Protein AF-0000000080771575 (afdb_homodimer)

Nearest PDB structures (foldseek):
  4ymw-assembly1_C  TM=9.468E-01  e=8.228E-13  Caldanaerobacter subterraneus subsp. tengcongensis MB4
  3tuz-assembly2_F  TM=8.544E-01  e=7.450E-05  Escherichia coli K-12
  3tui-assembly2_E  TM=7.708E-01  e=6.219E-05  Escherichia coli K-12
  3dhw-assembly1_B  TM=8.163E-01  e=2.008E-03  Escherichia coli K-12
  7mc0-assembly1_B  TM=7.595E-01  e=1.068E-03  Neisseria meningitidis MC58

Structure (mmCIF, N/CA/C/O backbone):
data_AF-0000000080771575-model_v1
#
loop_
_entity.id
_entity.type
_entity.pdbx_description
1 polymer 'Putative glutamine transport system permease protein GlnP'
#
loop_
_atom_site.group_PDB
_atom_site.id
_atom_site.type_symbol
_atom_site.label_atom_id
_atom_site.label_alt_id
_atom_site.label_comp_id
_atom_site.label_asym_id
_atom_site.label_entity_id
_atom_site.label_seq_id
_atom_site.pdbx_PDB_ins_code
_atom_site.Cartn_x
_atom_site.Cartn_y
_atom_site.Cartn_z
_atom_site.occupancy
_atom_site.B_iso_or_equiv
_atom_site.auth_seq_id
_atom_site.auth_comp_id
_atom_site.auth_asym_id
_atom_site.auth_atom_id
_atom_site.pdbx_PDB_model_num
ATOM 1 N N . MET A 1 1 ? -24.938 -21.984 9.977 1 63.78 1 MET A N 1
ATOM 2 C CA . MET A 1 1 ? -24.25 -21.281 11.055 1 63.78 1 MET A CA 1
ATOM 3 C C . MET A 1 1 ? -23.484 -22.281 11.93 1 63.78 1 MET A C 1
ATOM 5 O O . MET A 1 1 ? -22.312 -22.047 12.266 1 63.78 1 MET A O 1
ATOM 9 N N . GLY A 1 2 ? -24.125 -23.344 12.078 1 73.69 2 GLY A N 1
ATOM 10 C CA . GLY A 1 2 ? -23.469 -24.391 12.852 1 73.69 2 GLY A CA 1
ATOM 11 C C . GLY A 1 2 ? -22.297 -25.031 12.133 1 73.69 2 GLY A C 1
ATOM 12 O O . GLY A 1 2 ? -21.234 -25.234 12.734 1 73.69 2 GLY A O 1
ATOM 13 N N . GLU A 1 3 ? -22.438 -25.156 10.844 1 86.81 3 GLU A N 1
ATOM 14 C CA . GLU A 1 3 ? -21.391 -25.766 10.039 1 86.81 3 GLU A CA 1
ATOM 15 C C . GLU A 1 3 ? -20.156 -24.875 9.938 1 86.81 3 GLU A C 1
ATOM 17 O O . GLU A 1 3 ? -19.016 -25.344 10.023 1 86.81 3 GLU A O 1
ATOM 22 N N . TRP A 1 4 ? -20.406 -23.547 9.852 1 90.88 4 TRP A N 1
ATOM 23 C CA . TRP A 1 4 ? -19.297 -22.594 9.789 1 90.88 4 TRP A CA 1
ATOM 24 C C . TRP A 1 4 ? -18.531 -22.562 11.102 1 90.88 4 TRP A C 1
ATOM 26 O O . TRP A 1 4 ? -17.297 -22.469 11.109 1 90.88 4 TRP A O 1
ATOM 36 N N . MET A 1 5 ? -19.219 -22.766 12.164 1 90.19 5 MET A N 1
ATOM 37 C CA . MET A 1 5 ? -18.578 -22.719 13.477 1 90.19 5 MET A CA 1
ATOM 38 C C . MET A 1 5 ? -17.672 -23.938 13.672 1 90.19 5 MET A C 1
ATOM 40 O O . MET A 1 5 ? -16.578 -23.797 14.219 1 90.19 5 MET A O 1
ATOM 44 N N . ALA A 1 6 ? -18.125 -25.062 13.281 1 92.19 6 ALA A N 1
ATOM 45 C CA . ALA A 1 6 ? -17.328 -26.281 13.375 1 92.19 6 ALA A CA 1
ATOM 46 C C . ALA A 1 6 ? -16.078 -26.188 12.5 1 92.19 6 ALA A C 1
ATOM 48 O O . ALA A 1 6 ? -14.992 -26.609 12.898 1 92.19 6 ALA A O 1
ATOM 49 N N . LEU A 1 7 ? -16.266 -25.641 11.328 1 94.25 7 LEU A N 1
ATOM 50 C CA . LEU A 1 7 ? -15.156 -25.453 10.398 1 94.25 7 LEU A CA 1
ATOM 51 C C . LEU A 1 7 ? -14.117 -24.5 10.977 1 94.25 7 LEU A C 1
ATOM 53 O O . LEU A 1 7 ? -12.914 -24.766 10.906 1 94.25 7 LEU A O 1
ATOM 57 N N . PHE A 1 8 ? -14.609 -23.438 11.594 1 94.25 8 PHE A N 1
ATOM 58 C CA . PHE A 1 8 ? -13.711 -22.453 12.18 1 94.25 8 PHE A CA 1
ATOM 59 C C . PHE A 1 8 ? -12.922 -23.062 13.336 1 94.25 8 PHE A C 1
ATOM 61 O O . PHE A 1 8 ? -11.719 -22.812 13.461 1 94.25 8 PHE A O 1
ATOM 68 N N . GLU A 1 9 ? -13.609 -23.859 14.078 1 93.31 9 GLU A N 1
ATOM 69 C CA . GLU A 1 9 ? -12.953 -24.484 15.219 1 93.31 9 GLU A CA 1
ATOM 70 C C . GLU A 1 9 ? -11.859 -25.453 14.766 1 93.31 9 GLU A C 1
ATOM 72 O O . GLU A 1 9 ? -10.781 -25.5 15.352 1 93.31 9 GLU A O 1
ATOM 77 N N . ALA A 1 10 ? -12.133 -26.172 13.766 1 94.38 10 ALA A N 1
ATOM 78 C CA . ALA A 1 10 ? -11.188 -27.156 13.25 1 94.38 10 ALA A CA 1
ATOM 79 C C . ALA A 1 10 ? -10 -26.484 12.57 1 94.38 10 ALA A C 1
ATOM 81 O O . ALA A 1 10 ? -8.875 -26.984 12.625 1 94.38 10 ALA A O 1
ATOM 82 N N . ALA A 1 11 ? -10.234 -25.312 11.977 1 97.44 11 ALA A N 1
ATOM 83 C CA . ALA A 1 11 ? -9.219 -24.656 11.164 1 97.44 11 ALA A CA 1
ATOM 84 C C . ALA A 1 11 ? -8.391 -23.688 12.008 1 97.44 11 ALA A C 1
ATOM 86 O O . ALA A 1 11 ? -7.289 -23.297 11.609 1 97.44 11 ALA A O 1
ATOM 87 N N . LEU A 1 12 ? -8.93 -23.312 13.141 1 97.06 12 LEU A N 1
ATOM 88 C CA . LEU A 1 12 ? -8.406 -22.203 13.922 1 97.06 12 LEU A CA 1
ATOM 89 C C . LEU A 1 12 ? -6.945 -22.438 14.297 1 97.06 12 LEU A C 1
ATOM 91 O O . LEU A 1 12 ? -6.113 -21.531 14.18 1 97.06 12 LEU A O 1
ATOM 95 N N . PRO A 1 13 ? -6.562 -23.688 14.703 1 97.75 13 PRO A N 1
ATOM 96 C CA . PRO A 1 13 ? -5.16 -23.875 15.07 1 97.75 13 PRO A CA 1
ATOM 97 C C . PRO A 1 13 ? -4.207 -23.656 13.898 1 97.75 13 PRO A C 1
ATOM 99 O O . PRO A 1 13 ? -3.145 -23.047 14.07 1 97.75 13 PRO A O 1
ATOM 102 N N . VAL A 1 14 ? -4.57 -24.109 12.734 1 98.31 14 VAL A N 1
ATOM 103 C CA . VAL A 1 14 ? -3.74 -23.953 11.547 1 98.31 14 VAL A CA 1
ATOM 104 C C . VAL A 1 14 ? -3.664 -22.484 11.148 1 98.31 14 VAL A C 1
ATOM 106 O O . VAL A 1 14 ? -2.59 -21.984 10.812 1 98.31 14 VAL A O 1
ATOM 109 N N . LEU A 1 15 ? -4.77 -21.781 11.25 1 98.69 15 LEU A N 1
ATOM 110 C CA . LEU A 1 15 ? -4.812 -20.375 10.891 1 98.69 15 LEU A CA 1
ATOM 111 C C . LEU A 1 15 ? -4.008 -19.531 11.883 1 98.69 15 LEU A C 1
ATOM 113 O O . LEU A 1 15 ? -3.316 -18.594 11.484 1 98.69 15 LEU A O 1
ATOM 117 N N . LEU A 1 16 ? -4.078 -19.875 13.148 1 98.5 16 LEU A N 1
ATOM 118 C CA . LEU A 1 16 ? -3.342 -19.125 14.156 1 98.5 16 LEU A CA 1
ATOM 119 C C . LEU A 1 16 ? -1.84 -19.359 14.016 1 98.5 16 LEU A C 1
ATOM 121 O O . LEU A 1 16 ? -1.045 -18.438 14.266 1 98.5 16 LEU A O 1
ATOM 125 N N . GLN A 1 17 ? -1.477 -20.562 13.641 1 98.56 17 GLN A N 1
ATOM 126 C CA . GLN A 1 17 ? -0.071 -20.812 13.344 1 98.56 17 GLN A CA 1
ATOM 127 C C . GLN A 1 17 ? 0.39 -19.984 12.141 1 98.56 17 GLN A C 1
ATOM 129 O O . GLN A 1 17 ? 1.497 -19.438 12.141 1 98.56 17 GLN A O 1
ATOM 134 N N . GLY A 1 18 ? -0.461 -19.938 11.094 1 98.75 18 GLY A N 1
ATOM 135 C CA . GLY A 1 18 ? -0.189 -19.062 9.969 1 98.75 18 GLY A CA 1
ATOM 136 C C . GLY A 1 18 ? -0.065 -17.609 10.352 1 98.75 18 GLY A C 1
ATOM 137 O O . GLY A 1 18 ? 0.815 -16.906 9.859 1 98.75 18 GLY A O 1
ATOM 138 N N . ALA A 1 19 ? -0.926 -17.188 11.281 1 98.81 19 ALA A N 1
ATOM 139 C CA . ALA A 1 19 ? -0.891 -15.805 11.766 1 98.81 19 ALA A CA 1
ATOM 140 C C . ALA A 1 19 ? 0.418 -15.516 12.5 1 98.81 19 ALA A C 1
ATOM 142 O O . ALA A 1 19 ? 0.972 -14.422 12.375 1 98.81 19 ALA A O 1
ATOM 143 N N . ALA A 1 20 ? 0.907 -16.484 13.227 1 98.69 20 ALA A N 1
ATOM 144 C CA . ALA A 1 20 ? 2.186 -16.344 13.914 1 98.69 20 ALA A CA 1
ATOM 145 C C . ALA A 1 20 ? 3.328 -16.172 12.914 1 98.69 20 ALA A C 1
ATOM 147 O O . ALA A 1 20 ? 4.23 -15.352 13.133 1 98.69 20 ALA A O 1
ATOM 148 N N . HIS A 1 21 ? 3.291 -16.922 11.891 1 98.62 21 HIS A N 1
ATOM 149 C CA . HIS A 1 21 ? 4.297 -16.781 10.844 1 98.62 21 HIS A CA 1
ATOM 150 C C . HIS A 1 21 ? 4.184 -15.422 10.148 1 98.62 21 HIS A C 1
ATOM 152 O O . HIS A 1 21 ? 5.199 -14.805 9.805 1 98.62 21 HIS A O 1
ATOM 158 N N . THR A 1 22 ? 2.938 -14.977 9.906 1 98.81 22 THR A N 1
ATOM 159 C CA . THR A 1 22 ? 2.689 -13.648 9.352 1 98.81 22 THR A CA 1
ATOM 160 C C . THR A 1 22 ? 3.379 -12.578 10.195 1 98.81 22 THR A C 1
ATOM 162 O O . THR A 1 22 ? 4.109 -11.734 9.664 1 98.81 22 THR A O 1
ATOM 165 N N . LEU A 1 23 ? 3.213 -12.648 11.484 1 98.69 23 LEU A N 1
ATOM 166 C CA . LEU A 1 23 ? 3.809 -11.672 12.398 1 98.69 23 LEU A CA 1
ATOM 167 C C . LEU A 1 23 ? 5.328 -11.781 12.391 1 98.69 23 LEU A C 1
ATOM 169 O O . LEU A 1 23 ? 6.031 -10.773 12.414 1 98.69 23 LEU A O 1
ATOM 173 N N . LEU A 1 24 ? 5.805 -12.969 12.383 1 98.56 24 LEU A N 1
ATOM 174 C CA . LEU A 1 24 ? 7.246 -13.203 12.367 1 98.56 24 LEU A CA 1
ATOM 175 C C . LEU A 1 24 ? 7.879 -12.602 11.117 1 98.56 24 LEU A C 1
ATOM 177 O O . LEU A 1 24 ? 8.891 -11.906 11.203 1 98.56 24 LEU A O 1
ATOM 181 N N . PHE A 1 25 ? 7.293 -12.859 9.945 1 98.62 25 PHE A N 1
ATOM 182 C CA . PHE A 1 25 ? 7.816 -12.344 8.688 1 98.62 25 PHE A CA 1
ATOM 183 C C . PHE A 1 25 ? 7.766 -10.82 8.664 1 98.62 25 PHE A C 1
ATOM 185 O O . PHE A 1 25 ? 8.711 -10.164 8.211 1 98.62 25 PHE A O 1
ATOM 192 N N . ALA A 1 26 ? 6.652 -10.258 9.164 1 98.69 26 ALA A N 1
ATOM 193 C CA . ALA A 1 26 ? 6.508 -8.805 9.219 1 98.69 26 ALA A CA 1
ATOM 194 C C . ALA A 1 26 ? 7.574 -8.18 10.109 1 98.69 26 ALA A C 1
ATOM 196 O O . ALA A 1 26 ? 8.203 -7.188 9.734 1 98.69 26 ALA A O 1
ATOM 197 N N . LEU A 1 27 ? 7.824 -8.797 11.242 1 98.31 27 LEU A N 1
ATOM 198 C CA . LEU A 1 27 ? 8.781 -8.258 12.203 1 98.31 27 LEU A CA 1
ATOM 199 C C . LEU A 1 27 ? 10.203 -8.383 11.672 1 98.31 27 LEU A C 1
ATOM 201 O O . LEU A 1 27 ? 11.008 -7.457 11.82 1 98.31 27 LEU A O 1
ATOM 205 N N . VAL A 1 28 ? 10.516 -9.5 11.117 1 98.69 28 VAL A N 1
ATOM 206 C CA . VAL A 1 28 ? 11.852 -9.711 10.57 1 98.69 28 VAL A CA 1
ATOM 207 C C . VAL A 1 28 ? 12.109 -8.719 9.438 1 98.69 28 VAL A C 1
ATOM 209 O O . VAL A 1 28 ? 13.156 -8.062 9.414 1 98.69 28 VAL A O 1
ATOM 212 N N . ALA A 1 29 ? 11.148 -8.602 8.523 1 98.81 29 ALA A N 1
ATOM 213 C CA . ALA A 1 29 ? 11.297 -7.656 7.414 1 98.81 29 ALA A CA 1
ATOM 214 C C . ALA A 1 29 ? 11.367 -6.223 7.926 1 98.81 29 ALA A C 1
ATOM 216 O O . ALA A 1 29 ? 12.07 -5.387 7.352 1 98.81 29 ALA A O 1
ATOM 217 N N . MET A 1 30 ? 10.648 -5.949 9.031 1 98.56 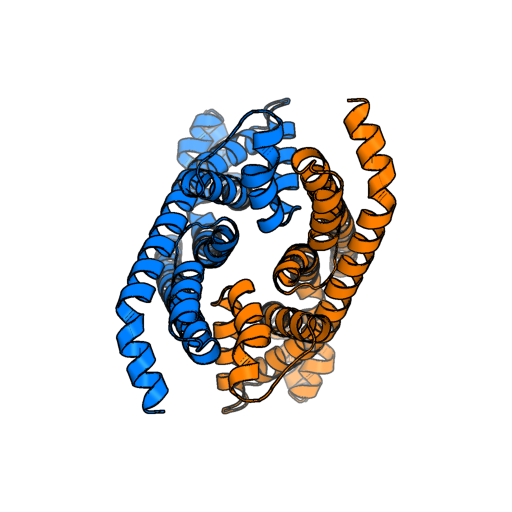30 MET A N 1
ATOM 218 C CA . MET A 1 30 ? 10.664 -4.609 9.609 1 98.56 30 MET A CA 1
ATOM 219 C C . MET A 1 30 ? 12.039 -4.273 10.18 1 98.56 30 MET A C 1
ATOM 221 O O . MET A 1 30 ? 12.57 -3.186 9.938 1 98.56 30 MET A O 1
ATOM 225 N N . VAL A 1 31 ? 12.602 -5.176 10.898 1 98.69 31 VAL A N 1
ATOM 226 C CA . VAL A 1 31 ? 13.891 -4.949 11.539 1 98.69 31 VAL A CA 1
ATOM 227 C C . VAL A 1 31 ? 14.977 -4.793 10.484 1 98.69 31 VAL A C 1
ATOM 229 O O . VAL A 1 31 ? 15.758 -3.838 10.523 1 98.69 31 VAL A O 1
ATOM 232 N N . LEU A 1 32 ? 15 -5.695 9.539 1 98.88 32 LEU A N 1
ATOM 233 C CA . LEU A 1 32 ? 15.977 -5.613 8.469 1 98.88 32 LEU A CA 1
ATOM 234 C C . LEU A 1 32 ? 15.742 -4.383 7.602 1 98.88 32 LEU A C 1
ATOM 236 O O . LEU A 1 32 ? 16.688 -3.715 7.184 1 98.88 32 LEU A O 1
ATOM 240 N N . GLY A 1 33 ? 14.469 -4.117 7.344 1 98.81 33 GLY A N 1
ATOM 241 C CA . GLY A 1 33 ? 14.102 -2.951 6.559 1 98.81 33 GLY A CA 1
ATOM 242 C C . GLY A 1 33 ? 14.461 -1.64 7.23 1 98.81 33 GLY A C 1
ATOM 243 O O . GLY A 1 33 ? 14.852 -0.681 6.562 1 98.81 33 GLY A O 1
ATOM 244 N N . LEU A 1 34 ? 14.305 -1.596 8.523 1 98.56 34 LEU A N 1
ATOM 245 C CA . LEU A 1 34 ? 14.68 -0.4 9.273 1 98.56 34 LEU A CA 1
ATOM 246 C C . LEU A 1 34 ? 16.172 -0.147 9.188 1 98.56 34 LEU A C 1
ATOM 248 O O . LEU A 1 34 ? 16.609 0.997 9.031 1 98.56 34 LEU A O 1
ATOM 252 N N . ALA A 1 35 ? 16.938 -1.203 9.336 1 98.56 35 ALA A N 1
ATOM 253 C CA . ALA A 1 35 ? 18.391 -1.082 9.227 1 98.56 35 ALA A CA 1
ATOM 254 C C . ALA A 1 35 ? 18.797 -0.577 7.844 1 98.56 35 ALA A C 1
ATOM 256 O O . ALA A 1 35 ? 19.547 0.395 7.727 1 98.56 35 ALA A O 1
ATOM 257 N N . LEU A 1 36 ? 18.281 -1.2 6.824 1 98.81 36 LEU A N 1
ATOM 258 C CA . LEU A 1 36 ? 18.594 -0.808 5.453 1 98.81 36 LEU A CA 1
ATOM 259 C C . LEU A 1 36 ? 18.016 0.567 5.133 1 98.81 36 LEU A C 1
ATOM 261 O O . LEU A 1 36 ? 18.672 1.385 4.484 1 98.81 36 LEU A O 1
ATOM 265 N N . GLY A 1 37 ? 16.75 0.781 5.547 1 98.75 37 GLY A N 1
ATOM 266 C CA . GLY A 1 37 ? 16.109 2.074 5.332 1 98.75 37 GLY A CA 1
ATOM 267 C C . GLY A 1 37 ? 16.875 3.221 5.977 1 98.75 37 GLY A C 1
ATOM 268 O O . GLY A 1 37 ? 16.984 4.305 5.395 1 98.75 37 GLY A O 1
ATOM 269 N N . PHE A 1 38 ? 17.391 2.961 7.148 1 97.81 38 PHE A N 1
ATOM 270 C CA . PHE A 1 38 ? 18.203 3.967 7.836 1 97.81 38 PHE A CA 1
ATOM 271 C C . PHE A 1 38 ? 19.469 4.27 7.051 1 97.81 38 PHE A C 1
ATOM 273 O O . PHE A 1 38 ? 19.828 5.438 6.863 1 97.81 38 PHE A O 1
ATOM 280 N N . ALA A 1 39 ? 20.141 3.268 6.617 1 98.19 39 ALA A N 1
ATOM 281 C CA . ALA A 1 39 ? 21.359 3.445 5.828 1 98.19 39 ALA A CA 1
ATOM 282 C C . ALA A 1 39 ? 21.078 4.246 4.559 1 98.19 39 ALA A C 1
ATOM 284 O O . ALA A 1 39 ? 21.812 5.176 4.227 1 98.19 39 ALA A O 1
ATOM 285 N N . VAL A 1 40 ? 20.031 3.922 3.873 1 98.69 40 VAL A N 1
ATOM 286 C CA . VAL A 1 40 ? 19.641 4.594 2.635 1 98.69 40 VAL A CA 1
ATOM 287 C C . VAL A 1 40 ? 19.312 6.055 2.924 1 98.69 40 VAL A C 1
ATOM 289 O O . VAL A 1 40 ? 19.734 6.953 2.188 1 98.69 40 VAL A O 1
ATOM 292 N N . ALA A 1 41 ? 18.562 6.297 4.008 1 98.38 41 ALA A N 1
ATOM 293 C CA . ALA A 1 41 ? 18.203 7.664 4.391 1 98.38 41 ALA A CA 1
ATOM 294 C C . ALA A 1 41 ? 19.453 8.492 4.691 1 98.38 41 ALA A C 1
ATOM 296 O O . ALA A 1 41 ? 19.562 9.633 4.25 1 98.38 41 ALA A O 1
ATOM 297 N N . MET A 1 42 ? 20.406 7.918 5.363 1 96.75 42 MET A N 1
ATOM 298 C CA . MET A 1 42 ? 21.625 8.625 5.754 1 96.75 42 MET A CA 1
ATOM 299 C C . MET A 1 42 ? 22.453 8.992 4.531 1 96.75 42 MET A C 1
ATOM 301 O O . MET A 1 42 ? 22.969 10.109 4.438 1 96.75 42 MET A O 1
ATOM 305 N N . VAL A 1 43 ? 22.562 8.062 3.656 1 97.62 43 VAL A N 1
ATOM 306 C CA . VAL A 1 43 ? 23.312 8.289 2.432 1 97.62 43 VAL A CA 1
ATOM 307 C C . VAL A 1 43 ? 22.719 9.461 1.658 1 97.62 43 VAL A C 1
ATOM 309 O O . VAL A 1 43 ? 23.453 10.312 1.148 1 97.62 43 VAL A O 1
ATOM 312 N N . ARG A 1 44 ? 21.453 9.523 1.628 1 97.75 44 ARG A N 1
ATOM 313 C CA . ARG A 1 44 ? 20.781 10.555 0.845 1 97.75 44 ARG A CA 1
ATOM 314 C C . ARG A 1 44 ? 20.797 11.898 1.565 1 97.75 44 ARG A C 1
ATOM 316 O O . ARG A 1 44 ? 20.984 12.938 0.935 1 97.75 44 ARG A O 1
ATOM 323 N N . VAL A 1 45 ? 20.688 11.906 2.881 1 96.56 45 VAL A N 1
ATOM 324 C CA . VAL A 1 45 ? 20.719 13.141 3.656 1 96.56 45 VAL A CA 1
ATOM 325 C C . VAL A 1 45 ? 22.125 13.727 3.65 1 96.56 45 VAL A C 1
ATOM 327 O O . VAL A 1 45 ? 22.297 14.945 3.586 1 96.56 45 VAL A O 1
ATOM 330 N N . ALA A 1 46 ? 23.109 12.906 3.682 1 95.62 46 ALA A N 1
ATOM 331 C CA . ALA A 1 46 ? 24.516 13.32 3.676 1 95.62 46 ALA A CA 1
ATOM 332 C C . ALA A 1 46 ? 24.953 13.742 2.275 1 95.62 46 ALA A C 1
ATOM 334 O O . ALA A 1 46 ? 26.062 14.258 2.096 1 95.62 46 ALA A O 1
ATOM 335 N N . LYS A 1 47 ? 24.219 13.453 1.228 1 95.31 47 LYS A N 1
ATOM 336 C CA . LYS A 1 47 ? 24.484 13.82 -0.159 1 95.31 47 LYS A CA 1
ATOM 337 C C . LYS A 1 47 ? 25.812 13.242 -0.636 1 95.31 47 LYS A C 1
ATOM 339 O O . LYS A 1 47 ? 26.625 13.938 -1.252 1 95.31 47 LYS A O 1
ATOM 344 N N . LEU A 1 48 ? 26.047 12.055 -0.224 1 95.56 48 LEU A N 1
ATOM 345 C CA . LEU A 1 48 ? 27.25 11.398 -0.689 1 95.56 48 LEU A CA 1
ATOM 346 C C . LEU A 1 48 ? 27.234 11.227 -2.203 1 95.56 48 LEU A C 1
ATOM 348 O O . LEU A 1 48 ? 26.297 10.648 -2.754 1 95.56 48 LEU A O 1
ATOM 352 N N . PRO A 1 49 ? 28.281 11.695 -2.836 1 94.38 49 PRO A N 1
ATOM 353 C CA . PRO A 1 49 ? 28.281 11.641 -4.301 1 94.38 49 PRO A CA 1
ATOM 354 C C . PRO A 1 49 ? 28.125 10.219 -4.836 1 94.38 49 PRO A C 1
ATOM 356 O O . PRO A 1 49 ? 28.688 9.281 -4.262 1 94.38 49 PRO A O 1
ATOM 359 N N . VAL A 1 50 ? 27.422 10.008 -5.844 1 96.75 50 VAL A N 1
ATOM 360 C CA . VAL A 1 50 ? 27.172 8.758 -6.555 1 96.75 50 VAL A CA 1
ATOM 361 C C . VAL A 1 50 ? 26.297 7.848 -5.707 1 96.75 50 VAL A C 1
ATOM 363 O O . VAL A 1 50 ? 25.312 7.293 -6.203 1 96.75 50 VAL A O 1
ATOM 366 N N . LEU A 1 51 ? 26.547 7.746 -4.445 1 97.69 51 LEU A N 1
ATOM 367 C CA . LEU A 1 51 ? 25.781 6.855 -3.578 1 97.69 51 LEU A CA 1
ATOM 368 C C . LEU A 1 51 ? 24.375 7.387 -3.355 1 97.69 51 LEU A C 1
ATOM 370 O O . LEU A 1 51 ? 23.422 6.609 -3.227 1 97.69 51 LEU A O 1
ATOM 374 N N . SER A 1 52 ? 24.328 8.688 -3.266 1 97.88 52 SER A N 1
ATOM 375 C CA . SER A 1 52 ? 23.016 9.297 -3.068 1 97.88 52 SER A CA 1
ATOM 376 C C . SER A 1 52 ? 22.125 9.102 -4.285 1 97.88 52 SER A C 1
ATOM 378 O O . SER A 1 52 ? 20.906 8.906 -4.148 1 97.88 52 SER A O 1
ATOM 380 N N . GLN A 1 53 ? 22.734 9.133 -5.422 1 97.88 53 GLN A N 1
ATOM 381 C CA . GLN A 1 53 ? 21.969 8.922 -6.652 1 97.88 53 GLN A CA 1
ATOM 382 C C . GLN A 1 53 ? 21.531 7.469 -6.781 1 97.88 53 GLN A C 1
ATOM 384 O O . GLN A 1 53 ? 20.406 7.199 -7.195 1 97.88 53 GLN A O 1
ATOM 389 N N . LEU A 1 54 ? 22.359 6.566 -6.402 1 98.31 54 LEU A N 1
ATOM 390 C CA . LEU A 1 54 ? 22.016 5.148 -6.434 1 98.31 54 LEU A CA 1
ATOM 391 C C . LEU A 1 54 ? 20.906 4.828 -5.434 1 98.31 54 LEU A C 1
ATOM 393 O O . LEU A 1 54 ? 20 4.062 -5.738 1 98.31 54 LEU A O 1
ATOM 397 N N . ALA A 1 55 ? 21.031 5.434 -4.285 1 98.69 55 ALA A N 1
ATOM 398 C CA . ALA A 1 55 ? 20 5.246 -3.258 1 98.69 55 ALA A CA 1
ATOM 399 C C . ALA A 1 55 ? 18.656 5.809 -3.713 1 98.69 55 ALA A C 1
ATOM 401 O O . ALA A 1 55 ? 17.609 5.199 -3.48 1 98.69 55 ALA A O 1
ATOM 402 N N . ALA A 1 56 ? 18.75 6.941 -4.371 1 98.25 56 ALA A N 1
ATOM 403 C CA . ALA A 1 56 ? 17.531 7.555 -4.883 1 98.25 56 ALA A CA 1
ATOM 404 C C . ALA A 1 56 ? 16.875 6.676 -5.941 1 98.25 56 ALA A C 1
ATOM 406 O O . ALA A 1 56 ? 15.648 6.559 -5.988 1 98.25 56 ALA A O 1
ATOM 407 N N . PHE A 1 57 ? 17.672 6.102 -6.75 1 98.25 57 PHE A N 1
ATOM 408 C CA . PHE A 1 57 ? 17.172 5.195 -7.781 1 98.25 57 PHE A CA 1
ATOM 409 C C . PHE A 1 57 ? 16.531 3.965 -7.152 1 98.25 57 PHE A C 1
ATOM 411 O O . PHE A 1 57 ? 15.445 3.553 -7.559 1 98.25 57 PHE A O 1
ATOM 418 N N . TYR A 1 58 ? 17.266 3.406 -6.164 1 98.69 58 TYR A N 1
ATOM 419 C CA . TYR A 1 58 ? 16.734 2.258 -5.43 1 98.69 58 TYR A CA 1
ATOM 420 C C . TYR A 1 58 ? 15.367 2.562 -4.84 1 98.69 58 TYR A C 1
ATOM 422 O O . TYR A 1 58 ? 14.422 1.788 -5.012 1 98.69 58 TYR A O 1
ATOM 430 N N . VAL A 1 59 ? 15.203 3.691 -4.203 1 98.81 59 VAL A N 1
ATOM 431 C CA . VAL A 1 59 ? 13.961 4.07 -3.535 1 98.81 59 VAL A CA 1
ATOM 432 C C . VAL A 1 59 ? 12.859 4.27 -4.57 1 98.81 59 VAL A C 1
ATOM 434 O O . VAL A 1 59 ? 11.742 3.762 -4.406 1 98.81 59 VAL A O 1
ATOM 437 N N . SER A 1 60 ? 13.219 4.949 -5.645 1 98.44 60 SER A N 1
ATOM 438 C CA . SER A 1 60 ? 12.25 5.203 -6.707 1 98.44 60 SER A CA 1
ATOM 439 C C . SER A 1 60 ? 11.766 3.904 -7.336 1 98.44 60 SER A C 1
ATOM 441 O O . SER A 1 60 ? 10.57 3.721 -7.551 1 98.44 60 SER A O 1
ATOM 443 N N . ALA A 1 61 ? 12.641 3.01 -7.562 1 98.56 61 ALA A N 1
ATOM 444 C CA . ALA A 1 61 ? 12.312 1.743 -8.219 1 98.56 61 ALA A CA 1
ATOM 445 C C . ALA A 1 61 ? 11.445 0.869 -7.316 1 98.56 61 ALA A C 1
ATOM 447 O O . ALA A 1 61 ? 10.445 0.305 -7.766 1 98.56 61 ALA A O 1
ATOM 448 N N . MET A 1 62 ? 11.828 0.789 -6.051 1 98.81 62 MET A N 1
ATOM 449 C CA . MET A 1 62 ? 11.117 -0.077 -5.117 1 98.81 62 MET A CA 1
ATOM 450 C C . MET A 1 62 ? 9.719 0.465 -4.836 1 98.81 62 MET A C 1
ATOM 452 O O . MET A 1 62 ? 8.75 -0.301 -4.758 1 98.81 62 MET A O 1
ATOM 456 N N . ARG A 1 63 ? 9.578 1.766 -4.746 1 98.25 63 ARG A N 1
ATOM 457 C CA . ARG A 1 63 ? 8.289 2.365 -4.41 1 98.25 63 ARG A CA 1
ATOM 458 C C . ARG A 1 63 ? 7.414 2.514 -5.648 1 98.25 63 ARG A C 1
ATOM 460 O O . ARG A 1 63 ? 6.203 2.699 -5.535 1 98.25 63 ARG A O 1
ATOM 467 N N . GLY A 1 64 ? 8.078 2.391 -6.848 1 98.31 64 GLY A N 1
ATOM 468 C CA . GLY A 1 64 ? 7.348 2.596 -8.086 1 98.31 64 GLY A CA 1
ATOM 469 C C . GLY A 1 64 ? 6.945 1.299 -8.766 1 98.31 64 GLY A C 1
ATOM 470 O O . GLY A 1 64 ? 6.266 1.315 -9.789 1 98.31 64 GLY A O 1
ATOM 471 N N . THR A 1 65 ? 7.316 0.167 -8.172 1 98.81 65 THR A N 1
ATOM 472 C CA . THR A 1 65 ? 7.016 -1.151 -8.719 1 98.81 65 THR A CA 1
ATOM 473 C C . THR A 1 65 ? 6.184 -1.969 -7.738 1 98.81 65 THR A C 1
ATOM 475 O O . THR A 1 65 ? 6.395 -1.901 -6.527 1 98.81 65 THR A O 1
ATOM 478 N N . PRO A 1 66 ? 5.207 -2.734 -8.266 1 98.88 66 PRO A N 1
ATOM 479 C CA . PRO A 1 66 ? 4.422 -3.578 -7.363 1 98.88 66 PRO A CA 1
ATOM 480 C C . PRO A 1 66 ? 5.281 -4.57 -6.582 1 98.88 66 PRO A C 1
ATOM 482 O O . PRO A 1 66 ? 6.195 -5.18 -7.148 1 98.88 66 PRO A O 1
ATOM 485 N N . LEU A 1 67 ? 4.961 -4.695 -5.32 1 98.88 67 LEU A N 1
ATOM 486 C CA . LEU A 1 67 ? 5.672 -5.664 -4.488 1 98.88 67 LEU A CA 1
ATOM 487 C C . LEU A 1 67 ? 5.555 -7.07 -5.074 1 98.88 67 LEU A C 1
ATOM 489 O O . LEU A 1 67 ? 6.512 -7.848 -5.023 1 98.88 67 LEU A O 1
ATOM 493 N N . LEU A 1 68 ? 4.406 -7.406 -5.645 1 98.88 68 LEU A N 1
ATOM 494 C CA . LEU A 1 68 ? 4.211 -8.719 -6.254 1 98.88 68 LEU A CA 1
ATOM 495 C C . LEU A 1 68 ? 5.242 -8.961 -7.348 1 98.88 68 LEU A C 1
ATOM 497 O O . LEU A 1 68 ? 5.82 -10.047 -7.43 1 98.88 68 LEU A O 1
ATOM 501 N N . VAL A 1 69 ? 5.504 -7.953 -8.172 1 98.88 69 VAL A N 1
ATOM 502 C CA . VAL A 1 69 ? 6.477 -8.07 -9.258 1 98.88 69 VAL A CA 1
ATOM 503 C C . VAL A 1 69 ? 7.875 -8.258 -8.68 1 98.88 69 VAL A C 1
ATOM 505 O O . VAL A 1 69 ? 8.656 -9.07 -9.18 1 98.88 69 VAL A O 1
ATOM 508 N N . GLN A 1 70 ? 8.164 -7.559 -7.621 1 98.94 70 GLN A N 1
ATOM 509 C CA . GLN A 1 70 ? 9.461 -7.672 -6.961 1 98.94 70 GLN A CA 1
ATOM 510 C C . GLN A 1 70 ? 9.68 -9.086 -6.426 1 98.94 70 GLN A C 1
ATOM 512 O O . GLN A 1 70 ? 10.766 -9.648 -6.582 1 98.94 70 GLN A O 1
ATOM 517 N N . ILE A 1 71 ? 8.656 -9.648 -5.859 1 98.88 71 ILE A N 1
ATOM 518 C CA . ILE A 1 71 ? 8.727 -11.008 -5.336 1 98.88 71 ILE A CA 1
ATOM 519 C C . ILE A 1 71 ? 9.008 -11.984 -6.473 1 98.88 71 ILE A C 1
ATOM 521 O O . ILE A 1 71 ? 9.852 -12.875 -6.348 1 98.88 71 ILE A O 1
ATOM 525 N N . PHE A 1 72 ? 8.375 -11.781 -7.609 1 98.81 72 PHE A N 1
ATOM 526 C CA . PHE A 1 72 ? 8.516 -12.703 -8.734 1 98.81 72 PHE A CA 1
ATOM 527 C C . PHE A 1 72 ? 9.883 -12.539 -9.398 1 98.81 72 PHE A C 1
ATOM 529 O O . PHE A 1 72 ? 10.461 -13.516 -9.875 1 98.81 72 PHE A O 1
ATOM 536 N N . VAL A 1 73 ? 10.406 -11.32 -9.438 1 98.75 73 VAL A N 1
ATOM 537 C CA . VAL A 1 73 ? 11.758 -11.102 -9.953 1 98.75 73 VAL A CA 1
ATOM 538 C C . VAL A 1 73 ? 12.766 -11.883 -9.117 1 98.75 73 VAL A C 1
ATOM 540 O O . VAL A 1 73 ? 13.625 -12.578 -9.664 1 98.75 73 VAL A O 1
ATOM 543 N N . ILE A 1 74 ? 12.609 -11.828 -7.832 1 98.75 74 ILE A N 1
ATOM 544 C CA . ILE A 1 74 ? 13.578 -12.414 -6.918 1 98.75 74 ILE A CA 1
ATOM 545 C C . ILE A 1 74 ? 13.445 -13.938 -6.93 1 98.75 74 ILE A C 1
ATOM 547 O O . ILE A 1 74 ? 14.438 -14.648 -7.055 1 98.75 74 ILE A O 1
ATOM 551 N N . TYR A 1 75 ? 12.219 -14.477 -6.898 1 98.69 75 TYR A N 1
ATOM 552 C CA . TYR A 1 75 ? 12.023 -15.914 -6.719 1 98.69 75 TYR A CA 1
ATOM 553 C C . TYR A 1 75 ? 12.086 -16.641 -8.055 1 98.69 75 TYR A C 1
ATOM 555 O O . TYR A 1 75 ? 12.703 -17.703 -8.164 1 98.69 75 TYR A O 1
ATOM 563 N N . TYR A 1 76 ? 11.477 -16.109 -9.07 1 98.25 76 TYR A N 1
ATOM 564 C CA . TYR A 1 76 ? 11.391 -16.797 -10.352 1 98.25 76 TYR A CA 1
ATOM 565 C C . TYR A 1 76 ? 12.398 -16.234 -11.352 1 98.25 76 TYR A C 1
ATOM 567 O O . TYR A 1 76 ? 12.781 -16.906 -12.305 1 98.25 76 TYR A O 1
ATOM 575 N N . GLY A 1 77 ? 12.867 -14.969 -11.211 1 98.06 77 GLY A N 1
ATOM 576 C CA . GLY A 1 77 ? 13.734 -14.305 -12.164 1 98.06 77 GLY A CA 1
ATOM 577 C C . GLY A 1 77 ? 15.211 -14.602 -11.938 1 98.06 77 GLY A C 1
ATOM 578 O O . GLY A 1 77 ? 15.906 -15.062 -12.844 1 98.06 77 GLY A O 1
ATOM 579 N N . LEU A 1 78 ? 15.641 -14.555 -10.727 1 97.75 78 LEU A N 1
ATOM 580 C CA . LEU A 1 78 ? 17.062 -14.594 -10.391 1 97.75 78 LEU A CA 1
ATOM 581 C C . LEU A 1 78 ? 17.672 -15.945 -10.734 1 97.75 78 LEU A C 1
ATOM 583 O O . LEU A 1 78 ? 18.859 -16.031 -11.07 1 97.75 78 LEU A O 1
ATOM 587 N N . PRO A 1 79 ? 16.922 -17.016 -10.641 1 96.56 79 PRO A N 1
ATOM 588 C CA . PRO A 1 79 ? 17.5 -18.297 -11.023 1 96.56 79 PRO A CA 1
ATOM 589 C C . PRO A 1 79 ? 18.047 -18.297 -12.453 1 96.56 79 PRO A C 1
ATOM 591 O O . PRO A 1 79 ? 19 -19.016 -12.758 1 96.56 79 PRO A O 1
ATOM 594 N N . GLY A 1 80 ? 17.5 -17.406 -13.312 1 93.5 80 GLY A N 1
ATOM 595 C CA . GLY A 1 80 ? 17.969 -17.312 -14.695 1 93.5 80 GLY A CA 1
ATOM 596 C C . GLY A 1 80 ? 19.406 -16.859 -14.812 1 93.5 80 GLY A C 1
ATOM 597 O O . GLY A 1 80 ? 20.047 -17.094 -15.836 1 93.5 80 GLY A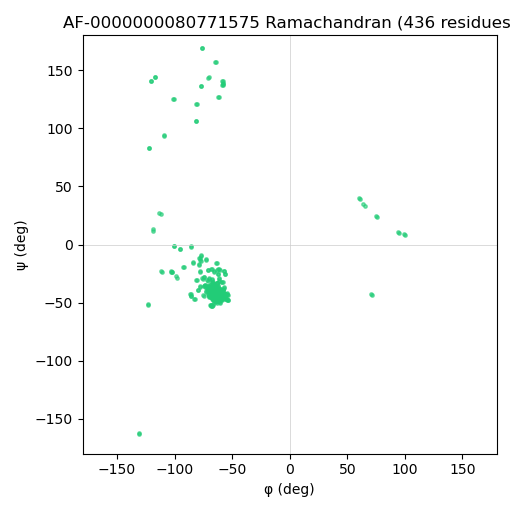 O 1
ATOM 598 N N . VAL A 1 81 ? 19.922 -16.312 -13.711 1 94.81 81 VAL A N 1
ATOM 599 C CA . VAL A 1 81 ? 21.312 -15.891 -13.727 1 94.81 81 VAL A CA 1
ATOM 600 C C . VAL A 1 81 ? 22.109 -16.656 -12.68 1 94.81 81 VAL A C 1
ATOM 602 O O . VAL A 1 81 ? 23.188 -16.219 -12.25 1 94.81 81 VAL A O 1
ATOM 605 N N . GLY A 1 82 ? 21.516 -17.734 -12.133 1 95.44 82 GLY A N 1
ATOM 606 C CA . GLY A 1 82 ? 22.25 -18.656 -11.281 1 95.44 82 GLY A CA 1
ATOM 607 C C . GLY A 1 82 ? 22.031 -18.406 -9.805 1 95.44 82 GLY A C 1
ATOM 608 O O . GLY A 1 82 ? 22.641 -19.062 -8.961 1 95.44 82 GLY A O 1
ATOM 609 N N . LEU A 1 83 ? 21.094 -17.547 -9.406 1 96.5 83 LEU A N 1
ATOM 610 C CA . LEU A 1 83 ? 20.812 -17.234 -8.008 1 96.5 83 LEU A CA 1
ATOM 611 C C . LEU A 1 83 ? 19.469 -17.812 -7.582 1 96.5 83 LEU A C 1
ATOM 613 O O . LEU A 1 83 ? 18.438 -17.172 -7.746 1 96.5 83 LEU A O 1
ATOM 617 N N . GLU A 1 84 ? 19.578 -19 -7.035 1 96.69 84 GLU A N 1
ATOM 618 C CA . GLU A 1 84 ? 18.359 -19.672 -6.582 1 96.69 84 GLU A CA 1
ATOM 619 C C . GLU A 1 84 ? 18.188 -19.531 -5.074 1 96.69 84 GLU A C 1
ATOM 621 O O . GLU A 1 84 ? 19.094 -19.875 -4.309 1 96.69 84 GLU A O 1
ATOM 626 N N . LEU A 1 85 ? 17.031 -19.016 -4.684 1 97.75 85 LEU A N 1
ATOM 627 C CA . LEU A 1 85 ? 16.719 -18.859 -3.268 1 97.75 85 LEU A CA 1
ATOM 628 C C . LEU A 1 85 ? 15.516 -19.719 -2.877 1 97.75 85 LEU A C 1
ATOM 630 O O . LEU A 1 85 ? 14.586 -19.891 -3.668 1 97.75 85 LEU A O 1
ATOM 634 N N . ASP A 1 86 ? 15.609 -20.25 -1.636 1 98.44 86 ASP A N 1
ATOM 635 C CA . ASP A 1 86 ? 14.422 -20.875 -1.082 1 98.44 86 ASP A CA 1
ATOM 636 C C . ASP A 1 86 ? 13.297 -19.859 -0.88 1 98.44 86 ASP A C 1
ATOM 638 O O . ASP A 1 86 ? 13.555 -18.656 -0.789 1 98.44 86 ASP A O 1
ATOM 642 N N . PRO A 1 87 ? 12.047 -20.344 -0.84 1 98.5 87 PRO A N 1
ATOM 643 C CA . PRO A 1 87 ? 10.891 -19.453 -0.767 1 98.5 87 PRO A CA 1
ATOM 644 C C . PRO A 1 87 ? 10.984 -18.469 0.398 1 98.5 87 PRO A C 1
ATOM 646 O O . PRO A 1 87 ? 10.781 -17.266 0.214 1 98.5 87 PRO A O 1
ATOM 649 N N . VAL A 1 88 ? 11.391 -18.906 1.574 1 98.56 88 VAL A N 1
ATOM 650 C CA . VAL A 1 88 ? 11.359 -18.078 2.771 1 98.56 88 VAL A CA 1
ATOM 651 C C . VAL A 1 88 ? 12.391 -16.953 2.652 1 98.56 88 VAL A C 1
ATOM 653 O O . VAL A 1 88 ? 12.055 -15.773 2.744 1 98.56 88 VAL A O 1
ATOM 656 N N . PRO A 1 89 ? 13.68 -17.234 2.342 1 98.44 89 PRO A N 1
ATOM 657 C CA . PRO A 1 89 ? 14.633 -16.141 2.176 1 98.44 89 PRO A CA 1
ATOM 658 C C . PRO A 1 89 ? 14.273 -15.203 1.02 1 98.44 89 PRO A C 1
ATOM 660 O O . PRO A 1 89 ? 14.508 -14 1.097 1 98.44 89 PRO A O 1
ATOM 663 N N . ALA A 1 90 ? 13.711 -15.758 -0.086 1 98.75 90 ALA A N 1
ATOM 664 C CA . ALA A 1 90 ? 13.281 -14.922 -1.206 1 98.75 90 ALA A CA 1
ATOM 665 C C . ALA A 1 90 ? 12.195 -13.938 -0.776 1 98.75 90 ALA A C 1
ATOM 667 O O . ALA A 1 90 ? 12.25 -12.758 -1.123 1 98.75 90 ALA A O 1
ATOM 668 N N . GLY A 1 91 ? 11.219 -14.484 -0.006 1 98.75 91 GLY A N 1
ATOM 669 C CA . GLY A 1 91 ? 10.148 -13.641 0.493 1 98.75 91 GLY A CA 1
ATOM 670 C C . GLY A 1 91 ? 10.625 -12.562 1.446 1 98.75 91 GLY A C 1
ATOM 671 O O . GLY A 1 91 ? 10.25 -11.398 1.312 1 98.75 91 GLY A O 1
ATOM 672 N N . VAL A 1 92 ? 11.508 -12.93 2.373 1 98.81 92 VAL A N 1
ATOM 673 C CA . VAL A 1 92 ? 12.039 -11.992 3.357 1 98.81 92 VAL A CA 1
ATOM 674 C C . VAL A 1 92 ? 12.852 -10.906 2.652 1 98.81 92 VAL A C 1
ATOM 676 O O . VAL A 1 92 ? 12.742 -9.727 2.986 1 98.81 92 VAL A O 1
ATOM 679 N N . LEU A 1 93 ? 13.609 -11.312 1.698 1 98.81 93 LEU A N 1
ATOM 680 C CA . LEU A 1 93 ? 14.43 -10.367 0.949 1 98.81 93 LEU A CA 1
ATOM 681 C C . LEU A 1 93 ? 13.555 -9.352 0.215 1 98.81 93 LEU A C 1
ATOM 683 O O . LEU A 1 93 ? 13.812 -8.148 0.271 1 98.81 93 LEU A O 1
ATOM 687 N N . ALA A 1 94 ? 12.539 -9.852 -0.501 1 98.88 94 ALA A N 1
ATOM 688 C CA . ALA A 1 94 ? 11.656 -8.969 -1.257 1 98.88 94 ALA A CA 1
ATOM 689 C C . ALA A 1 94 ? 10.938 -7.988 -0.332 1 98.88 94 ALA A C 1
ATOM 691 O O . ALA A 1 94 ? 10.898 -6.785 -0.6 1 98.88 94 ALA A O 1
ATOM 692 N N . LEU A 1 95 ? 10.383 -8.5 0.807 1 98.94 95 LEU A N 1
ATOM 693 C CA . LEU A 1 95 ? 9.695 -7.668 1.781 1 98.94 95 LEU A CA 1
ATOM 694 C C . LEU A 1 95 ? 10.633 -6.629 2.375 1 98.94 95 LEU A C 1
ATOM 696 O O . LEU A 1 95 ? 10.266 -5.461 2.525 1 98.94 95 LEU A O 1
ATOM 700 N N . THR A 1 96 ? 11.844 -7.051 2.645 1 98.94 96 THR A N 1
ATOM 701 C CA . THR A 1 96 ? 12.844 -6.184 3.26 1 98.94 96 THR A CA 1
ATOM 702 C C . THR A 1 96 ? 13.234 -5.051 2.316 1 98.94 96 THR A C 1
ATOM 704 O O . THR A 1 96 ? 13.211 -3.881 2.703 1 98.94 96 THR A O 1
ATOM 707 N N . LEU A 1 97 ? 13.586 -5.387 1.109 1 98.94 97 LEU A N 1
ATOM 708 C CA . LEU A 1 97 ? 14 -4.383 0.136 1 98.94 97 LEU A CA 1
ATOM 709 C C . LEU A 1 97 ? 12.883 -3.387 -0.136 1 98.94 97 LEU A C 1
ATOM 711 O O . LEU A 1 97 ? 13.125 -2.186 -0.271 1 98.94 97 LEU A O 1
ATOM 715 N N . ASN A 1 98 ? 11.672 -3.898 -0.172 1 98.88 98 ASN A N 1
ATOM 716 C CA . ASN A 1 98 ? 10.523 -3.035 -0.426 1 98.88 98 ASN A CA 1
ATOM 717 C C . ASN A 1 98 ? 10.273 -2.078 0.736 1 98.88 98 ASN A C 1
ATOM 719 O O . ASN A 1 98 ? 10.258 -0.86 0.549 1 98.88 98 ASN A O 1
ATOM 723 N N . VAL A 1 99 ? 10.172 -2.604 1.956 1 98.88 99 VAL A N 1
ATOM 724 C CA . VAL A 1 99 ? 9.789 -1.768 3.09 1 98.88 99 VAL A CA 1
ATOM 725 C C . VAL A 1 99 ? 10.93 -0.802 3.424 1 98.88 99 VAL A C 1
ATOM 727 O O . VAL A 1 99 ? 10.68 0.313 3.891 1 98.88 99 VAL A O 1
ATOM 730 N N . ALA A 1 100 ? 12.164 -1.203 3.146 1 98.94 100 ALA A N 1
ATOM 731 C CA . ALA A 1 100 ? 13.312 -0.331 3.406 1 98.94 100 ALA A CA 1
ATOM 732 C C . ALA A 1 100 ? 13.188 0.978 2.631 1 98.94 100 ALA A C 1
ATOM 734 O O . ALA A 1 100 ? 13.555 2.041 3.135 1 98.94 100 ALA A O 1
ATOM 735 N N . ALA A 1 101 ? 12.766 0.865 1.415 1 98.88 101 ALA A N 1
ATOM 736 C CA . ALA A 1 101 ? 12.578 2.064 0.603 1 98.88 101 ALA A CA 1
ATOM 737 C C . ALA A 1 101 ? 11.555 3.002 1.237 1 98.88 101 ALA A C 1
ATOM 739 O O . ALA A 1 101 ? 11.789 4.207 1.337 1 98.88 101 ALA A O 1
ATOM 740 N N . TYR A 1 102 ? 10.477 2.477 1.714 1 98.5 102 TYR A N 1
ATOM 741 C CA . TYR A 1 102 ? 9.438 3.275 2.352 1 98.5 102 TYR A CA 1
ATOM 742 C C . TYR A 1 102 ? 9.93 3.846 3.678 1 98.5 102 TYR A C 1
ATOM 744 O O . TYR A 1 102 ? 9.688 5.016 3.984 1 98.5 102 TYR A O 1
ATOM 752 N N . LEU A 1 103 ? 10.586 3.002 4.422 1 98.75 103 LEU A N 1
ATOM 753 C CA . LEU A 1 103 ? 11.102 3.432 5.719 1 98.75 103 LEU A CA 1
ATOM 754 C C . LEU A 1 103 ? 12.141 4.535 5.551 1 98.75 103 LEU A C 1
ATOM 756 O O . LEU A 1 103 ? 12.211 5.457 6.363 1 98.75 103 LEU A O 1
ATOM 760 N N . SER A 1 104 ? 12.953 4.438 4.531 1 98.81 104 SER A N 1
ATOM 761 C CA . SER A 1 104 ? 13.961 5.465 4.285 1 98.81 104 SER A CA 1
ATOM 762 C C . SER A 1 104 ? 13.32 6.824 4.039 1 98.81 104 SER A C 1
ATOM 764 O O . SER A 1 104 ? 13.812 7.848 4.52 1 98.81 104 SER A O 1
ATOM 766 N N . GLU A 1 105 ? 12.25 6.855 3.309 1 98.06 105 GLU A N 1
ATOM 767 C CA . GLU A 1 105 ? 11.531 8.102 3.041 1 98.06 105 GLU A CA 1
ATOM 768 C C . GLU A 1 105 ? 10.898 8.656 4.312 1 98.06 105 GLU A C 1
ATOM 770 O O . GLU A 1 105 ? 10.875 9.875 4.516 1 98.06 105 GLU A O 1
ATOM 775 N N . SER A 1 106 ? 10.359 7.754 5.113 1 98.12 106 SER A N 1
ATOM 776 C CA . SER A 1 106 ? 9.789 8.172 6.391 1 98.12 106 SER A CA 1
ATOM 777 C C . SER A 1 106 ? 10.852 8.797 7.293 1 98.12 106 SER A C 1
ATOM 779 O O . SER A 1 106 ? 10.602 9.812 7.949 1 98.12 106 SER A O 1
ATOM 781 N N . LEU A 1 107 ? 11.984 8.219 7.273 1 98.19 107 LEU A N 1
ATOM 782 C CA . LEU A 1 107 ? 13.078 8.719 8.094 1 98.19 107 LEU A CA 1
ATOM 783 C C . LEU A 1 107 ? 13.586 10.055 7.562 1 98.19 107 LEU A C 1
ATOM 785 O O . LEU A 1 107 ? 13.852 10.977 8.344 1 98.19 107 LEU A O 1
ATOM 789 N N . ARG A 1 108 ? 13.758 10.148 6.297 1 97.88 108 ARG A N 1
ATOM 790 C CA . ARG A 1 108 ? 14.156 11.422 5.703 1 97.88 108 ARG A CA 1
ATOM 791 C C . ARG A 1 108 ? 13.141 12.516 6.012 1 97.88 108 ARG A C 1
ATOM 793 O O . ARG A 1 108 ? 13.508 13.656 6.305 1 97.88 108 ARG A O 1
ATOM 800 N N . GLY A 1 109 ? 11.852 12.078 5.902 1 97 109 GLY A N 1
ATOM 801 C CA . GLY A 1 109 ? 10.812 13.016 6.285 1 97 109 GLY A CA 1
ATOM 802 C C . GLY A 1 109 ? 10.914 13.461 7.73 1 97 109 GLY A C 1
ATOM 803 O O . GLY A 1 109 ? 10.719 14.641 8.039 1 97 109 GLY A O 1
ATOM 804 N N . GLY A 1 110 ? 11.211 12.531 8.594 1 97.38 110 GLY A N 1
ATOM 805 C CA . GLY A 1 110 ? 11.43 12.867 9.984 1 97.38 110 GLY A CA 1
ATOM 806 C C . GLY A 1 110 ? 12.594 13.82 10.195 1 97.38 110 GLY A C 1
ATOM 807 O O . GLY A 1 110 ? 12.492 14.766 10.984 1 97.38 110 GLY A O 1
ATOM 808 N N . ILE A 1 111 ? 13.633 13.633 9.492 1 97.38 111 ILE A N 1
ATOM 809 C CA . ILE A 1 111 ? 14.812 14.484 9.578 1 97.38 111 ILE A CA 1
ATOM 810 C C . ILE A 1 111 ? 14.477 15.891 9.078 1 97.38 111 ILE A C 1
ATOM 812 O O . ILE A 1 111 ? 14.844 16.891 9.695 1 97.38 111 ILE A O 1
ATOM 816 N N . ALA A 1 112 ? 13.75 15.922 8 1 96.44 112 ALA A N 1
ATOM 817 C CA . ALA A 1 112 ? 13.344 17.203 7.422 1 96.44 112 ALA A CA 1
ATOM 818 C C . ALA A 1 112 ? 12.398 17.953 8.359 1 96.44 112 ALA A C 1
ATOM 820 O O . ALA A 1 112 ? 12.297 19.172 8.289 1 96.44 112 ALA A O 1
ATOM 821 N N . GLY A 1 113 ? 11.75 17.172 9.203 1 95.88 113 GLY A N 1
ATOM 822 C CA . GLY A 1 113 ? 10.797 17.766 10.125 1 95.88 113 GLY A CA 1
ATOM 823 C C . GLY A 1 113 ? 11.445 18.438 11.312 1 95.88 113 GLY A C 1
ATOM 824 O O . GLY A 1 113 ? 10.797 19.188 12.047 1 95.88 113 GLY A O 1
ATOM 825 N N . VAL A 1 114 ? 12.695 18.234 11.523 1 96.75 114 VAL A N 1
ATOM 826 C CA . VAL A 1 114 ? 13.422 18.875 12.617 1 96.75 114 VAL A CA 1
ATOM 827 C C . VAL A 1 114 ? 13.734 20.328 12.25 1 96.75 114 VAL A C 1
ATOM 829 O O . VAL A 1 114 ? 14.156 20.609 11.133 1 96.75 114 VAL A O 1
ATOM 832 N N . ALA A 1 115 ? 13.539 21.203 13.188 1 97 115 ALA A N 1
ATOM 833 C CA . ALA A 1 115 ? 13.734 22.625 12.961 1 97 115 ALA A CA 1
ATOM 834 C C . ALA A 1 115 ? 15.156 22.922 12.5 1 97 115 ALA A C 1
ATOM 836 O O . ALA A 1 115 ? 16.125 22.406 13.07 1 97 115 ALA A O 1
ATOM 837 N N . LYS A 1 116 ? 15.219 23.766 11.609 1 96.12 116 LYS A N 1
ATOM 838 C CA . LYS A 1 116 ? 16.516 24.156 11.062 1 96.12 116 LYS A CA 1
ATOM 839 C C . LYS A 1 116 ? 17.406 24.766 12.141 1 96.12 116 LYS A C 1
ATOM 841 O O . LYS A 1 116 ? 18.641 24.609 12.102 1 96.12 116 LYS A O 1
ATOM 846 N N . GLY A 1 117 ? 16.766 25.375 13.023 1 96.62 117 GLY A N 1
ATOM 847 C CA . GLY A 1 117 ? 17.5 25.984 14.125 1 96.62 117 GLY A CA 1
ATOM 848 C C . GLY A 1 117 ? 18.328 24.984 14.914 1 96.62 117 GLY A C 1
ATOM 849 O O . GLY A 1 117 ? 19.391 25.328 15.445 1 96.62 117 GLY A O 1
ATOM 850 N N . GLN A 1 118 ? 17.859 23.766 15 1 97.12 118 GLN A N 1
ATOM 851 C CA . GLN A 1 118 ? 18.594 22.719 15.703 1 97.12 118 GLN A CA 1
ATOM 852 C C . GLN A 1 118 ? 19.922 22.406 15 1 97.12 118 GLN A C 1
ATOM 854 O O . GLN A 1 118 ? 20.938 22.172 15.656 1 97.12 118 GLN A O 1
ATOM 859 N N . TRP A 1 119 ? 19.891 22.422 13.664 1 96.5 119 TRP A N 1
ATOM 860 C CA . TRP A 1 119 ? 21.109 22.234 12.883 1 96.5 119 TRP A CA 1
ATOM 861 C C . TRP A 1 119 ? 22.094 23.391 13.094 1 96.5 119 TRP A C 1
ATOM 863 O O . TRP A 1 119 ? 23.266 23.172 13.398 1 96.5 119 TRP A O 1
ATOM 873 N N . ASP A 1 120 ? 21.547 24.578 13.016 1 97.25 120 ASP A N 1
ATOM 874 C CA . ASP A 1 120 ? 22.359 25.781 13.133 1 97.25 120 ASP A CA 1
ATOM 875 C C . ASP A 1 120 ? 23 25.875 14.516 1 97.25 120 ASP A C 1
ATOM 877 O O . ASP A 1 120 ? 24.172 26.234 14.633 1 97.25 120 ASP A O 1
ATOM 881 N N . ALA A 1 121 ? 22.219 25.609 15.484 1 97.81 121 ALA A N 1
ATOM 882 C CA . ALA A 1 121 ? 22.719 25.656 16.859 1 97.81 121 ALA A CA 1
ATOM 883 C C . ALA A 1 121 ? 23.844 24.656 17.062 1 97.81 121 ALA A C 1
ATOM 885 O O . ALA A 1 121 ? 24.859 24.969 17.688 1 97.81 121 ALA A O 1
ATOM 886 N N . ALA A 1 122 ? 23.703 23.453 16.547 1 97.38 122 ALA A N 1
ATOM 887 C CA . ALA A 1 122 ? 24.719 22.422 16.688 1 97.38 122 ALA A CA 1
ATOM 888 C C . ALA A 1 122 ? 26.031 22.844 16 1 97.38 122 ALA A C 1
ATOM 890 O O . ALA A 1 122 ? 27.109 22.688 16.578 1 97.38 122 ALA A O 1
ATOM 891 N N . PHE A 1 123 ? 25.906 23.422 14.852 1 96.62 123 PHE A N 1
ATOM 892 C CA . PHE A 1 123 ? 27.078 23.859 14.109 1 96.62 123 PHE A CA 1
ATOM 893 C C . PHE A 1 123 ? 27.766 25.031 14.812 1 96.62 123 PHE A C 1
ATOM 895 O O . PHE A 1 123 ? 28.984 25.141 14.82 1 96.62 123 PHE A O 1
ATOM 902 N N . SER A 1 124 ? 26.984 25.906 15.344 1 97.88 124 SER A N 1
ATOM 903 C CA . SER A 1 124 ? 27.516 27.031 16.078 1 97.88 124 SER A CA 1
ATOM 904 C C . SER A 1 124 ? 28.328 26.578 17.297 1 97.88 124 SER A C 1
ATOM 906 O O . SER A 1 124 ? 29.234 27.281 17.734 1 97.88 124 SER A O 1
ATOM 908 N N . LEU A 1 125 ? 27.984 25.438 17.859 1 97.56 125 LEU A N 1
ATOM 909 C CA . LEU A 1 125 ? 28.672 24.891 19.016 1 97.56 125 LEU A CA 1
ATOM 910 C C . LEU A 1 125 ? 29.891 24.078 18.594 1 97.56 125 LEU A C 1
ATOM 912 O O . LEU A 1 125 ? 30.594 23.516 19.438 1 97.56 125 LEU A O 1
ATOM 916 N N . GLY A 1 126 ? 30.141 23.938 17.25 1 97 126 GLY A N 1
ATOM 917 C CA . GLY A 1 126 ? 31.328 23.297 16.75 1 97 126 GLY A CA 1
ATOM 918 C C . GLY A 1 126 ? 31.141 21.812 16.438 1 97 126 GLY A C 1
ATOM 919 O O . GLY A 1 126 ? 32.094 21.094 16.172 1 97 126 GLY A O 1
ATOM 920 N N . PHE A 1 127 ? 29.875 21.391 16.469 1 97.62 127 PHE A N 1
ATOM 921 C CA . PHE A 1 127 ? 29.625 19.984 16.141 1 97.62 127 PHE A CA 1
ATOM 922 C C . PHE A 1 127 ? 29.859 19.719 14.656 1 97.62 127 PHE A C 1
ATOM 924 O O . PHE A 1 127 ? 29.531 20.562 13.82 1 97.62 127 PHE A O 1
ATOM 931 N N . THR A 1 128 ? 30.391 18.516 14.391 1 97.38 128 THR A N 1
ATOM 932 C CA . THR A 1 128 ? 30.453 18.047 13.016 1 97.38 128 THR A CA 1
ATOM 933 C C . THR A 1 128 ? 29.078 17.578 12.547 1 97.38 128 THR A C 1
ATOM 935 O O . THR A 1 128 ? 28.156 17.453 13.352 1 97.38 128 THR A O 1
ATOM 938 N N . TRP A 1 129 ? 28.953 17.344 11.281 1 95.81 129 TRP A N 1
ATOM 939 C CA . TRP A 1 129 ? 27.703 16.844 10.719 1 95.81 129 TRP A CA 1
ATOM 940 C C . TRP A 1 129 ? 27.281 15.547 11.406 1 95.81 129 TRP A C 1
ATOM 942 O O . TRP A 1 129 ? 26.125 15.383 11.781 1 95.81 129 TRP A O 1
ATOM 952 N N . TRP A 1 130 ? 28.219 14.719 11.609 1 95.94 130 TRP A N 1
ATOM 953 C CA . TRP A 1 130 ? 27.938 13.398 12.18 1 95.94 130 TRP A CA 1
ATOM 954 C C . TRP A 1 130 ? 27.562 13.516 13.656 1 95.94 130 TRP A C 1
ATOM 956 O O . TRP A 1 130 ? 26.688 12.789 14.141 1 95.94 130 TRP A O 1
ATOM 966 N N . GLN A 1 131 ? 28.219 14.398 14.336 1 97.12 131 GLN A N 1
ATOM 967 C CA . GLN A 1 131 ? 27.875 14.641 15.727 1 97.12 131 GLN A CA 1
ATOM 968 C C . GLN A 1 131 ? 26.469 15.227 15.859 1 97.12 131 GLN A C 1
ATOM 970 O O . GLN A 1 131 ? 25.688 14.789 16.703 1 97.12 131 GLN A O 1
ATOM 975 N N . THR A 1 132 ? 26.234 16.156 14.969 1 97.81 132 THR A N 1
ATOM 976 C CA . THR A 1 132 ? 24.922 16.797 14.953 1 97.81 132 THR A CA 1
ATOM 977 C C . THR A 1 132 ? 23.828 15.773 14.664 1 97.81 132 THR A C 1
ATOM 979 O O . THR A 1 132 ? 22.812 15.719 15.367 1 97.81 132 THR A O 1
ATOM 982 N N . MET A 1 133 ? 24.047 14.922 13.688 1 96.75 133 MET A N 1
ATOM 983 C CA . MET A 1 133 ? 23.078 13.898 13.289 1 96.75 133 MET A CA 1
ATOM 984 C C . MET A 1 133 ? 22.859 12.898 14.422 1 96.75 133 MET A C 1
ATOM 986 O O . MET A 1 133 ? 21.719 12.617 14.789 1 96.75 133 MET A O 1
ATOM 990 N N . ARG A 1 134 ? 23.859 12.406 14.953 1 95.81 134 ARG A N 1
ATOM 991 C CA . ARG A 1 134 ? 23.797 11.328 15.93 1 95.81 134 ARG A CA 1
ATOM 992 C C . ARG A 1 134 ? 23.203 11.812 17.234 1 95.81 134 ARG A C 1
ATOM 994 O O . ARG A 1 134 ? 22.359 11.125 17.828 1 95.81 134 ARG A O 1
ATOM 1001 N N . HIS A 1 135 ? 23.5 13.102 17.656 1 96.75 135 HIS A N 1
ATOM 1002 C CA . HIS A 1 135 ? 23.188 13.516 19.016 1 96.75 135 HIS A CA 1
ATOM 1003 C C . HIS A 1 135 ? 21.938 14.398 19.047 1 96.75 135 HIS A C 1
ATOM 1005 O O . HIS A 1 135 ? 21.281 14.5 20.078 1 96.75 135 HIS A O 1
ATOM 1011 N N . ILE A 1 136 ? 21.609 15.016 17.984 1 97.56 136 ILE A N 1
ATOM 1012 C CA . ILE A 1 136 ? 20.578 16.047 18.047 1 97.56 136 ILE A CA 1
ATOM 1013 C C . ILE A 1 136 ? 19.453 15.711 17.078 1 97.56 136 ILE A C 1
ATOM 1015 O O . ILE A 1 136 ? 18.297 15.562 17.469 1 97.56 136 ILE A O 1
ATOM 1019 N N . ILE A 1 137 ? 19.844 15.461 15.859 1 97.62 137 ILE A N 1
ATOM 1020 C CA . ILE A 1 137 ? 18.844 15.406 14.797 1 97.62 137 ILE A CA 1
ATOM 1021 C C . ILE A 1 137 ? 18.188 14.023 14.781 1 97.62 137 ILE A C 1
ATOM 1023 O O . ILE A 1 137 ? 16.969 13.914 14.797 1 97.62 137 ILE A O 1
ATOM 1027 N N . ALA A 1 138 ? 18.953 12.961 14.844 1 96.62 138 ALA A N 1
ATOM 1028 C CA . ALA A 1 138 ? 18.453 11.602 14.664 1 96.62 138 ALA A CA 1
ATOM 1029 C C . ALA A 1 138 ? 17.453 11.234 15.75 1 96.62 138 ALA A C 1
ATOM 1031 O O . ALA A 1 138 ? 16.391 10.695 15.461 1 96.62 138 ALA A O 1
ATOM 1032 N N . PRO A 1 139 ? 17.797 11.57 17 1 96.06 139 PRO A N 1
ATOM 1033 C CA . PRO A 1 139 ? 16.828 11.242 18.047 1 96.06 139 PRO A CA 1
ATOM 1034 C C . PRO A 1 139 ? 15.492 11.953 17.859 1 96.06 139 PRO A C 1
ATOM 1036 O O . PRO A 1 139 ? 14.438 11.344 18.062 1 96.06 139 PRO A O 1
ATOM 1039 N N . GLN A 1 140 ? 15.516 13.195 17.438 1 96.31 140 GLN A N 1
ATOM 1040 C CA . GLN A 1 140 ? 14.289 13.953 17.203 1 96.31 140 GLN A CA 1
ATOM 1041 C C . GLN A 1 140 ? 13.547 13.43 15.969 1 96.31 140 GLN A C 1
ATOM 1043 O O . GLN A 1 140 ? 12.328 13.281 15.992 1 96.31 140 GLN A O 1
ATOM 1048 N N . ALA A 1 141 ? 14.32 13.117 14.992 1 96.81 141 ALA A N 1
ATOM 1049 C CA . ALA A 1 141 ? 13.758 12.641 13.734 1 96.81 141 ALA A CA 1
ATOM 1050 C C . ALA A 1 141 ? 13.07 11.289 13.922 1 96.81 141 ALA A C 1
ATOM 1052 O O . ALA A 1 141 ? 12.031 11.031 13.312 1 96.81 141 ALA A O 1
ATOM 1053 N N . LEU A 1 142 ? 13.656 10.43 14.719 1 94.94 142 LEU A N 1
ATOM 1054 C CA . LEU A 1 142 ? 13.078 9.117 14.984 1 94.94 142 LEU A CA 1
ATOM 1055 C C . LEU A 1 142 ? 11.727 9.25 15.68 1 94.94 142 LEU A C 1
ATOM 1057 O O . LEU A 1 142 ? 10.789 8.516 15.367 1 94.94 142 LEU A O 1
ATOM 1061 N N . ARG A 1 143 ? 11.656 10.156 16.562 1 94.19 143 ARG A N 1
ATOM 1062 C CA . ARG A 1 143 ? 10.398 10.398 17.266 1 94.19 143 ARG A CA 1
ATOM 1063 C C . ARG A 1 143 ? 9.336 10.914 16.312 1 94.19 143 ARG A C 1
ATOM 1065 O O . ARG A 1 143 ? 8.18 10.484 16.375 1 94.19 143 ARG A O 1
ATOM 1072 N N . LEU A 1 144 ? 9.789 11.805 15.438 1 95 144 LEU A N 1
ATOM 1073 C CA . LEU A 1 144 ? 8.875 12.383 14.461 1 95 144 LEU A CA 1
ATOM 1074 C C . LEU A 1 144 ? 8.414 11.328 13.453 1 95 144 LEU A C 1
ATOM 1076 O O . LEU A 1 144 ? 7.344 11.469 12.852 1 95 144 LEU A O 1
ATOM 1080 N N . SER A 1 145 ? 9.164 10.234 13.289 1 96.81 145 SER A N 1
ATOM 1081 C CA . SER A 1 145 ? 8.898 9.227 12.273 1 96.81 145 SER A CA 1
ATOM 1082 C C . SER A 1 145 ? 8.07 8.07 12.828 1 96.81 145 SER A C 1
ATOM 1084 O O . SER A 1 145 ? 7.625 7.199 12.086 1 96.81 145 SER A O 1
ATOM 1086 N N . VAL A 1 146 ? 7.77 8.07 14.117 1 95.62 146 VAL A N 1
ATOM 1087 C CA . VAL A 1 146 ? 7.141 6.941 14.797 1 95.62 146 VAL A CA 1
ATOM 1088 C C . VAL A 1 146 ? 5.797 6.629 14.141 1 95.62 146 VAL A C 1
ATOM 1090 O O . VAL A 1 146 ? 5.504 5.473 13.828 1 95.62 146 VAL A O 1
ATOM 1093 N N . PRO A 1 147 ? 4.938 7.652 13.867 1 94.75 147 PRO A N 1
ATOM 1094 C CA . PRO A 1 147 ? 3.652 7.336 13.242 1 94.75 147 PRO A CA 1
ATOM 1095 C C . PRO A 1 147 ? 3.807 6.664 11.883 1 94.75 147 PRO A C 1
ATOM 1097 O O . PRO A 1 147 ? 3.141 5.664 11.602 1 94.75 147 PRO A O 1
ATOM 1100 N N . SER A 1 148 ? 4.738 7.172 11.094 1 96.12 148 SER A N 1
ATOM 1101 C CA . SER A 1 148 ? 4.949 6.633 9.758 1 96.12 148 SER A CA 1
ATOM 1102 C C . SER A 1 148 ? 5.578 5.242 9.812 1 96.12 148 SER A C 1
ATOM 1104 O O . SER A 1 148 ? 5.234 4.367 9.023 1 96.12 148 SER A O 1
ATOM 1106 N N . LEU A 1 149 ? 6.516 5.027 10.734 1 96.62 149 LEU A N 1
ATOM 1107 C CA . LEU A 1 149 ? 7.152 3.723 10.898 1 96.62 149 LEU A CA 1
ATOM 1108 C C . LEU A 1 149 ? 6.141 2.678 11.359 1 96.62 149 LEU A C 1
ATOM 1110 O O . LEU A 1 149 ? 6.156 1.541 10.875 1 96.62 149 LEU A O 1
ATOM 1114 N N . SER A 1 150 ? 5.25 3.072 12.25 1 95.88 150 SER A N 1
ATOM 1115 C CA . SER A 1 150 ? 4.203 2.18 12.734 1 95.88 150 SER A CA 1
ATOM 1116 C C . SER A 1 150 ? 3.242 1.794 11.617 1 95.88 150 SER A C 1
ATOM 1118 O O . SER A 1 150 ? 2.83 0.637 11.516 1 95.88 150 SER A O 1
ATOM 1120 N N . ASN A 1 151 ? 2.957 2.742 10.789 1 96.31 151 ASN A N 1
ATOM 1121 C CA . ASN A 1 151 ? 2.094 2.469 9.648 1 96.31 151 ASN A CA 1
ATOM 1122 C C . ASN A 1 151 ? 2.732 1.465 8.688 1 96.31 151 ASN A C 1
ATOM 1124 O O . ASN A 1 151 ? 2.037 0.642 8.094 1 96.31 151 ASN A O 1
ATOM 1128 N N . SER A 1 152 ? 4.027 1.528 8.531 1 97.94 152 SER A N 1
ATOM 1129 C CA . SER A 1 152 ? 4.738 0.593 7.668 1 97.94 152 SER A CA 1
ATOM 1130 C C . SER A 1 152 ? 4.672 -0.829 8.219 1 97.94 152 SER A C 1
ATOM 1132 O O . SER A 1 152 ? 4.617 -1.794 7.453 1 97.94 152 SER A O 1
ATOM 1134 N N . LEU A 1 153 ? 4.676 -0.924 9.539 1 97.62 153 LEU A N 1
ATOM 1135 C CA . LEU A 1 153 ? 4.551 -2.248 10.141 1 97.62 153 LEU A CA 1
ATOM 1136 C C . LEU A 1 153 ? 3.168 -2.834 9.883 1 97.62 153 LEU A C 1
ATOM 1138 O O . LEU A 1 153 ? 3.043 -4.016 9.555 1 97.62 153 LEU A O 1
ATOM 1142 N N . ILE A 1 154 ? 2.135 -2.049 10.039 1 98.06 154 ILE A N 1
ATOM 1143 C CA . ILE A 1 154 ? 0.77 -2.494 9.781 1 98.06 154 ILE A CA 1
ATOM 1144 C C . ILE A 1 154 ? 0.63 -2.906 8.32 1 98.06 154 ILE A C 1
ATOM 1146 O O . ILE A 1 154 ? 0.032 -3.939 8.008 1 98.06 154 ILE A O 1
ATOM 1150 N N . SER A 1 155 ? 1.241 -2.131 7.402 1 98.31 155 SER A N 1
ATOM 1151 C CA . SER A 1 155 ? 1.225 -2.459 5.98 1 98.31 155 SER A CA 1
ATOM 1152 C C . SER A 1 155 ? 1.963 -3.764 5.703 1 98.31 155 SER A C 1
ATOM 1154 O O . SER A 1 155 ? 1.534 -4.562 4.867 1 98.31 155 SER A O 1
ATOM 1156 N N . LEU A 1 156 ? 3.047 -3.986 6.414 1 98.56 156 LEU A N 1
ATOM 1157 C CA . LEU A 1 156 ? 3.846 -5.195 6.234 1 98.56 156 LEU A CA 1
ATOM 1158 C C . LEU A 1 156 ? 3.049 -6.434 6.621 1 98.56 156 LEU A C 1
ATOM 1160 O O . LEU A 1 156 ? 3.166 -7.48 5.98 1 98.56 156 LEU A O 1
ATOM 1164 N N . ILE A 1 157 ? 2.307 -6.32 7.664 1 98.62 157 ILE A N 1
ATOM 1165 C CA . ILE A 1 157 ? 1.467 -7.438 8.094 1 98.62 157 ILE A CA 1
ATOM 1166 C C . ILE A 1 157 ? 0.546 -7.855 6.949 1 98.62 157 ILE A C 1
ATOM 1168 O O . ILE A 1 157 ? 0.414 -9.047 6.656 1 98.62 157 ILE A O 1
ATOM 1172 N N . LYS A 1 158 ? -0 -6.926 6.281 1 98.62 158 LYS A N 1
ATOM 1173 C CA . LYS A 1 158 ? -0.884 -7.203 5.152 1 98.62 158 LYS A CA 1
ATOM 1174 C C . LYS A 1 158 ? -0.092 -7.668 3.934 1 98.62 158 LYS A C 1
ATOM 1176 O O . LYS A 1 158 ? -0.512 -8.586 3.227 1 98.62 158 LYS A O 1
ATOM 1181 N N . ASP A 1 159 ? 1.13 -7.105 3.727 1 98.69 159 ASP A N 1
ATOM 1182 C CA . ASP A 1 159 ? 1.954 -7.387 2.555 1 98.69 159 ASP A CA 1
ATOM 1183 C C . ASP A 1 159 ? 2.512 -8.805 2.604 1 98.69 159 ASP A C 1
ATOM 1185 O O . ASP A 1 159 ? 2.857 -9.383 1.568 1 98.69 159 ASP A O 1
ATOM 1189 N N . THR A 1 160 ? 2.564 -9.367 3.795 1 98.75 160 THR A N 1
ATOM 1190 C CA . THR A 1 160 ? 3.068 -10.727 3.92 1 98.75 160 THR A CA 1
ATOM 1191 C C . THR A 1 160 ? 2.178 -11.711 3.158 1 98.75 160 THR A C 1
ATOM 1193 O O . THR A 1 160 ? 2.629 -12.781 2.752 1 98.75 160 THR A O 1
ATOM 1196 N N . SER A 1 161 ? 0.913 -11.352 2.984 1 98.88 161 SER A N 1
ATOM 1197 C CA . SER A 1 161 ? 0.014 -12.234 2.244 1 98.88 161 SER A CA 1
ATOM 1198 C C . SER A 1 161 ? 0.547 -12.516 0.843 1 98.88 161 SER A C 1
ATOM 1200 O O . SER A 1 161 ? 0.281 -13.57 0.275 1 98.88 161 SER A O 1
ATOM 1202 N N . LEU A 1 162 ? 1.406 -11.664 0.303 1 98.81 162 LEU A N 1
ATOM 1203 C CA . LEU A 1 162 ? 1.863 -11.742 -1.08 1 98.81 162 LEU A CA 1
ATOM 1204 C C . LEU A 1 162 ? 2.926 -12.828 -1.237 1 98.81 162 LEU A C 1
ATOM 1206 O O . LEU A 1 162 ? 3.109 -13.367 -2.33 1 98.81 162 LEU A O 1
ATOM 1210 N N . VAL A 1 163 ? 3.602 -13.18 -0.165 1 98.69 163 VAL A N 1
ATOM 1211 C CA . VAL A 1 163 ? 4.637 -14.195 -0.299 1 98.69 163 VAL A CA 1
ATOM 1212 C C . VAL A 1 163 ? 3.986 -15.578 -0.389 1 98.69 163 VAL A C 1
ATOM 1214 O O . VAL A 1 163 ? 4.648 -16.562 -0.734 1 98.69 163 VAL A O 1
ATOM 1217 N N . SER A 1 164 ? 2.66 -15.664 -0.15 1 98.56 164 SER A N 1
ATOM 1218 C CA . SER A 1 164 ? 1.938 -16.922 -0.322 1 98.56 164 SER A CA 1
ATOM 1219 C C . SER A 1 164 ? 2.008 -17.406 -1.767 1 98.56 164 SER A C 1
ATOM 1221 O O . SER A 1 164 ? 1.88 -18.609 -2.031 1 98.56 164 SER A O 1
ATOM 1223 N N . VAL A 1 165 ? 2.271 -16.531 -2.691 1 97.38 165 VAL A N 1
ATOM 1224 C CA . VAL A 1 165 ? 2.229 -16.875 -4.109 1 97.38 165 VAL A CA 1
ATOM 1225 C C . VAL A 1 165 ? 3.502 -17.625 -4.5 1 97.38 165 VAL A C 1
ATOM 1227 O O . VAL A 1 165 ? 3.576 -18.219 -5.578 1 97.38 165 VAL A O 1
ATOM 1230 N N . ILE A 1 166 ? 4.508 -17.484 -3.619 1 97.88 166 ILE A N 1
ATOM 1231 C CA . ILE A 1 166 ? 5.723 -18.25 -3.875 1 97.88 166 ILE A CA 1
ATOM 1232 C C . ILE A 1 166 ? 5.891 -19.328 -2.805 1 97.88 166 ILE A C 1
ATOM 1234 O O . ILE A 1 166 ? 7.008 -19.625 -2.375 1 97.88 166 ILE A O 1
ATOM 1238 N N . THR A 1 167 ? 4.824 -19.812 -2.172 1 97.06 167 THR A N 1
ATOM 1239 C CA . THR A 1 167 ? 4.695 -21.016 -1.349 1 97.06 167 THR A CA 1
ATOM 1240 C C . THR A 1 167 ? 5.316 -20.797 0.028 1 97.06 167 THR A C 1
ATOM 1242 O O . THR A 1 167 ? 5.816 -21.734 0.645 1 97.06 167 THR A O 1
ATOM 1245 N N . VAL A 1 168 ? 5.406 -19.562 0.455 1 98 168 VAL A N 1
ATOM 1246 C CA . VAL A 1 168 ? 5.75 -19.281 1.843 1 98 168 VAL A CA 1
ATOM 1247 C C . VAL A 1 168 ? 4.512 -19.406 2.723 1 98 168 VAL A C 1
ATOM 1249 O O . VAL A 1 168 ? 3.521 -18.703 2.52 1 98 168 VAL A O 1
ATOM 1252 N N . THR A 1 169 ? 4.59 -20.281 3.676 1 97.75 169 THR A N 1
ATOM 1253 C CA . THR A 1 169 ? 3.414 -20.531 4.5 1 97.75 169 T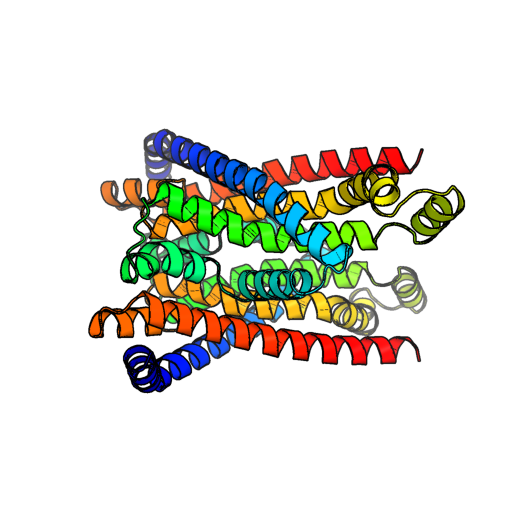HR A CA 1
ATOM 1254 C C . THR A 1 169 ? 3.287 -19.469 5.59 1 97.75 169 THR A C 1
ATOM 1256 O O . THR A 1 169 ? 4.102 -19.422 6.512 1 97.75 169 THR A O 1
ATOM 1259 N N . GLU A 1 170 ? 2.393 -18.656 5.398 1 98.62 170 GLU A N 1
ATOM 1260 C CA . GLU A 1 170 ? 1.845 -17.703 6.359 1 98.62 170 GLU A CA 1
ATOM 1261 C C . GLU A 1 170 ? 0.32 -17.75 6.383 1 98.62 170 GLU A C 1
ATOM 1263 O O . GLU A 1 170 ? -0.272 -18.797 6.086 1 98.62 170 GLU A O 1
ATOM 1268 N N . LEU A 1 171 ? -0.39 -16.797 6.891 1 98.88 171 LEU A N 1
ATOM 1269 C CA . LEU A 1 171 ? -1.821 -16.906 7.145 1 98.88 171 LEU A CA 1
ATOM 1270 C C . LEU A 1 171 ? -2.584 -17.188 5.855 1 98.88 171 LEU A C 1
ATOM 1272 O O . LEU A 1 171 ? -3.443 -18.062 5.812 1 98.88 171 LEU A O 1
ATOM 1276 N N . MET A 1 172 ? -2.297 -16.484 4.77 1 98.81 172 MET A N 1
ATOM 1277 C CA . MET A 1 172 ? -3.004 -16.641 3.504 1 98.81 172 MET A CA 1
ATOM 1278 C C . MET A 1 172 ? -2.793 -18.047 2.938 1 98.81 172 MET A C 1
ATOM 1280 O O . MET A 1 172 ? -3.752 -18.719 2.561 1 98.81 172 MET A O 1
ATOM 1284 N N . LEU A 1 173 ? -1.535 -18.531 2.877 1 98.69 173 LEU A N 1
ATOM 1285 C CA . LEU A 1 173 ? -1.287 -19.859 2.33 1 98.69 173 LEU A CA 1
ATOM 1286 C C . LEU A 1 173 ? -1.861 -20.938 3.244 1 98.69 173 LEU A C 1
ATOM 1288 O O . LEU A 1 173 ? -2.404 -21.938 2.766 1 98.69 173 LEU A O 1
ATOM 1292 N N . ALA A 1 174 ? -1.704 -20.766 4.543 1 98.75 174 ALA A N 1
ATOM 1293 C CA . ALA A 1 174 ? -2.314 -21.719 5.473 1 98.75 174 ALA A CA 1
ATOM 1294 C C . ALA A 1 174 ? -3.811 -21.844 5.215 1 98.75 174 ALA A C 1
ATOM 1296 O O . ALA A 1 174 ? -4.355 -22.953 5.25 1 98.75 174 ALA A O 1
ATOM 1297 N N . THR A 1 175 ? -4.461 -20.734 4.961 1 98.81 175 THR A N 1
ATOM 1298 C CA . THR A 1 175 ? -5.891 -20.719 4.668 1 98.81 175 THR A CA 1
ATOM 1299 C C . THR A 1 175 ? -6.184 -21.484 3.379 1 98.81 175 THR A C 1
ATOM 1301 O O . THR A 1 175 ? -7.109 -22.297 3.326 1 98.81 175 THR A O 1
ATOM 1304 N N . LYS A 1 176 ? -5.387 -21.234 2.371 1 98.56 176 LYS A N 1
ATOM 1305 C CA . LYS A 1 176 ? -5.555 -21.938 1.095 1 98.56 176 LYS A CA 1
ATOM 1306 C C . LYS A 1 176 ? -5.395 -23.438 1.259 1 98.56 176 LYS A C 1
ATOM 1308 O O . LYS A 1 176 ? -6.086 -24.219 0.602 1 98.56 176 LYS A O 1
ATOM 1313 N N . GLU A 1 177 ? -4.48 -23.812 2.094 1 98.25 177 GLU A N 1
ATOM 1314 C CA . GLU A 1 177 ? -4.238 -25.234 2.334 1 98.25 177 GLU A CA 1
ATOM 1315 C C . GLU A 1 177 ? -5.438 -25.891 3.014 1 98.25 177 GLU A C 1
ATOM 1317 O O . GLU A 1 177 ? -5.809 -27.016 2.672 1 98.25 177 GLU A O 1
ATOM 1322 N N . VAL A 1 178 ? -6.012 -25.219 4.008 1 98.25 178 VAL A N 1
ATOM 1323 C CA . VAL A 1 178 ? -7.195 -25.75 4.668 1 98.25 178 VAL A CA 1
ATOM 1324 C C . VAL A 1 178 ? -8.352 -25.828 3.674 1 98.25 178 VAL A C 1
ATOM 1326 O O . VAL A 1 178 ? -9.133 -26.781 3.68 1 98.25 178 VAL A O 1
ATOM 1329 N N . ILE A 1 179 ? -8.477 -24.828 2.818 1 98.25 179 ILE A N 1
ATOM 1330 C CA . ILE A 1 179 ? -9.531 -24.797 1.807 1 98.25 179 ILE A CA 1
ATOM 1331 C C . ILE A 1 179 ? -9.367 -25.984 0.854 1 98.25 179 ILE A C 1
ATOM 1333 O O . ILE A 1 179 ? -10.359 -26.594 0.436 1 98.25 179 ILE A O 1
ATOM 1337 N N . ALA A 1 180 ? -8.164 -26.328 0.513 1 97.25 180 ALA A N 1
ATOM 1338 C CA . ALA A 1 180 ? -7.895 -27.438 -0.387 1 97.25 180 ALA A CA 1
ATOM 1339 C C . ALA A 1 180 ? -8.383 -28.75 0.211 1 97.25 180 ALA A C 1
ATOM 1341 O O . ALA A 1 180 ? -8.688 -29.703 -0.52 1 97.25 180 ALA A O 1
ATOM 1342 N N . GLN A 1 181 ? -8.539 -28.781 1.496 1 96.5 181 GLN A N 1
ATOM 1343 C CA . GLN A 1 181 ? -8.945 -30 2.186 1 96.5 181 GLN A CA 1
ATOM 1344 C C . GLN A 1 181 ? -10.445 -30 2.465 1 96.5 181 GLN A C 1
ATOM 1346 O O . GLN A 1 181 ? -11.07 -31.062 2.541 1 96.5 181 GLN A O 1
ATOM 1351 N N . THR A 1 182 ? -10.984 -28.797 2.619 1 95.81 182 THR A N 1
ATOM 1352 C CA . THR A 1 182 ? -12.352 -28.719 3.115 1 95.81 182 THR A CA 1
ATOM 1353 C C . THR A 1 182 ? -13.297 -28.234 2.021 1 95.81 182 THR A C 1
ATOM 1355 O O . THR A 1 182 ? -14.516 -28.344 2.15 1 95.81 182 THR A O 1
ATOM 1358 N N . PHE A 1 183 ? -12.773 -27.531 1.029 1 95.62 183 PHE A N 1
ATOM 1359 C CA . PHE A 1 183 ? -13.508 -27.016 -0.119 1 95.62 183 PHE A CA 1
ATOM 1360 C C . PHE A 1 183 ? -14.531 -25.969 0.319 1 95.62 183 PHE A C 1
ATOM 1362 O O . PHE A 1 183 ? -15.648 -25.938 -0.205 1 95.62 183 PHE A O 1
ATOM 1369 N N . GLN A 1 184 ? -14.18 -25.25 1.321 1 96.75 184 GLN A N 1
ATOM 1370 C CA . GLN A 1 184 ? -15.031 -24.188 1.826 1 96.75 184 GLN A CA 1
ATOM 1371 C C . GLN A 1 184 ? -14.297 -22.844 1.804 1 96.75 184 GLN A C 1
ATOM 1373 O O . GLN A 1 184 ? -13.891 -22.344 2.85 1 96.75 184 GLN A O 1
ATOM 1378 N N . PRO A 1 185 ? -14.32 -22.203 0.617 1 97.62 185 PRO A N 1
ATOM 1379 C CA . PRO A 1 185 ? -13.508 -21 0.467 1 97.62 185 PRO A CA 1
ATOM 1380 C C . PRO A 1 185 ? -14.078 -19.812 1.23 1 97.62 185 PRO A C 1
ATOM 1382 O O . PRO A 1 185 ? -13.344 -19.125 1.957 1 97.62 185 PRO A O 1
ATOM 1385 N N . LEU A 1 186 ? -15.375 -19.594 1.245 1 97.69 186 LEU A N 1
ATOM 1386 C CA . LEU A 1 186 ? -15.938 -18.359 1.742 1 97.69 186 LEU A CA 1
ATOM 1387 C C . LEU A 1 186 ? -15.727 -18.219 3.246 1 97.69 186 LEU A C 1
ATOM 1389 O O . LEU A 1 186 ? -15.117 -17.25 3.703 1 97.69 186 LEU A O 1
ATOM 1393 N N . PRO A 1 187 ? -16.109 -19.219 4.059 1 97.69 187 PRO A N 1
ATOM 1394 C CA . PRO A 1 187 ? -15.914 -19.047 5.496 1 97.69 187 PRO A CA 1
ATOM 1395 C C . PRO A 1 187 ? -14.445 -18.922 5.883 1 97.69 187 PRO A C 1
ATOM 1397 O O . PRO A 1 187 ? -14.102 -18.188 6.812 1 97.69 187 PRO A O 1
ATOM 1400 N N . LEU A 1 188 ? -13.57 -19.594 5.168 1 98.44 188 LEU A N 1
ATOM 1401 C CA . LEU A 1 188 ? -12.172 -19.625 5.562 1 98.44 188 LEU A CA 1
ATOM 1402 C C . LEU A 1 188 ? -11.453 -18.344 5.133 1 98.44 188 LEU A C 1
ATOM 1404 O O . LEU A 1 188 ? -10.609 -17.828 5.867 1 98.44 188 LEU A O 1
ATOM 1408 N N . TYR A 1 189 ? -11.781 -17.828 3.932 1 98.56 189 TYR A N 1
ATOM 1409 C CA . TYR A 1 189 ? -11.211 -16.547 3.551 1 98.56 189 TYR A CA 1
ATOM 1410 C C . TYR A 1 189 ? -11.734 -15.43 4.453 1 98.56 189 TYR A C 1
ATOM 1412 O O . TYR A 1 189 ? -11.008 -14.484 4.762 1 98.56 189 TYR A O 1
ATOM 1420 N N . LEU A 1 190 ? -12.984 -15.5 4.859 1 98.25 190 LEU A N 1
ATOM 1421 C CA . LEU A 1 190 ? -13.516 -14.523 5.805 1 98.25 190 LEU A CA 1
ATOM 1422 C C . LEU A 1 190 ? -12.805 -14.633 7.152 1 98.25 190 LEU A C 1
ATOM 1424 O O . LEU A 1 190 ? -12.555 -13.617 7.805 1 98.25 190 LEU A O 1
ATOM 1428 N N . ALA A 1 191 ? -12.516 -15.859 7.547 1 98.44 191 ALA A N 1
ATOM 1429 C CA . ALA A 1 191 ? -11.773 -16.062 8.781 1 98.44 191 ALA A CA 1
ATOM 1430 C C . ALA A 1 191 ? -10.375 -15.445 8.695 1 98.44 191 ALA A C 1
ATOM 1432 O O . ALA A 1 191 ? -9.93 -14.766 9.617 1 98.44 191 ALA A O 1
ATOM 1433 N N . ALA A 1 192 ? -9.672 -15.727 7.582 1 98.75 192 ALA A N 1
ATOM 1434 C CA . ALA A 1 192 ? -8.352 -15.133 7.367 1 98.75 192 ALA A CA 1
ATOM 1435 C C . ALA A 1 192 ? -8.43 -13.609 7.375 1 98.75 192 ALA A C 1
ATOM 1437 O O . ALA A 1 192 ? -7.602 -12.938 7.996 1 98.75 192 ALA A O 1
ATOM 1438 N N . ALA A 1 193 ? -9.469 -13.07 6.676 1 98.81 193 ALA A N 1
ATOM 1439 C CA . ALA A 1 193 ? -9.68 -11.633 6.641 1 98.81 193 ALA A CA 1
ATOM 1440 C C . ALA A 1 193 ? -9.867 -11.07 8.047 1 98.81 193 ALA A C 1
ATOM 1442 O O . ALA A 1 193 ? -9.297 -10.031 8.398 1 98.81 193 ALA A O 1
ATOM 1443 N N . ALA A 1 194 ? -10.633 -11.75 8.844 1 98.56 194 ALA A N 1
ATOM 1444 C CA . ALA A 1 194 ? -10.898 -11.32 10.211 1 98.56 194 ALA A CA 1
ATOM 1445 C C . ALA A 1 194 ? -9.617 -11.32 11.047 1 98.56 194 ALA A C 1
ATOM 1447 O O . ALA A 1 194 ? -9.391 -10.414 11.844 1 98.56 194 ALA A O 1
ATOM 1448 N N . ILE A 1 195 ? -8.836 -12.312 10.875 1 98.81 195 ILE A N 1
ATOM 1449 C CA . ILE A 1 195 ? -7.594 -12.406 11.633 1 98.81 195 ILE A CA 1
ATOM 1450 C C . ILE A 1 195 ? -6.645 -11.289 11.219 1 98.81 195 ILE A C 1
ATOM 1452 O O . ILE A 1 195 ? -6.059 -10.617 12.07 1 98.81 195 ILE A O 1
ATOM 1456 N N . TYR A 1 196 ? -6.477 -11.094 9.898 1 98.81 196 TYR A N 1
ATOM 1457 C CA . TYR A 1 196 ? -5.656 -9.984 9.438 1 98.81 196 TYR A CA 1
ATOM 1458 C C . TYR A 1 196 ? -6.156 -8.664 10.008 1 98.81 196 TYR A C 1
ATOM 1460 O O . TYR A 1 196 ? -5.363 -7.832 10.453 1 98.81 196 T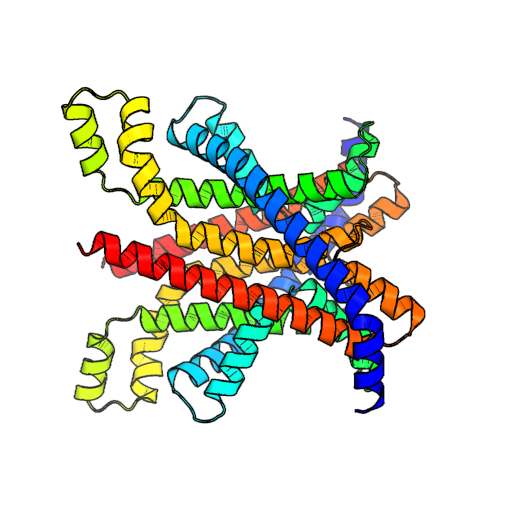YR A O 1
ATOM 1468 N N . TRP A 1 197 ? -7.465 -8.477 9.922 1 98.75 197 TRP A N 1
ATOM 1469 C CA . TRP A 1 197 ? -8.086 -7.25 10.406 1 98.75 197 TRP A CA 1
ATOM 1470 C C . TRP A 1 197 ? -7.824 -7.055 11.898 1 98.75 197 TRP A C 1
ATOM 1472 O O . TRP A 1 197 ? -7.508 -5.945 12.336 1 98.75 197 TRP A O 1
ATOM 1482 N N . LEU A 1 198 ? -7.93 -8.07 12.672 1 98.38 198 LEU A N 1
ATOM 1483 C CA . LEU A 1 198 ? -7.684 -8.016 14.102 1 98.38 198 LEU A CA 1
ATOM 1484 C C . LEU A 1 198 ? -6.223 -7.688 14.391 1 98.38 198 LEU A C 1
ATOM 1486 O O . LEU A 1 198 ? -5.926 -6.895 15.289 1 98.38 198 LEU A O 1
ATOM 1490 N N . LEU A 1 199 ? -5.32 -8.32 13.703 1 98.31 199 LEU A N 1
ATOM 1491 C CA . LEU A 1 199 ? -3.902 -8.016 13.867 1 98.31 199 LEU A CA 1
ATOM 1492 C C . LEU A 1 199 ? -3.621 -6.547 13.555 1 98.31 199 LEU A 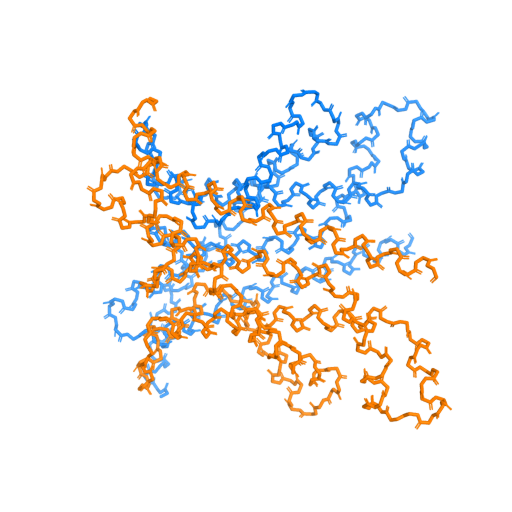C 1
ATOM 1494 O O . LEU A 1 199 ? -2.943 -5.867 14.328 1 98.31 199 LEU A O 1
ATOM 1498 N N . SER A 1 200 ? -4.184 -6.109 12.414 1 98 200 SER A N 1
ATOM 1499 C CA . SER A 1 200 ? -3.992 -4.719 12.031 1 98 200 SER A CA 1
ATOM 1500 C C . SER A 1 200 ? -4.574 -3.77 13.078 1 98 200 SER A C 1
ATOM 1502 O O . SER A 1 200 ? -3.945 -2.771 13.438 1 98 200 SER A O 1
ATOM 1504 N N . ALA A 1 201 ? -5.746 -4.102 13.594 1 97.38 201 ALA A N 1
ATOM 1505 C CA . ALA A 1 201 ? -6.414 -3.271 14.594 1 97.38 201 ALA A CA 1
ATOM 1506 C C . ALA A 1 201 ? -5.617 -3.234 15.898 1 97.38 201 ALA A C 1
ATOM 1508 O O . ALA A 1 201 ? -5.527 -2.189 16.547 1 97.38 201 ALA A O 1
ATOM 1509 N N . LEU A 1 202 ? -5.113 -4.336 16.266 1 97.31 202 LEU A N 1
ATOM 1510 C CA . LEU A 1 202 ? -4.301 -4.426 17.469 1 97.31 202 LEU A CA 1
ATOM 1511 C C . LEU A 1 202 ? -3.064 -3.539 17.359 1 97.31 202 LEU A C 1
ATOM 1513 O O . LEU A 1 202 ? -2.748 -2.789 18.281 1 97.31 202 LEU A O 1
ATOM 1517 N N . PHE A 1 203 ? -2.412 -3.566 16.25 1 96.62 203 PHE A N 1
ATOM 1518 C CA . PHE A 1 203 ? -1.188 -2.793 16.078 1 96.62 203 PHE A CA 1
ATOM 1519 C C . PHE A 1 203 ? -1.505 -1.315 15.875 1 96.62 203 PHE A C 1
ATOM 1521 O O . PHE A 1 203 ? -0.705 -0.451 16.234 1 96.62 203 PHE A O 1
ATOM 1528 N N . GLU A 1 204 ? -2.662 -1.041 15.32 1 95.62 204 GLU A N 1
ATOM 1529 C CA . GLU A 1 204 ? -3.117 0.345 15.258 1 95.62 204 GLU A CA 1
ATOM 1530 C C . GLU A 1 204 ? -3.338 0.92 16.656 1 95.62 204 GLU A C 1
ATOM 1532 O O . GLU A 1 204 ? -3.016 2.082 16.906 1 95.62 204 GLU A O 1
ATOM 1537 N N . ARG A 1 205 ? -3.906 0.157 17.516 1 95.56 205 ARG A N 1
ATOM 1538 C CA . ARG A 1 205 ? -4.125 0.591 18.906 1 95.56 205 ARG A CA 1
ATOM 1539 C C . ARG A 1 205 ? -2.799 0.816 19.625 1 95.56 205 ARG A C 1
ATOM 1541 O O . ARG A 1 205 ? -2.646 1.787 20.359 1 95.56 205 ARG A O 1
ATOM 1548 N N . LEU A 1 206 ? -1.916 -0.058 19.359 1 94.25 206 LEU A N 1
ATOM 1549 C CA . LEU A 1 206 ? -0.585 0.093 19.938 1 94.25 206 LEU A CA 1
ATOM 1550 C C . LEU A 1 206 ? 0.094 1.354 19.422 1 94.25 206 LEU A C 1
ATOM 1552 O O . LEU A 1 206 ? 0.75 2.072 20.172 1 94.25 206 LEU A O 1
ATOM 1556 N N . GLN A 1 207 ? -0.053 1.538 18.078 1 93 207 GLN A N 1
ATOM 1557 C CA . GLN A 1 207 ? 0.492 2.742 17.469 1 93 207 GLN A CA 1
ATOM 1558 C C . GLN A 1 207 ? -0.061 4 18.125 1 93 207 GLN A C 1
ATOM 1560 O O . GLN A 1 207 ? 0.691 4.926 18.453 1 93 207 GLN A O 1
ATOM 1565 N N . ARG A 1 208 ? -1.33 4.07 18.359 1 93 208 ARG A N 1
ATOM 1566 C CA . ARG A 1 208 ? -1.97 5.23 18.984 1 93 208 ARG A CA 1
ATOM 1567 C C . ARG A 1 208 ? -1.445 5.457 20.391 1 93 208 ARG A C 1
ATOM 1569 O O . ARG A 1 208 ? -1.214 6.598 20.797 1 93 208 ARG A O 1
ATOM 1576 N N . HIS A 1 209 ? -1.268 4.426 21.125 1 92.94 209 HIS A N 1
ATOM 1577 C CA . HIS A 1 209 ? -0.745 4.52 22.484 1 92.94 209 HIS A CA 1
ATOM 1578 C C . HIS A 1 209 ? 0.664 5.102 22.484 1 92.94 209 HIS A C 1
ATOM 1580 O O . HIS A 1 209 ? 0.968 5.988 23.297 1 92.94 209 HIS A O 1
ATOM 1586 N N . VAL A 1 210 ? 1.439 4.625 21.562 1 90.69 210 VAL A N 1
ATOM 1587 C CA . VAL A 1 210 ? 2.82 5.09 21.469 1 90.69 210 VAL A CA 1
ATOM 1588 C C . VAL A 1 210 ? 2.846 6.559 21.047 1 90.69 210 VAL A C 1
ATOM 1590 O O . VAL A 1 210 ? 3.611 7.355 21.609 1 90.69 210 VAL A O 1
ATOM 1593 N N . GLU A 1 211 ? 1.999 6.887 20.094 1 89.12 211 GLU A N 1
ATOM 1594 C CA . GLU A 1 211 ? 1.921 8.258 19.594 1 89.12 211 GLU A CA 1
ATOM 1595 C C . GLU A 1 211 ? 1.466 9.219 20.703 1 89.12 211 GLU A C 1
ATOM 1597 O O . GLU A 1 211 ? 1.991 10.32 20.828 1 89.12 211 GLU A O 1
ATOM 1602 N N . ASN A 1 212 ? 0.559 8.852 21.531 1 88.94 212 ASN A N 1
ATOM 1603 C CA . ASN A 1 212 ? 0.06 9.68 22.625 1 88.94 212 ASN A CA 1
ATOM 1604 C C . ASN A 1 212 ? 1.128 9.906 23.688 1 88.94 212 ASN A C 1
ATOM 1606 O O . ASN A 1 212 ? 1.243 11 24.234 1 88.94 212 ASN A O 1
ATOM 1610 N N . ARG A 1 213 ? 1.886 8.961 23.906 1 87.81 213 ARG A N 1
ATOM 1611 C CA . ARG A 1 213 ? 2.957 9.086 24.891 1 87.81 213 ARG A CA 1
ATOM 1612 C C . ARG A 1 213 ? 4.043 10.039 24.406 1 87.81 213 ARG A C 1
ATOM 1614 O O . ARG A 1 213 ? 4.598 10.812 25.188 1 87.81 213 ARG A O 1
ATOM 1621 N N . LEU A 1 214 ? 4.305 9.953 23.156 1 85.31 214 LEU A N 1
ATOM 1622 C CA . LEU A 1 214 ? 5.336 10.812 22.578 1 85.31 214 LEU A CA 1
ATOM 1623 C C . LEU A 1 214 ? 4.863 12.258 22.516 1 85.31 214 LEU A C 1
ATOM 1625 O O . LEU A 1 214 ? 5.656 13.188 22.688 1 85.31 214 LEU A O 1
ATOM 1629 N N . ASN A 1 215 ? 3.623 12.43 22.219 1 81.5 215 ASN A N 1
ATOM 1630 C CA . ASN A 1 215 ? 3.064 13.773 22.172 1 81.5 215 ASN A CA 1
ATOM 1631 C C . ASN A 1 215 ? 3.031 14.414 23.562 1 81.5 215 ASN A C 1
ATOM 1633 O O . ASN A 1 215 ? 3.264 15.617 23.703 1 81.5 215 ASN A O 1
ATOM 1637 N N . LEU A 1 216 ? 2.803 13.68 24.578 1 73.88 216 LEU A N 1
ATOM 1638 C CA . LEU A 1 216 ? 2.814 14.18 25.953 1 73.88 216 LEU A CA 1
ATOM 1639 C C . LEU A 1 216 ? 4.223 14.586 26.375 1 73.88 216 LEU A C 1
ATOM 1641 O O . LEU A 1 216 ? 4.402 15.578 27.078 1 73.88 216 LEU A O 1
ATOM 1645 N N . ALA A 1 217 ? 5.133 13.969 25.844 1 68.75 217 ALA A N 1
ATOM 1646 C CA . ALA A 1 217 ? 6.52 14.266 26.172 1 68.75 217 ALA A CA 1
ATOM 1647 C C . ALA A 1 217 ? 6.977 15.57 25.531 1 68.75 217 ALA A C 1
ATOM 1649 O O . ALA A 1 217 ? 7.809 16.297 26.094 1 68.75 217 ALA A O 1
ATOM 1650 N N . HIS A 1 218 ? 6.406 15.883 24.484 1 65.81 218 HIS A N 1
ATOM 1651 C CA . HIS A 1 218 ? 6.762 17.125 23.797 1 65.81 218 HIS A CA 1
ATOM 1652 C C . HIS A 1 218 ? 6.062 18.328 24.422 1 65.81 218 HIS A C 1
ATOM 1654 O O . HIS A 1 218 ? 6.547 19.453 24.297 1 65.81 218 HIS A O 1
ATOM 1660 N N . GLN A 1 219 ? 4.887 18.156 24.969 1 55.16 219 GLN A N 1
ATOM 1661 C CA . GLN A 1 219 ? 4.18 19.25 25.609 1 55.16 219 GLN A CA 1
ATOM 1662 C C . GLN A 1 219 ? 4.832 19.625 26.938 1 55.16 219 GLN A C 1
ATOM 1664 O O . GLN A 1 219 ? 4.648 20.734 27.438 1 55.16 219 GLN A O 1
ATOM 1669 N N . ARG A 1 220 ? 5.738 18.797 27.469 1 47.5 220 ARG A N 1
ATOM 1670 C CA . ARG A 1 220 ? 6.434 19.172 28.703 1 47.5 220 ARG A CA 1
ATOM 1671 C C . ARG A 1 220 ? 7.777 19.828 28.391 1 47.5 220 ARG A C 1
ATOM 1673 O O . ARG A 1 220 ? 8.438 19.453 27.406 1 47.5 220 ARG A O 1
ATOM 1680 N N . MET B 1 1 ? 23.094 -9.781 -24.047 1 63.81 1 MET B N 1
ATOM 1681 C CA . MET B 1 1 ? 22.516 -8.445 -24.219 1 63.81 1 MET B CA 1
ATOM 1682 C C . MET B 1 1 ? 21.703 -8.375 -25.5 1 63.81 1 MET B C 1
ATOM 1684 O O . MET B 1 1 ? 20.578 -7.871 -25.5 1 63.81 1 MET B O 1
ATOM 1688 N N . GLY B 1 2 ? 22.219 -9.055 -26.422 1 73.75 2 GLY B N 1
ATOM 1689 C CA . GLY B 1 2 ? 21.5 -9.102 -27.688 1 73.75 2 GLY B CA 1
ATOM 1690 C C . GLY B 1 2 ? 20.234 -9.93 -27.625 1 73.75 2 GLY B C 1
ATOM 1691 O O . GLY B 1 2 ? 19.188 -9.523 -28.125 1 73.75 2 GLY B O 1
ATOM 1692 N N . GLU B 1 3 ? 20.297 -10.992 -26.859 1 86.88 3 GLU B N 1
ATOM 1693 C CA . GLU B 1 3 ? 19.156 -11.891 -26.734 1 86.88 3 GLU B CA 1
ATOM 1694 C C . GLU B 1 3 ? 18.031 -11.242 -25.938 1 86.88 3 GLU B C 1
ATOM 1696 O O . GLU B 1 3 ? 16.859 -11.367 -26.281 1 86.88 3 GLU B O 1
ATOM 1701 N N . TRP B 1 4 ? 18.406 -10.469 -24.906 1 91 4 TRP B N 1
ATOM 1702 C CA . TRP B 1 4 ? 17.406 -9.773 -24.109 1 91 4 TRP B CA 1
ATOM 1703 C C . TRP B 1 4 ? 16.703 -8.695 -24.922 1 91 4 TRP B C 1
ATOM 1705 O O . TRP B 1 4 ? 15.484 -8.5 -24.797 1 91 4 TRP B O 1
ATOM 1715 N N . MET B 1 5 ? 17.422 -8.109 -25.797 1 90.31 5 MET B N 1
ATOM 1716 C CA . MET B 1 5 ? 16.844 -7.043 -26.609 1 90.31 5 MET B CA 1
ATOM 1717 C C . MET B 1 5 ? 15.828 -7.598 -27.594 1 90.31 5 MET B C 1
ATOM 1719 O O . MET B 1 5 ? 14.773 -7 -27.812 1 90.31 5 MET B O 1
ATOM 1723 N N . ALA B 1 6 ? 16.141 -8.688 -28.219 1 92.38 6 ALA B N 1
ATOM 1724 C CA . ALA B 1 6 ? 15.219 -9.328 -29.141 1 92.38 6 ALA B CA 1
ATOM 1725 C C . ALA B 1 6 ? 13.953 -9.789 -28.422 1 92.38 6 ALA B C 1
ATOM 1727 O O . ALA B 1 6 ? 12.852 -9.656 -28.969 1 92.38 6 ALA B O 1
ATOM 1728 N N . LEU B 1 7 ? 14.141 -10.312 -27.25 1 94.31 7 LEU B N 1
ATOM 1729 C CA . LEU B 1 7 ? 13.023 -10.758 -26.438 1 94.31 7 LEU B CA 1
ATOM 1730 C C . LEU B 1 7 ? 12.117 -9.594 -26.062 1 94.31 7 LEU B C 1
ATOM 1732 O O . LEU B 1 7 ? 10.891 -9.703 -26.156 1 94.31 7 LEU B O 1
ATOM 1736 N N . PHE B 1 8 ? 12.734 -8.492 -25.703 1 94.44 8 PHE B N 1
ATOM 1737 C CA . PHE B 1 8 ? 11.984 -7.309 -25.312 1 94.44 8 PHE B CA 1
ATOM 1738 C C . PHE B 1 8 ? 11.18 -6.77 -26.5 1 94.44 8 PHE B C 1
ATOM 1740 O O . PHE B 1 8 ? 10.023 -6.391 -26.344 1 94.44 8 PHE B O 1
ATOM 1747 N N . GLU B 1 9 ? 11.82 -6.816 -27.625 1 93.44 9 GLU B N 1
ATOM 1748 C CA . GLU B 1 9 ? 11.148 -6.309 -28.828 1 93.44 9 GLU B CA 1
ATOM 1749 C C . GLU B 1 9 ? 9.945 -7.168 -29.188 1 93.44 9 GLU B C 1
ATOM 1751 O O . GLU B 1 9 ? 8.891 -6.645 -29.562 1 93.44 9 GLU B O 1
ATOM 1756 N N . ALA B 1 10 ? 10.086 -8.414 -29.062 1 94.44 10 ALA B N 1
ATOM 1757 C CA . ALA B 1 10 ? 9.023 -9.352 -29.406 1 94.44 10 ALA B CA 1
ATOM 1758 C C . ALA B 1 10 ? 7.887 -9.289 -28.391 1 94.44 10 ALA B C 1
ATOM 1760 O O . ALA B 1 10 ? 6.715 -9.453 -28.75 1 94.44 10 ALA B O 1
ATOM 1761 N N . ALA B 1 11 ? 8.219 -8.977 -27.141 1 97.5 11 ALA B N 1
ATOM 1762 C CA . ALA B 1 11 ? 7.238 -9.031 -26.062 1 97.5 11 ALA B CA 1
ATOM 1763 C C . ALA B 1 11 ? 6.562 -7.684 -25.859 1 97.5 11 ALA B C 1
ATOM 1765 O O . ALA B 1 11 ? 5.492 -7.605 -25.25 1 97.5 11 ALA B O 1
ATOM 1766 N N . LEU B 1 12 ? 7.191 -6.648 -26.359 1 97.12 12 LEU B N 1
ATOM 1767 C CA . LEU B 1 12 ? 6.828 -5.273 -26.031 1 97.12 12 LEU B CA 1
ATOM 1768 C C . LEU B 1 12 ? 5.371 -4.996 -26.391 1 97.12 12 LEU B C 1
ATOM 1770 O O . LEU B 1 12 ? 4.637 -4.402 -25.594 1 97.12 12 LEU B O 1
ATOM 1774 N N . PRO B 1 13 ? 4.875 -5.477 -27.562 1 97.81 13 PRO B N 1
ATOM 1775 C CA . PRO B 1 13 ? 3.479 -5.18 -27.891 1 97.81 13 PRO B CA 1
ATOM 1776 C C . PRO B 1 13 ? 2.5 -5.801 -26.891 1 97.81 13 PRO B C 1
ATOM 1778 O O . PRO B 1 13 ? 1.52 -5.16 -26.516 1 97.81 13 PRO B O 1
ATOM 1781 N N . VAL B 1 14 ? 2.76 -7.008 -26.484 1 98.31 14 VAL B N 1
ATOM 1782 C CA . VAL B 1 14 ? 1.896 -7.703 -25.531 1 98.31 14 VAL B CA 1
ATOM 1783 C C . VAL B 1 14 ? 1.96 -7.016 -24.172 1 98.31 14 VAL B C 1
ATOM 1785 O O . VAL B 1 14 ? 0.932 -6.816 -23.516 1 98.31 14 VAL B O 1
ATOM 1788 N N . LEU B 1 15 ? 3.137 -6.59 -23.766 1 98.69 15 LEU B N 1
ATOM 1789 C CA . LEU B 1 15 ? 3.316 -5.926 -22.484 1 98.69 15 LEU B CA 1
ATOM 1790 C C . LEU B 1 15 ? 2.65 -4.555 -22.484 1 98.69 15 LEU B C 1
ATOM 1792 O O . LEU B 1 15 ? 2.047 -4.156 -21.484 1 98.69 15 LEU B O 1
ATOM 1796 N N . LEU B 1 16 ? 2.74 -3.848 -23.594 1 98.5 16 LEU B N 1
ATOM 1797 C CA . LEU B 1 16 ? 2.137 -2.521 -23.672 1 98.5 16 LEU B CA 1
ATOM 1798 C C . LEU B 1 16 ? 0.615 -2.617 -23.672 1 98.5 16 LEU B C 1
ATOM 1800 O O . LEU B 1 16 ? -0.067 -1.75 -23.125 1 98.5 16 LEU B O 1
ATOM 1804 N N . GLN B 1 17 ? 0.11 -3.654 -24.297 1 98.56 17 GLN B N 1
ATOM 1805 C CA . GLN B 1 17 ? -1.327 -3.895 -24.219 1 98.56 17 GLN B CA 1
ATOM 1806 C C . GLN B 1 17 ? -1.754 -4.199 -22.781 1 98.56 17 GLN B C 1
ATOM 1808 O O . GLN B 1 17 ? -2.797 -3.723 -22.328 1 98.56 17 GLN B O 1
ATOM 1813 N N . GLY B 1 18 ? -0.954 -5.039 -22.094 1 98.75 18 GLY B N 1
ATOM 1814 C CA . GLY B 1 18 ? -1.185 -5.273 -20.672 1 98.75 18 GLY B CA 1
ATOM 1815 C C . GLY B 1 18 ? -1.136 -4.008 -19.844 1 98.75 18 GLY B C 1
ATOM 1816 O O . GLY B 1 18 ? -1.958 -3.816 -18.938 1 98.75 18 GLY B O 1
ATOM 1817 N N . ALA B 1 19 ? -0.192 -3.135 -20.188 1 98.81 19 ALA B N 1
ATOM 1818 C CA . ALA B 1 19 ? -0.057 -1.86 -19.484 1 98.81 19 ALA B CA 1
ATOM 1819 C C . ALA B 1 19 ? -1.292 -0.988 -19.688 1 98.81 19 ALA B C 1
ATOM 1821 O O . ALA B 1 19 ? -1.731 -0.296 -18.766 1 98.81 19 ALA B O 1
ATOM 1822 N N . ALA B 1 20 ? -1.843 -1.038 -20.875 1 98.69 20 ALA B N 1
ATOM 1823 C CA . ALA B 1 20 ? -3.064 -0.29 -21.156 1 98.69 20 ALA B CA 1
ATOM 1824 C C . ALA B 1 20 ? -4.227 -0.796 -20.312 1 98.69 20 ALA B C 1
ATOM 1826 O O . ALA B 1 20 ? -5.027 -0.004 -19.812 1 98.69 20 ALA B O 1
ATOM 1827 N N . HIS B 1 21 ? -4.32 -2.055 -20.188 1 98.62 21 HIS B N 1
ATOM 1828 C CA . HIS B 1 21 ? -5.352 -2.635 -19.328 1 98.62 21 HIS B CA 1
ATOM 1829 C C . HIS B 1 21 ? -5.133 -2.266 -17.875 1 98.62 21 HIS B C 1
ATOM 1831 O O . HIS B 1 21 ? -6.09 -2.006 -17.141 1 98.62 21 HIS B O 1
ATOM 1837 N N . THR B 1 22 ? -3.863 -2.291 -17.438 1 98.81 22 THR B N 1
ATOM 1838 C CA . THR B 1 22 ? -3.504 -1.849 -16.094 1 98.81 22 THR B CA 1
ATOM 1839 C C . THR B 1 22 ? -4.031 -0.443 -15.828 1 98.81 22 THR B C 1
ATOM 1841 O O . THR B 1 22 ? -4.691 -0.204 -14.812 1 98.81 22 THR B O 1
ATOM 1844 N N . LEU B 1 23 ? -3.807 0.459 -16.75 1 98.69 23 LEU B N 1
ATOM 1845 C CA . LEU B 1 23 ? -4.25 1.84 -16.609 1 98.69 23 LEU B CA 1
ATOM 1846 C C . LEU B 1 23 ? -5.773 1.925 -16.609 1 98.69 23 LEU B C 1
ATOM 1848 O O . LEU B 1 23 ? -6.363 2.686 -15.844 1 98.69 23 LEU B O 1
ATOM 1852 N N . LEU B 1 24 ? -6.367 1.18 -17.469 1 98.56 24 LEU B N 1
ATOM 1853 C CA . LEU B 1 24 ? -7.824 1.173 -17.562 1 98.56 24 LEU B CA 1
ATOM 1854 C C . LEU B 1 24 ? -8.453 0.702 -16.25 1 98.56 24 LEU B C 1
ATOM 1856 O O . LEU B 1 24 ? -9.375 1.334 -15.742 1 98.56 24 LEU B O 1
ATOM 1860 N N . PHE B 1 25 ? -7.949 -0.4 -15.688 1 98.62 25 PHE B N 1
ATOM 1861 C CA . PHE B 1 25 ? -8.477 -0.934 -14.438 1 98.62 25 PHE B CA 1
ATOM 1862 C C . PHE B 1 25 ? -8.266 0.052 -13.297 1 98.62 25 PHE B C 1
ATOM 1864 O O . PHE B 1 25 ? -9.156 0.246 -12.461 1 98.62 25 PHE B O 1
ATOM 1871 N N . ALA B 1 26 ? -7.078 0.673 -13.266 1 98.69 26 ALA B N 1
ATOM 1872 C CA . ALA B 1 26 ? -6.777 1.654 -12.219 1 98.69 26 ALA B CA 1
ATOM 1873 C C . ALA B 1 26 ? -7.73 2.844 -12.297 1 98.69 26 ALA B C 1
ATOM 1875 O O . ALA B 1 26 ? -8.266 3.287 -11.281 1 98.69 26 ALA B O 1
ATOM 1876 N N . LEU B 1 27 ? -7.98 3.307 -13.508 1 98.31 27 LEU B N 1
ATOM 1877 C CA . LEU B 1 27 ? -8.828 4.477 -13.703 1 98.31 27 LEU B CA 1
ATOM 1878 C C . LEU B 1 27 ? -10.281 4.156 -13.375 1 98.31 27 LEU B C 1
ATOM 1880 O O . LEU B 1 27 ? -10.977 4.957 -12.742 1 98.31 27 LEU B O 1
ATOM 1884 N N . VAL B 1 28 ? -10.742 3.039 -13.828 1 98.69 28 VAL B N 1
ATOM 1885 C CA . VAL B 1 28 ? -12.117 2.631 -13.555 1 98.69 28 VAL B CA 1
ATOM 1886 C C . VAL B 1 28 ? -12.32 2.479 -12.055 1 98.69 28 VAL B C 1
ATOM 1888 O O . VAL B 1 28 ? -13.289 3.006 -11.5 1 98.69 28 VAL B O 1
ATOM 1891 N N . ALA B 1 29 ? -11.398 1.765 -11.398 1 98.81 29 ALA B N 1
ATOM 1892 C CA . ALA B 1 29 ? -11.5 1.58 -9.953 1 98.81 29 ALA B CA 1
ATOM 1893 C C . ALA B 1 29 ? -11.391 2.914 -9.219 1 98.81 29 ALA B C 1
ATOM 1895 O O . ALA B 1 29 ? -12.031 3.111 -8.18 1 98.81 29 ALA B O 1
ATOM 1896 N N . MET B 1 30 ? -10.602 3.838 -9.781 1 98.56 30 MET B N 1
ATOM 1897 C CA . MET B 1 30 ? -10.445 5.156 -9.172 1 98.56 30 MET B CA 1
ATOM 1898 C C . MET B 1 30 ? -11.75 5.941 -9.234 1 98.56 30 MET B C 1
ATOM 1900 O O . MET B 1 30 ? -12.164 6.539 -8.242 1 98.56 30 MET B O 1
ATOM 1904 N N . VAL B 1 31 ? -12.359 5.941 -10.367 1 98.69 31 VAL B N 1
ATOM 1905 C CA . VAL B 1 31 ? -13.586 6.707 -10.57 1 98.69 31 VAL B CA 1
ATOM 1906 C C . VAL B 1 31 ? -14.703 6.141 -9.688 1 98.69 31 VAL B C 1
ATOM 1908 O O . VAL B 1 31 ? -15.375 6.883 -8.969 1 98.69 31 VAL B O 1
ATOM 1911 N N . LEU B 1 32 ? -14.859 4.844 -9.727 1 98.88 32 LEU B N 1
ATOM 1912 C CA . LEU B 1 32 ? -15.875 4.203 -8.906 1 98.88 32 LEU B CA 1
ATOM 1913 C C . LEU B 1 32 ? -15.547 4.348 -7.422 1 98.88 32 LEU B C 1
ATOM 1915 O O . LEU B 1 32 ? -16.438 4.578 -6.602 1 98.88 32 LEU B O 1
ATOM 1919 N N . GLY B 1 33 ? -14.273 4.195 -7.113 1 98.81 33 GLY B N 1
ATOM 1920 C CA . GLY B 1 33 ? -13.82 4.336 -5.738 1 98.81 33 GLY B CA 1
ATOM 1921 C C . GLY B 1 33 ? -14.016 5.738 -5.191 1 98.81 33 GLY B C 1
ATOM 1922 O O . GLY B 1 33 ? -14.336 5.914 -4.012 1 98.81 33 GLY B O 1
ATOM 1923 N N . LEU B 1 34 ? -13.781 6.723 -6.031 1 98.56 34 LEU B N 1
ATOM 1924 C CA . LEU B 1 34 ? -13.984 8.109 -5.625 1 98.56 34 LEU B CA 1
ATOM 1925 C C . LEU B 1 34 ? -15.453 8.367 -5.309 1 98.56 34 LEU B C 1
ATOM 1927 O O . LEU B 1 34 ? -15.773 9.055 -4.336 1 98.56 34 LEU B O 1
ATOM 1931 N N . ALA B 1 35 ? -16.328 7.867 -6.16 1 98.56 35 ALA B N 1
ATOM 1932 C CA . ALA B 1 35 ? -17.75 8.023 -5.934 1 98.56 35 ALA B CA 1
ATOM 1933 C C . ALA B 1 35 ? -18.172 7.367 -4.617 1 98.56 35 ALA B C 1
ATOM 1935 O O . ALA B 1 35 ? -18.828 8 -3.783 1 98.56 35 ALA B O 1
ATOM 1936 N N . LEU B 1 36 ? -17.766 6.145 -4.418 1 98.81 36 LEU B N 1
ATOM 1937 C CA . LEU B 1 36 ? -18.109 5.422 -3.199 1 98.81 36 LEU B CA 1
ATOM 1938 C C . LEU B 1 36 ? -17.406 6.027 -1.989 1 98.81 36 LEU B C 1
ATOM 1940 O O . LEU B 1 36 ? -18 6.156 -0.918 1 98.81 36 LEU B O 1
ATOM 1944 N N . GLY B 1 37 ? -16.094 6.332 -2.164 1 98.75 37 GLY B N 1
ATOM 1945 C CA . GLY B 1 37 ? -15.352 6.957 -1.088 1 98.75 37 GLY B CA 1
ATOM 1946 C C . GLY B 1 37 ? -15.945 8.273 -0.628 1 98.75 37 GLY B C 1
ATOM 1947 O O . GLY B 1 37 ? -15.969 8.57 0.568 1 98.75 37 GLY B O 1
ATOM 1948 N N . PHE B 1 38 ? -16.438 9.039 -1.583 1 97.88 38 PHE B N 1
ATOM 1949 C CA . PHE B 1 38 ? -17.094 10.297 -1.254 1 97.88 38 PHE B CA 1
ATOM 1950 C C . PHE B 1 38 ? -18.359 10.047 -0.446 1 97.88 38 PHE B C 1
ATOM 1952 O O . PHE B 1 38 ? -18.609 10.711 0.564 1 97.88 38 PHE B O 1
ATOM 1959 N N . ALA B 1 39 ? -19.172 9.133 -0.869 1 98.19 39 ALA B N 1
ATOM 1960 C CA . ALA B 1 39 ? -20.391 8.789 -0.154 1 98.19 39 ALA B CA 1
ATOM 1961 C C . ALA B 1 39 ? -20.094 8.344 1.273 1 98.19 39 ALA B C 1
ATOM 1963 O O . ALA B 1 39 ? -20.75 8.789 2.221 1 98.19 39 ALA B O 1
ATOM 1964 N N . VAL B 1 40 ? -19.109 7.516 1.444 1 98.69 40 VAL B N 1
ATOM 1965 C CA . VAL B 1 40 ? -18.734 7 2.752 1 98.69 40 VAL B CA 1
ATOM 1966 C C . VAL B 1 40 ? -18.219 8.141 3.631 1 98.69 40 VAL B C 1
ATOM 1968 O O . VAL B 1 40 ? -18.578 8.234 4.809 1 98.69 40 VAL B O 1
ATOM 1971 N N . ALA B 1 41 ? -17.391 9.023 3.051 1 98.38 41 ALA B N 1
ATOM 1972 C CA . ALA B 1 41 ? -16.875 10.172 3.793 1 98.38 41 ALA B CA 1
ATOM 1973 C C . ALA B 1 41 ? -18.016 11.078 4.27 1 98.38 41 ALA B C 1
ATOM 1975 O O . ALA B 1 41 ? -18.031 11.516 5.422 1 98.38 41 ALA B O 1
ATOM 1976 N N . MET B 1 42 ? -19 11.305 3.439 1 96.75 42 MET B N 1
ATOM 1977 C CA . MET B 1 42 ? -20.109 12.188 3.766 1 96.75 42 MET B CA 1
ATOM 1978 C C . MET B 1 42 ? -20.953 11.609 4.895 1 96.75 42 MET B C 1
ATOM 1980 O O . MET B 1 42 ? -21.359 12.328 5.812 1 96.75 42 MET B O 1
ATOM 1984 N N . VAL B 1 43 ? -21.188 10.352 4.785 1 97.62 43 VAL B N 1
ATOM 1985 C CA . VAL B 1 43 ? -21.984 9.672 5.805 1 97.62 43 VAL B CA 1
ATOM 1986 C C . VAL B 1 43 ? -21.297 9.812 7.164 1 97.62 43 VAL B C 1
ATOM 1988 O O . VAL B 1 43 ? -21.953 10.07 8.172 1 97.62 43 VAL B O 1
ATOM 1991 N N . ARG B 1 44 ? -20.031 9.688 7.172 1 97.75 44 ARG B N 1
ATOM 1992 C CA . ARG B 1 44 ? -19.297 9.711 8.43 1 97.75 44 ARG B CA 1
ATOM 1993 C C . ARG B 1 44 ? -19.141 11.133 8.953 1 97.75 44 ARG B C 1
ATOM 1995 O O . ARG B 1 44 ? -19.234 11.375 10.156 1 97.75 44 ARG B O 1
ATOM 2002 N N . VAL B 1 45 ? -18.953 12.109 8.07 1 96.62 45 VAL B N 1
ATOM 2003 C CA . VAL B 1 45 ? -18.812 13.508 8.477 1 96.62 45 VAL B CA 1
ATOM 2004 C C . VAL B 1 45 ? -20.156 14.039 8.984 1 96.62 45 VAL B C 1
ATOM 2006 O O . VAL B 1 45 ? -20.203 14.82 9.938 1 96.62 45 VAL B O 1
ATOM 2009 N N . ALA B 1 46 ? -21.219 13.625 8.398 1 95.56 46 ALA B N 1
ATOM 2010 C CA . ALA B 1 46 ? -22.562 14.055 8.781 1 95.56 46 ALA B CA 1
ATOM 2011 C C . ALA B 1 46 ? -23.031 13.336 10.039 1 95.56 46 ALA B C 1
ATOM 2013 O O . ALA B 1 46 ? -24.078 13.664 10.602 1 95.56 46 ALA B O 1
ATOM 2014 N N . LYS B 1 47 ? -22.391 12.281 10.492 1 95.31 47 LYS B N 1
ATOM 2015 C CA . LYS B 1 47 ? -22.688 11.523 11.703 1 95.31 47 LYS B CA 1
ATOM 2016 C C . LYS B 1 47 ? -24.094 10.922 11.648 1 95.31 47 LYS B C 1
ATOM 2018 O O . LYS B 1 47 ? -24.844 11.016 12.617 1 95.31 47 LYS B O 1
ATOM 2023 N N . LEU B 1 48 ? -24.406 10.477 10.492 1 95.5 48 LEU B N 1
ATOM 2024 C CA . LEU B 1 48 ? -25.719 9.82 10.375 1 95.5 48 LEU B CA 1
ATOM 2025 C C . LEU B 1 48 ? -25.781 8.578 11.25 1 95.5 48 LEU B C 1
ATOM 2027 O O . LEU B 1 48 ? -24.938 7.688 11.148 1 95.5 48 LEU B O 1
ATOM 2031 N N . PRO B 1 49 ? -26.797 8.531 12.078 1 94.25 49 PRO B N 1
ATOM 2032 C CA . PRO B 1 49 ? -26.875 7.406 13.016 1 94.25 49 PRO B CA 1
ATOM 2033 C C . PRO B 1 49 ? -26.906 6.051 12.312 1 94.25 49 PRO B C 1
ATOM 2035 O O . PRO B 1 49 ? -27.531 5.906 11.266 1 94.25 49 PRO B O 1
ATOM 2038 N N . VAL B 1 50 ? -26.266 5.094 12.812 1 96.75 50 VAL B N 1
ATOM 2039 C CA . VAL B 1 50 ? -26.188 3.711 12.352 1 96.75 50 VAL B CA 1
ATOM 2040 C C . VAL B 1 50 ? -25.359 3.639 11.062 1 96.75 50 VAL B C 1
ATOM 2042 O O . VAL B 1 50 ? -24.469 2.803 10.938 1 96.75 50 VAL B O 1
ATOM 2045 N N . LEU B 1 51 ? -25.562 4.531 10.148 1 97.69 51 LEU B N 1
ATOM 2046 C CA . LEU B 1 51 ? -24.875 4.508 8.867 1 97.69 51 LEU B CA 1
ATOM 2047 C C . LEU B 1 51 ? -23.391 4.875 9.047 1 97.69 51 LEU B C 1
ATOM 2049 O O . LEU B 1 51 ? -22.531 4.355 8.344 1 97.69 51 LEU B O 1
ATOM 2053 N N . SER B 1 52 ? -23.203 5.797 9.953 1 97.94 52 SER B N 1
ATOM 2054 C CA . SER B 1 52 ? -21.828 6.211 10.219 1 97.94 52 SER B CA 1
ATOM 2055 C C . SER B 1 52 ? -21.031 5.078 10.836 1 97.94 52 SER B C 1
ATOM 2057 O O . SER B 1 52 ? -19.844 4.922 10.539 1 97.94 52 SER B O 1
ATOM 2059 N N . GLN B 1 53 ? -21.688 4.324 11.648 1 97.88 53 GLN B N 1
ATOM 2060 C CA . GLN B 1 53 ? -21.016 3.191 12.281 1 97.88 53 GLN B CA 1
ATOM 2061 C C . GLN B 1 53 ? -20.719 2.09 11.258 1 97.88 53 GLN B C 1
ATOM 2063 O O . GLN B 1 53 ? -19.656 1.483 11.281 1 97.88 53 GLN B O 1
ATOM 2068 N N . LEU B 1 54 ? -21.625 1.861 10.383 1 98.31 54 LEU B N 1
ATOM 2069 C CA . LEU B 1 54 ? -21.438 0.866 9.328 1 98.31 54 LEU B CA 1
ATOM 2070 C C . LEU B 1 54 ? -20.328 1.282 8.375 1 98.31 54 LEU B C 1
ATOM 2072 O O . LEU B 1 54 ? -19.516 0.452 7.957 1 98.31 54 LEU B O 1
ATOM 2076 N N . ALA B 1 55 ? -20.328 2.545 8.062 1 98.69 55 ALA B N 1
ATOM 2077 C CA . ALA B 1 55 ? -19.281 3.078 7.184 1 98.69 55 ALA B CA 1
ATOM 2078 C C . ALA B 1 55 ? -17.922 2.971 7.84 1 98.69 55 ALA B C 1
ATOM 2080 O O . ALA B 1 55 ? -16.938 2.631 7.18 1 98.69 55 ALA B O 1
ATOM 2081 N N . ALA B 1 56 ? -17.906 3.238 9.117 1 98.25 56 ALA B N 1
ATOM 2082 C CA . ALA B 1 56 ? -16.656 3.135 9.859 1 98.25 56 ALA B CA 1
ATOM 2083 C C . ALA B 1 56 ? -16.141 1.697 9.883 1 98.25 56 ALA B C 1
ATOM 2085 O O . ALA B 1 56 ? -14.945 1.456 9.766 1 98.25 56 ALA B O 1
ATOM 2086 N N . PHE B 1 57 ? -17.031 0.802 10.031 1 98.19 57 PHE B N 1
ATOM 2087 C CA . PHE B 1 57 ? -16.688 -0.613 10.023 1 98.19 57 PHE B CA 1
ATOM 2088 C C . PHE B 1 57 ? -16.156 -1.028 8.656 1 98.19 57 PHE B C 1
ATOM 2090 O O . PHE B 1 57 ? -15.133 -1.717 8.562 1 98.19 57 PHE B O 1
ATOM 2097 N N . TYR B 1 58 ? -16.875 -0.594 7.625 1 98.69 58 TYR B N 1
ATOM 2098 C CA . TYR B 1 58 ? -16.453 -0.859 6.254 1 98.69 58 TYR B CA 1
ATOM 2099 C C . TYR B 1 58 ? -15.031 -0.363 6.02 1 98.69 58 TYR B C 1
ATOM 2101 O O . TYR B 1 58 ? -14.188 -1.104 5.516 1 98.69 58 TYR B O 1
ATOM 2109 N N . VAL B 1 59 ? -14.719 0.846 6.426 1 98.81 59 VAL B N 1
ATOM 2110 C CA . VAL B 1 59 ? -13.414 1.46 6.207 1 98.81 59 VAL B CA 1
ATOM 2111 C C . VAL B 1 59 ? -12.344 0.703 6.992 1 98.81 59 VAL B C 1
ATOM 2113 O O . VAL B 1 59 ? -11.281 0.37 6.453 1 98.81 59 VAL B O 1
ATOM 2116 N N . SER B 1 60 ? -12.688 0.392 8.227 1 98.44 60 SER B N 1
ATOM 2117 C CA . SER B 1 60 ? -11.75 -0.33 9.078 1 98.44 60 SER B CA 1
ATOM 2118 C C . SER B 1 60 ? -11.438 -1.71 8.516 1 98.44 60 SER B C 1
ATOM 2120 O O . SER B 1 60 ? -10.273 -2.117 8.461 1 98.44 60 SER B O 1
ATOM 2122 N N . ALA B 1 61 ? -12.398 -2.381 8.047 1 98.56 61 ALA B N 1
ATOM 2123 C CA . ALA B 1 61 ? -12.242 -3.738 7.523 1 98.56 61 ALA B CA 1
ATOM 2124 C C . ALA B 1 61 ? -11.43 -3.74 6.234 1 98.56 61 ALA B C 1
ATOM 2126 O O . ALA B 1 61 ? -10.516 -4.555 6.066 1 98.56 61 ALA B O 1
ATOM 2127 N N . MET B 1 62 ? -11.766 -2.812 5.348 1 98.81 62 MET B N 1
ATOM 2128 C CA . MET B 1 62 ? -11.102 -2.766 4.047 1 98.81 62 MET B CA 1
ATOM 2129 C C . MET B 1 62 ? -9.641 -2.35 4.195 1 98.81 62 MET B C 1
ATOM 2131 O O . MET B 1 62 ? -8.766 -2.906 3.537 1 98.81 62 MET B O 1
ATOM 2135 N N . ARG B 1 63 ? -9.367 -1.436 5.102 1 98.31 63 ARG B N 1
ATOM 2136 C CA . ARG B 1 63 ? -8.008 -0.928 5.262 1 98.31 63 ARG B CA 1
ATOM 2137 C C . ARG B 1 63 ? -7.18 -1.846 6.156 1 98.31 63 ARG B C 1
ATOM 2139 O O . ARG B 1 63 ? -5.949 -1.771 6.164 1 98.31 63 ARG B O 1
ATOM 2146 N N . GLY B 1 64 ? -7.906 -2.752 6.891 1 98.38 64 GLY B N 1
ATOM 2147 C CA . GLY B 1 64 ? -7.219 -3.617 7.836 1 98.38 64 GLY B CA 1
ATOM 2148 C C . GLY B 1 64 ? -6.988 -5.02 7.301 1 98.38 64 GLY B C 1
ATOM 2149 O O . GLY B 1 64 ? -6.363 -5.848 7.965 1 98.38 64 GLY B O 1
ATOM 2150 N N . THR B 1 65 ? -7.449 -5.281 6.086 1 98.81 65 THR B N 1
ATOM 2151 C CA . THR B 1 65 ? -7.316 -6.59 5.453 1 98.81 65 THR B CA 1
ATOM 2152 C C . THR B 1 65 ? -6.531 -6.488 4.152 1 98.81 65 THR B C 1
ATOM 2154 O O . THR B 1 65 ? -6.68 -5.52 3.404 1 98.81 65 THR B O 1
ATOM 2157 N N . PRO B 1 66 ? -5.668 -7.48 3.885 1 98.88 66 PRO B N 1
ATOM 2158 C CA . PRO B 1 66 ? -4.934 -7.449 2.615 1 98.88 66 PRO B CA 1
ATOM 2159 C C . PRO B 1 66 ? -5.859 -7.43 1.4 1 98.88 66 PRO B C 1
ATOM 2161 O O . PRO B 1 66 ? -6.859 -8.156 1.37 1 98.88 66 PRO B O 1
ATOM 2164 N N . LEU B 1 67 ? -5.496 -6.602 0.451 1 98.88 67 LEU B N 1
ATOM 2165 C CA . LEU B 1 67 ? -6.266 -6.547 -0.789 1 98.88 67 LEU B CA 1
ATOM 2166 C C . LEU B 1 67 ? -6.328 -7.922 -1.448 1 98.88 67 LEU B C 1
ATOM 2168 O O . LEU B 1 67 ? -7.359 -8.297 -2.01 1 98.88 67 LEU B O 1
ATOM 2172 N N . LEU B 1 68 ? -5.25 -8.695 -1.383 1 98.88 68 LEU B N 1
ATOM 2173 C CA . LEU B 1 68 ? -5.227 -10.039 -1.958 1 98.88 68 LEU B CA 1
ATOM 2174 C C . LEU B 1 68 ? -6.328 -10.906 -1.359 1 98.88 68 LEU B C 1
ATOM 2176 O O . LEU B 1 68 ? -7.023 -11.617 -2.084 1 98.88 68 LEU B O 1
ATOM 2180 N N . VAL B 1 69 ? -6.52 -10.82 -0.044 1 98.88 69 VAL B N 1
ATOM 2181 C CA . VAL B 1 69 ? -7.547 -11.602 0.64 1 98.88 69 VAL B CA 1
ATOM 2182 C C . VAL B 1 69 ? -8.93 -11.148 0.181 1 98.88 69 VAL B C 1
ATOM 2184 O O . VAL B 1 69 ? -9.82 -11.969 -0.05 1 98.88 69 VAL B O 1
ATOM 2187 N N . GLN B 1 70 ? -9.094 -9.875 0.011 1 98.94 70 GLN B N 1
ATOM 2188 C CA . GLN B 1 70 ? -10.359 -9.32 -0.451 1 98.94 70 GLN B CA 1
ATOM 2189 C C . GLN B 1 70 ? -10.703 -9.828 -1.847 1 98.94 70 GLN B C 1
ATOM 2191 O O . GLN B 1 70 ? -11.852 -10.203 -2.109 1 98.94 70 GLN B O 1
ATOM 2196 N N . ILE B 1 71 ? -9.719 -9.883 -2.691 1 98.88 71 ILE B N 1
ATOM 2197 C CA . ILE B 1 71 ? -9.906 -10.383 -4.047 1 98.88 71 ILE B CA 1
ATOM 2198 C C . ILE B 1 71 ? -10.344 -11.844 -4 1 98.88 71 ILE B C 1
ATOM 2200 O O . ILE B 1 71 ? -11.281 -12.242 -4.703 1 98.88 71 ILE B O 1
ATOM 2204 N N . PHE B 1 72 ? -9.75 -12.633 -3.125 1 98.81 72 PHE B N 1
ATOM 2205 C CA . PHE B 1 72 ? -10.047 -14.055 -3.053 1 98.81 72 PHE B CA 1
ATOM 2206 C C . PHE B 1 72 ? -11.414 -14.297 -2.424 1 98.81 72 PHE B C 1
ATOM 2208 O O . PHE B 1 72 ? -12.117 -15.234 -2.801 1 98.81 72 PHE B O 1
ATOM 2215 N N . VAL B 1 73 ? -11.812 -13.469 -1.461 1 98.75 73 VAL B N 1
ATOM 2216 C CA . VAL B 1 73 ? -13.148 -13.555 -0.888 1 98.75 73 VAL B CA 1
ATOM 2217 C C . VAL B 1 73 ? -14.195 -13.344 -1.979 1 98.75 73 VAL B C 1
ATOM 2219 O O . VAL B 1 73 ? -15.148 -14.125 -2.098 1 98.75 73 VAL B O 1
ATOM 2222 N N . ILE B 1 74 ? -13.969 -12.367 -2.812 1 98.75 74 ILE B N 1
ATOM 2223 C CA . ILE B 1 74 ? -14.961 -11.977 -3.811 1 98.75 74 ILE B CA 1
ATOM 2224 C C . ILE B 1 74 ? -14.984 -13 -4.941 1 98.75 74 ILE B C 1
ATOM 2226 O O . ILE B 1 74 ? -16.062 -13.461 -5.348 1 98.75 74 ILE B O 1
ATOM 2230 N N . TYR B 1 75 ? -13.828 -13.461 -5.422 1 98.69 75 TYR B N 1
ATOM 2231 C CA . TYR B 1 75 ? -13.773 -14.297 -6.621 1 98.69 75 TYR B CA 1
ATOM 2232 C C . TYR B 1 75 ? -13.977 -15.766 -6.273 1 98.69 75 TYR B C 1
ATOM 2234 O O . TYR B 1 75 ? -14.711 -16.484 -6.965 1 98.69 75 TYR B O 1
ATOM 2242 N N . TYR B 1 76 ? -13.367 -16.234 -5.223 1 98.25 76 TYR B N 1
ATOM 2243 C CA . TYR B 1 76 ? -13.414 -17.656 -4.895 1 98.25 76 TYR B CA 1
ATOM 2244 C C . TYR B 1 76 ? -14.398 -17.922 -3.76 1 98.25 76 TYR B C 1
ATOM 2246 O O . TYR B 1 76 ? -14.891 -19.031 -3.607 1 98.25 76 TYR B O 1
ATOM 2254 N N . GLY B 1 77 ? -14.719 -16.922 -2.889 1 98.12 77 GLY B N 1
ATOM 2255 C CA . GLY B 1 77 ? -15.562 -17.109 -1.717 1 98.12 77 GLY B CA 1
ATOM 2256 C C . GLY B 1 77 ? -17.047 -16.984 -2.018 1 98.12 77 GLY B C 1
ATOM 2257 O O . GLY B 1 77 ? -17.828 -17.875 -1.717 1 98.12 77 GLY B O 1
ATOM 2258 N N . LEU B 1 78 ? -17.422 -16 -2.77 1 97.75 78 LEU B N 1
ATOM 2259 C CA . LEU B 1 78 ? -18.812 -15.625 -2.949 1 97.75 78 LEU B CA 1
ATOM 2260 C C . LEU B 1 78 ? -19.578 -16.703 -3.699 1 97.75 78 LEU B C 1
ATOM 2262 O O . LEU B 1 78 ? -20.781 -16.891 -3.479 1 97.75 78 LEU B O 1
ATOM 2266 N N . PRO B 1 79 ? -18.953 -17.422 -4.59 1 96.56 79 PRO B N 1
ATOM 2267 C CA . PRO B 1 79 ? -19.688 -18.484 -5.262 1 96.56 79 PRO B CA 1
ATOM 2268 C C . PRO B 1 79 ? -20.297 -19.484 -4.285 1 96.56 79 PRO B C 1
ATOM 2270 O O . PRO B 1 79 ? -21.328 -20.094 -4.574 1 96.56 79 PRO B O 1
ATOM 2273 N N . GLY B 1 80 ? -19.703 -19.609 -3.068 1 93.56 80 GLY B N 1
ATOM 2274 C CA . GLY B 1 80 ? -20.219 -20.516 -2.055 1 93.56 80 GLY B CA 1
ATOM 2275 C C . GLY B 1 80 ? -21.609 -20.156 -1.572 1 93.56 80 GLY B C 1
ATOM 2276 O O . GLY B 1 80 ? -22.328 -21 -1.039 1 93.56 80 GLY B O 1
ATOM 2277 N N . VAL B 1 81 ? -22.016 -18.922 -1.876 1 94.88 81 VAL B N 1
ATOM 2278 C CA . VAL B 1 81 ? -23.344 -18.5 -1.478 1 94.88 81 VAL B CA 1
ATOM 2279 C C . VAL B 1 81 ? -24.172 -18.156 -2.717 1 94.88 81 VAL B C 1
ATOM 2281 O O . VAL B 1 81 ? -25.156 -17.422 -2.625 1 94.88 81 VAL B O 1
ATOM 2284 N N . GLY B 1 82 ? -23.656 -18.516 -3.902 1 95.44 82 GLY B N 1
ATOM 2285 C CA . GLY B 1 82 ? -24.453 -18.422 -5.121 1 95.44 82 GLY B CA 1
ATOM 2286 C C . GLY B 1 82 ? -24.125 -17.172 -5.938 1 95.44 82 GLY B C 1
ATOM 2287 O O . GLY B 1 82 ? -24.766 -16.922 -6.961 1 95.44 82 GLY B O 1
ATOM 2288 N N . LEU B 1 83 ? -23.094 -16.406 -5.602 1 96.62 83 LEU B N 1
ATOM 2289 C CA . LEU B 1 83 ? -22.719 -15.188 -6.32 1 96.62 83 LEU B CA 1
ATOM 2290 C C . LEU B 1 83 ? -21.422 -15.406 -7.102 1 96.62 83 LEU B C 1
ATOM 2292 O O . LEU B 1 83 ? -20.328 -15.219 -6.559 1 96.62 83 LEU B O 1
ATOM 2296 N N . GLU B 1 84 ? -21.625 -15.758 -8.336 1 96.81 84 GLU B N 1
ATOM 2297 C CA . GLU B 1 84 ? -20.469 -16 -9.195 1 96.81 84 GLU B CA 1
ATOM 2298 C C . GLU B 1 84 ? -20.203 -14.805 -10.109 1 96.81 84 GLU B C 1
ATOM 2300 O O . GLU B 1 84 ? -21.094 -14.367 -10.836 1 96.81 84 GLU B O 1
ATOM 2305 N N . LEU B 1 85 ? -18.984 -14.312 -10.047 1 97.81 85 LEU B N 1
ATOM 2306 C CA . LEU B 1 85 ? -18.578 -13.188 -10.883 1 97.81 85 LEU B CA 1
ATOM 2307 C C . LEU B 1 85 ? -17.469 -13.586 -11.836 1 97.81 85 LEU B C 1
ATOM 2309 O O . LEU B 1 85 ? -16.594 -14.383 -11.477 1 97.81 85 LEU B O 1
ATOM 2313 N N . ASP B 1 86 ? -17.547 -13 -13.047 1 98.44 86 ASP B N 1
ATOM 2314 C CA . ASP B 1 86 ? -16.406 -13.133 -13.953 1 98.44 86 ASP B CA 1
ATOM 2315 C C . ASP B 1 86 ? -15.18 -12.43 -13.383 1 98.44 86 ASP B C 1
ATOM 2317 O O . ASP B 1 86 ? -15.297 -11.539 -12.539 1 98.44 86 ASP B O 1
ATOM 2321 N N . PRO B 1 87 ? -13.984 -12.859 -13.836 1 98.5 87 PRO B N 1
ATOM 2322 C CA . PRO B 1 87 ? -12.734 -12.336 -13.266 1 98.5 87 PRO B CA 1
ATOM 2323 C C . PRO B 1 87 ? -12.664 -10.812 -13.312 1 98.5 87 PRO B C 1
ATOM 2325 O O . PRO B 1 87 ? -12.336 -10.172 -12.305 1 98.5 87 PRO B O 1
ATOM 2328 N N . VAL B 1 88 ? -13.055 -10.18 -14.406 1 98.56 88 VAL B N 1
ATOM 2329 C CA . VAL B 1 88 ? -12.875 -8.742 -14.586 1 98.56 88 VAL B CA 1
ATOM 2330 C C . VAL B 1 88 ? -13.797 -7.988 -13.625 1 98.56 88 VAL B C 1
ATOM 2332 O O . VAL B 1 88 ? -13.328 -7.176 -12.82 1 98.56 88 VAL B O 1
ATOM 2335 N N . PRO B 1 89 ? -15.117 -8.258 -13.57 1 98.5 89 PRO B N 1
ATOM 2336 C CA . PRO B 1 89 ? -15.953 -7.555 -12.594 1 98.5 89 PRO B CA 1
ATOM 2337 C C . PRO B 1 89 ? -15.547 -7.844 -11.148 1 98.5 89 PRO B C 1
ATOM 2339 O O . PRO B 1 89 ? -15.648 -6.961 -10.289 1 98.5 89 PRO B O 1
ATOM 2342 N N . ALA B 1 90 ? -15.117 -9.086 -10.852 1 98.81 90 ALA B N 1
ATOM 2343 C CA . ALA B 1 90 ? -14.656 -9.414 -9.5 1 98.81 90 ALA B CA 1
ATOM 2344 C C . ALA B 1 90 ? -13.453 -8.562 -9.109 1 98.81 90 ALA B C 1
ATOM 2346 O O . ALA B 1 90 ? -13.398 -8.031 -7.996 1 98.81 90 ALA B O 1
ATOM 2347 N N . GLY B 1 91 ? -12.508 -8.445 -10.07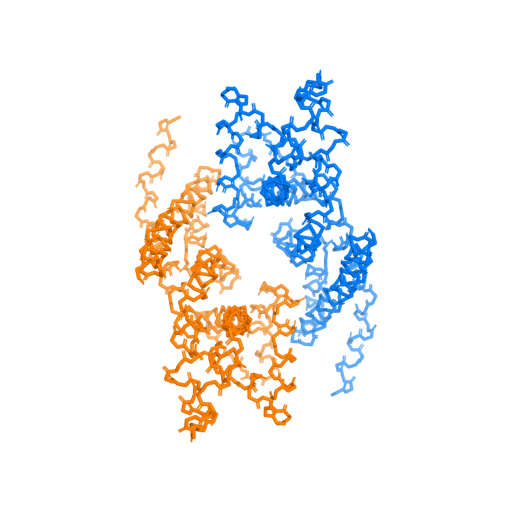 1 98.75 91 GLY B N 1
ATOM 2348 C CA . GLY B 1 91 ? -11.328 -7.637 -9.828 1 98.75 91 GLY B CA 1
ATOM 2349 C C . GLY B 1 91 ? -11.641 -6.164 -9.641 1 98.75 91 GLY B C 1
ATOM 2350 O O . GLY B 1 91 ? -11.141 -5.535 -8.703 1 98.75 91 GLY B O 1
ATOM 2351 N N . VAL B 1 92 ? -12.5 -5.629 -10.492 1 98.81 92 VAL B N 1
ATOM 2352 C CA . VAL B 1 92 ? -12.883 -4.223 -10.43 1 98.81 92 VAL B CA 1
ATOM 2353 C C . VAL B 1 92 ? -13.609 -3.945 -9.117 1 98.81 92 VAL B C 1
ATOM 2355 O O . VAL B 1 92 ? -13.359 -2.93 -8.461 1 98.81 92 VAL B O 1
ATOM 2358 N N . LEU B 1 93 ? -14.453 -4.84 -8.75 1 98.81 93 LEU B N 1
ATOM 2359 C CA . LEU B 1 93 ? -15.203 -4.684 -7.508 1 98.81 93 LEU B CA 1
ATOM 2360 C C . LEU B 1 93 ? -14.266 -4.656 -6.305 1 98.81 93 LEU B C 1
ATOM 2362 O O . LEU B 1 93 ? -14.391 -3.791 -5.434 1 98.81 93 LEU B O 1
ATOM 2366 N N . ALA B 1 94 ? -13.344 -5.621 -6.234 1 98.88 94 ALA B N 1
ATOM 2367 C CA . ALA B 1 94 ? -12.406 -5.695 -5.117 1 98.88 94 ALA B CA 1
ATOM 2368 C C . ALA B 1 94 ? -11.539 -4.438 -5.043 1 98.88 94 ALA B C 1
ATOM 2370 O O . ALA B 1 94 ? -11.391 -3.848 -3.971 1 98.88 94 ALA B O 1
ATOM 2371 N N . LEU B 1 95 ? -11 -3.99 -6.207 1 98.94 95 LEU B N 1
ATOM 2372 C CA . LEU B 1 95 ? -10.172 -2.787 -6.266 1 98.94 95 LEU B CA 1
ATOM 2373 C C . LEU B 1 95 ? -10.969 -1.559 -5.848 1 98.94 95 LEU B C 1
ATOM 2375 O O . LEU B 1 95 ? -10.469 -0.716 -5.098 1 98.94 95 LEU B O 1
ATOM 2379 N N . THR B 1 96 ? -12.195 -1.511 -6.285 1 98.94 96 THR B N 1
ATOM 2380 C CA . THR B 1 96 ? -13.07 -0.374 -6.008 1 98.94 96 THR B CA 1
ATOM 2381 C C . THR B 1 96 ? -13.383 -0.284 -4.516 1 98.94 96 THR B C 1
ATOM 2383 O O . THR B 1 96 ? -13.219 0.774 -3.906 1 98.94 96 THR B O 1
ATOM 2386 N N . LEU B 1 97 ? -13.828 -1.362 -3.943 1 98.94 97 LEU B N 1
ATOM 2387 C CA . LEU B 1 97 ? -14.18 -1.379 -2.529 1 98.94 97 LEU B CA 1
ATOM 2388 C C . LEU B 1 97 ? -12.977 -1.043 -1.659 1 98.94 97 LEU B C 1
ATOM 2390 O O . LEU B 1 97 ? -13.102 -0.323 -0.666 1 98.94 97 LEU B O 1
ATOM 2394 N N . ASN B 1 98 ? -11.836 -1.54 -2.07 1 98.88 98 ASN B N 1
ATOM 2395 C CA . ASN B 1 98 ? -10.617 -1.281 -1.313 1 98.88 98 ASN B CA 1
ATOM 2396 C C . ASN B 1 98 ? -10.211 0.188 -1.389 1 98.88 98 ASN B C 1
ATOM 2398 O O . ASN B 1 98 ? -10.07 0.85 -0.36 1 98.88 98 ASN B O 1
ATOM 2402 N N . VAL B 1 99 ? -10.102 0.733 -2.596 1 98.88 99 VAL B N 1
ATOM 2403 C CA . VAL B 1 99 ? -9.578 2.088 -2.748 1 98.88 99 VAL B CA 1
ATOM 2404 C C . VAL B 1 99 ? -10.586 3.094 -2.199 1 98.88 99 VAL B C 1
ATOM 2406 O O . VAL B 1 99 ? -10.203 4.152 -1.694 1 98.88 99 VAL B O 1
ATOM 2409 N N . ALA B 1 100 ? -11.883 2.758 -2.256 1 98.94 100 ALA B N 1
ATOM 2410 C CA . ALA B 1 100 ? -12.914 3.646 -1.726 1 98.94 100 ALA B CA 1
ATOM 2411 C C . ALA B 1 100 ? -12.688 3.922 -0.241 1 98.94 100 ALA B C 1
ATOM 2413 O O . ALA B 1 100 ? -12.914 5.035 0.233 1 98.94 100 ALA B O 1
ATOM 2414 N N . ALA B 1 101 ? -12.328 2.898 0.466 1 98.88 101 ALA B N 1
ATOM 2415 C CA . ALA B 1 101 ? -12.055 3.064 1.892 1 98.88 101 ALA B CA 1
ATOM 2416 C C . ALA B 1 101 ? -10.914 4.047 2.117 1 98.88 101 ALA B C 1
ATOM 2418 O O . ALA B 1 101 ? -11.008 4.941 2.963 1 98.88 101 ALA B O 1
ATOM 2419 N N . TYR B 1 102 ? -9.875 3.936 1.359 1 98.5 102 TYR B N 1
ATOM 2420 C CA . TYR B 1 102 ? -8.727 4.832 1.479 1 98.5 102 TYR B CA 1
ATOM 2421 C C . TYR B 1 102 ? -9.094 6.246 1.042 1 98.5 102 TYR B C 1
ATOM 2423 O O . TYR B 1 102 ? -8.719 7.219 1.698 1 98.5 102 TYR B O 1
ATOM 2431 N N . LEU B 1 103 ? -9.797 6.316 -0.053 1 98.75 103 LEU B N 1
ATOM 2432 C CA . LEU B 1 103 ? -10.203 7.617 -0.572 1 98.75 103 LEU B CA 1
ATOM 2433 C C . LEU B 1 103 ? -11.133 8.328 0.408 1 98.75 103 LEU B C 1
ATOM 2435 O O . LEU B 1 103 ? -11.07 9.555 0.555 1 98.75 103 LEU B O 1
ATOM 2439 N N . SER B 1 104 ? -11.992 7.598 1.053 1 98.81 104 SER B N 1
ATOM 2440 C CA . SER B 1 104 ? -12.898 8.195 2.029 1 98.81 104 SER B CA 1
ATOM 2441 C C . SER B 1 104 ? -12.125 8.844 3.176 1 98.81 104 SER B C 1
ATOM 2443 O O . SER B 1 104 ? -12.484 9.93 3.637 1 98.81 104 SER B O 1
ATOM 2445 N N . GLU B 1 105 ? -11.102 8.195 3.637 1 98.12 105 GLU B N 1
ATOM 2446 C CA . GLU B 1 105 ? -10.273 8.742 4.707 1 98.12 105 GLU B CA 1
ATOM 2447 C C . GLU B 1 105 ? -9.523 9.992 4.246 1 98.12 105 GLU B C 1
ATOM 2449 O O . GLU B 1 105 ? -9.367 10.945 5.012 1 98.12 105 GLU B O 1
ATOM 2454 N N . SER B 1 106 ? -9.047 9.938 3.018 1 98.12 106 SER B N 1
ATOM 2455 C CA . SER B 1 106 ? -8.375 11.102 2.451 1 98.12 106 SER B CA 1
ATOM 2456 C C . SER B 1 106 ? -9.312 12.297 2.365 1 98.12 106 SER B C 1
ATOM 2458 O O . SER B 1 106 ? -8.93 13.43 2.67 1 98.12 106 SER B O 1
ATOM 2460 N N . LEU B 1 107 ? -10.5 12.023 1.994 1 98.12 107 LEU B N 1
ATOM 2461 C CA . LEU B 1 107 ? -11.492 13.086 1.87 1 98.12 107 LEU B CA 1
ATOM 2462 C C . LEU B 1 107 ? -11.883 13.625 3.242 1 98.12 107 LEU B C 1
ATOM 2464 O O . LEU B 1 107 ? -12.016 14.836 3.422 1 98.12 107 LEU B O 1
ATOM 2468 N N . ARG B 1 108 ? -12.102 12.758 4.168 1 97.88 108 ARG B N 1
ATOM 2469 C CA . ARG B 1 108 ? -12.391 13.203 5.527 1 97.88 108 ARG B CA 1
ATOM 2470 C C . ARG B 1 108 ? -11.258 14.047 6.086 1 97.88 108 ARG B C 1
ATOM 2472 O O . ARG B 1 108 ? -11.492 15.055 6.754 1 97.88 108 ARG B O 1
ATOM 2479 N N . GLY B 1 109 ? -10.031 13.547 5.777 1 97.06 109 GLY B N 1
ATOM 2480 C CA . GLY B 1 109 ? -8.883 14.336 6.176 1 97.06 109 GLY B CA 1
ATOM 2481 C C . GLY B 1 109 ? -8.867 15.719 5.543 1 97.06 109 GLY B C 1
ATOM 2482 O O . GLY B 1 109 ? -8.539 16.703 6.207 1 97.06 109 GLY B O 1
ATOM 2483 N N . GLY B 1 110 ? -9.211 15.773 4.289 1 97.38 110 GLY B N 1
ATOM 2484 C CA . GLY B 1 110 ? -9.336 17.047 3.615 1 97.38 110 GLY B CA 1
ATOM 2485 C C . GLY B 1 110 ? -10.375 17.969 4.242 1 97.38 110 GLY B C 1
ATOM 2486 O O . GLY B 1 110 ? -10.141 19.156 4.406 1 97.38 110 GLY B O 1
ATOM 2487 N N . ILE B 1 111 ? -11.461 17.422 4.613 1 97.38 111 ILE B N 1
ATOM 2488 C CA . ILE B 1 111 ? -12.539 18.188 5.242 1 97.38 111 ILE B CA 1
ATOM 2489 C C . ILE B 1 111 ? -12.078 18.703 6.602 1 97.38 111 ILE B C 1
ATOM 2491 O O . ILE B 1 111 ? -12.312 19.859 6.949 1 97.38 111 ILE B O 1
ATOM 2495 N N . ALA B 1 112 ? -11.414 17.844 7.312 1 96.44 112 ALA B N 1
ATOM 2496 C CA . ALA B 1 112 ? -10.906 18.219 8.633 1 96.44 112 ALA B CA 1
ATOM 2497 C C . ALA B 1 112 ? -9.844 19.297 8.523 1 96.44 112 ALA B C 1
ATOM 2499 O O . ALA B 1 112 ? -9.617 20.047 9.477 1 96.44 112 ALA B O 1
ATOM 2500 N N . GLY B 1 113 ? -9.242 19.359 7.359 1 95.88 113 GLY B N 1
ATOM 2501 C CA . GLY B 1 113 ? -8.188 20.328 7.145 1 95.88 113 GLY B CA 1
ATOM 2502 C C . GLY B 1 113 ? -8.703 21.734 6.875 1 95.88 113 GLY B C 1
ATOM 2503 O O . GLY B 1 113 ? -7.949 22.703 6.922 1 95.88 113 GLY B O 1
ATOM 2504 N N . VAL B 1 114 ? -9.961 21.875 6.645 1 96.75 114 VAL B N 1
ATOM 2505 C CA . VAL B 1 114 ? -10.562 23.172 6.418 1 96.75 114 VAL B CA 1
ATOM 2506 C C . VAL B 1 114 ? -10.734 23.906 7.754 1 96.75 114 VAL B C 1
ATOM 2508 O O . VAL B 1 114 ? -11.172 23.312 8.742 1 96.75 114 VAL B O 1
ATOM 2511 N N . ALA B 1 115 ? -10.398 25.156 7.762 1 96.94 115 ALA B N 1
ATOM 2512 C CA . ALA B 1 115 ? -10.445 25.969 8.984 1 96.94 115 ALA B CA 1
ATOM 2513 C C . ALA B 1 115 ? -11.852 25.969 9.578 1 96.94 115 ALA B C 1
ATOM 2515 O O . ALA B 1 115 ? -12.836 26.141 8.859 1 96.94 115 ALA B O 1
ATOM 2516 N N . LYS B 1 116 ? -11.859 25.859 10.812 1 96.12 116 LYS B N 1
ATOM 2517 C CA . LYS B 1 116 ? -13.133 25.859 11.531 1 96.12 116 LYS B CA 1
ATOM 2518 C C . LYS B 1 116 ? -13.898 27.156 11.297 1 96.12 116 LYS B C 1
ATOM 2520 O O . LYS B 1 116 ? -15.133 27.141 11.266 1 96.12 116 LYS B O 1
ATOM 2525 N N . GLY B 1 117 ? -13.156 28.156 11.133 1 96.62 117 GLY B N 1
ATOM 2526 C CA . GLY B 1 117 ? -13.766 29.453 10.883 1 96.62 117 GLY B CA 1
ATOM 2527 C C . GLY B 1 117 ? -14.656 29.469 9.656 1 96.62 117 GLY B C 1
ATOM 2528 O O . GLY B 1 117 ? -15.641 30.203 9.609 1 96.62 117 GLY B O 1
ATOM 2529 N N . GLN B 1 118 ? -14.312 28.672 8.664 1 97.12 118 GLN B N 1
ATOM 2530 C CA . GLN B 1 118 ? -15.117 28.578 7.453 1 97.12 118 GLN B CA 1
ATOM 2531 C C . GLN B 1 118 ? -16.5 27.984 7.758 1 97.12 118 GLN B C 1
ATOM 2533 O O . GLN B 1 118 ? -17.5 28.422 7.195 1 97.12 118 GLN B O 1
ATOM 2538 N N . TRP B 1 119 ? -16.547 27 8.672 1 96.56 119 TRP B N 1
ATOM 2539 C CA . TRP B 1 119 ? -17.812 26.422 9.102 1 96.56 119 TRP B CA 1
ATOM 2540 C C . TRP B 1 119 ? -18.641 27.453 9.867 1 96.56 119 TRP B C 1
ATOM 2542 O O . TRP B 1 119 ? -19.812 27.656 9.555 1 96.56 119 TRP B O 1
ATOM 2552 N N . ASP B 1 120 ? -17.984 28.109 10.773 1 97.31 120 ASP B N 1
ATOM 2553 C CA . ASP B 1 120 ? -18.656 29.078 11.633 1 97.31 120 ASP B CA 1
ATOM 2554 C C . ASP B 1 120 ? -19.219 30.234 10.812 1 97.31 120 ASP B C 1
ATOM 2556 O O . ASP B 1 120 ? -20.344 30.688 11.055 1 97.31 120 ASP B O 1
ATOM 2560 N N . ALA B 1 121 ? -18.422 30.719 9.914 1 97.81 121 ALA B N 1
ATOM 2561 C CA . ALA B 1 121 ? -18.859 31.812 9.055 1 97.81 121 ALA B CA 1
ATOM 2562 C C . ALA B 1 121 ? -20.078 31.422 8.234 1 97.81 121 ALA B C 1
ATOM 2564 O O . ALA B 1 121 ? -21.016 32.188 8.094 1 97.81 121 ALA B O 1
ATOM 2565 N N . ALA B 1 122 ? -20.094 30.234 7.68 1 97.44 122 ALA B N 1
ATOM 2566 C CA . ALA B 1 122 ? -21.203 29.75 6.863 1 97.44 122 ALA B CA 1
ATOM 2567 C C . ALA B 1 122 ? -22.484 29.656 7.691 1 97.44 122 ALA B C 1
ATOM 2569 O O . ALA B 1 122 ? -23.547 30.094 7.25 1 97.44 122 ALA B O 1
ATOM 2570 N N . PHE B 1 123 ? -22.359 29.172 8.898 1 96.62 123 PHE B N 1
ATOM 2571 C CA . PHE B 1 123 ? -23.516 29.031 9.773 1 96.62 123 PHE B CA 1
ATOM 2572 C C . PHE B 1 123 ? -24.031 30.406 10.211 1 96.62 123 PHE B C 1
ATOM 2574 O O . PHE B 1 123 ? -25.234 30.594 10.344 1 96.62 123 PHE B O 1
ATOM 2581 N N . SER B 1 124 ? -23.141 31.281 10.453 1 97.88 124 SER B N 1
ATOM 2582 C CA . SER B 1 124 ? -23.516 32.625 10.828 1 97.88 124 SER B CA 1
ATOM 2583 C C . SER B 1 124 ? -24.312 33.312 9.719 1 97.88 124 SER B C 1
ATOM 2585 O O . SER B 1 124 ? -25.125 34.219 9.992 1 97.88 124 SER B O 1
ATOM 2587 N N . LEU B 1 125 ? -24.078 32.969 8.477 1 97.56 125 LEU B N 1
ATOM 2588 C CA . LEU B 1 125 ? -24.766 33.531 7.324 1 97.56 125 LEU B CA 1
ATOM 2589 C C . LEU B 1 125 ? -26.078 32.781 7.059 1 97.56 125 LEU B C 1
ATOM 2591 O O . LEU B 1 125 ? -26.797 33.125 6.109 1 97.56 125 LEU B O 1
ATOM 2595 N N . GLY B 1 126 ? -26.391 31.734 7.863 1 97.06 126 GLY B N 1
ATOM 2596 C CA . GLY B 1 126 ? -27.672 31.062 7.781 1 97.06 126 GLY B CA 1
ATOM 2597 C C . GLY B 1 126 ? -27.656 29.844 6.887 1 97.06 126 GLY B C 1
ATOM 2598 O O . GLY B 1 126 ? -28.703 29.266 6.57 1 97.06 126 GLY B O 1
ATOM 2599 N N . PHE B 1 127 ? -26.453 29.438 6.5 1 97.62 127 PHE B N 1
ATOM 2600 C CA . PHE B 1 127 ? -26.359 28.234 5.664 1 97.62 127 PHE B CA 1
ATOM 2601 C C . PHE B 1 127 ? -26.688 26.984 6.469 1 97.62 127 PHE B C 1
ATOM 2603 O O . PHE B 1 127 ? -26.312 26.875 7.641 1 97.62 127 PHE B O 1
ATOM 2610 N N . THR B 1 128 ? -27.359 26.062 5.77 1 97.38 128 THR B N 1
ATOM 2611 C CA . THR B 1 128 ? -27.531 24.734 6.348 1 97.38 128 THR B CA 1
ATOM 2612 C C . THR B 1 128 ? -26.234 23.922 6.234 1 97.38 128 THR B C 1
ATOM 2614 O O . THR B 1 128 ? -25.297 24.344 5.566 1 97.38 128 THR B O 1
ATOM 2617 N N . TRP B 1 129 ? -26.203 22.812 6.91 1 95.81 129 TRP B N 1
ATOM 2618 C CA . TRP B 1 129 ? -25.047 21.938 6.848 1 95.81 129 TRP B CA 1
ATOM 2619 C C . TRP B 1 129 ? -24.734 21.547 5.406 1 95.81 129 TRP B C 1
ATOM 2621 O O . TRP B 1 129 ? -23.578 21.594 4.977 1 95.81 129 TRP B O 1
ATOM 2631 N N . TRP B 1 130 ? -25.734 21.25 4.699 1 95.94 130 TRP B N 1
ATOM 2632 C CA . TRP B 1 130 ? -25.562 20.766 3.332 1 95.94 130 TRP B CA 1
ATOM 2633 C C . TRP B 1 130 ? -25.109 21.891 2.41 1 95.94 130 TRP B C 1
ATOM 2635 O O . TRP B 1 130 ? -24.312 21.688 1.503 1 95.94 130 TRP B O 1
ATOM 2645 N N . GLN B 1 131 ? -25.641 23.062 2.641 1 97.19 131 GLN B N 1
ATOM 2646 C CA . GLN B 1 131 ? -25.203 24.219 1.874 1 97.19 131 GLN B CA 1
ATOM 2647 C C . GLN B 1 131 ? -23.75 24.547 2.152 1 97.19 131 GLN B C 1
ATOM 2649 O O . GLN B 1 131 ? -22.969 24.812 1.226 1 97.19 131 GLN B O 1
ATOM 2654 N N . THR B 1 132 ? -23.453 24.484 3.436 1 97.81 132 THR B N 1
ATOM 2655 C CA . THR B 1 132 ? -22.078 24.75 3.854 1 97.81 132 THR B CA 1
ATOM 2656 C C . THR B 1 132 ? -21.125 23.75 3.23 1 97.81 132 THR B C 1
ATOM 2658 O O . THR B 1 132 ? -20.094 24.125 2.672 1 97.81 132 THR B O 1
ATOM 2661 N N . MET B 1 133 ? -21.469 22.484 3.26 1 96.75 133 MET B N 1
ATOM 2662 C CA . MET B 1 133 ? -20.641 21.406 2.717 1 96.75 133 MET B CA 1
ATOM 2663 C C . MET B 1 133 ? -20.469 21.562 1.208 1 96.75 133 MET B C 1
ATOM 2665 O O . MET B 1 133 ? -19.359 21.531 0.697 1 96.75 133 MET B O 1
ATOM 2669 N N . ARG B 1 134 ? -21.484 21.734 0.546 1 95.81 134 ARG B N 1
ATOM 2670 C CA . ARG B 1 134 ? -21.5 21.734 -0.914 1 95.81 134 ARG B CA 1
ATOM 2671 C C . ARG B 1 134 ? -20.781 22.969 -1.464 1 95.81 134 ARG B C 1
ATOM 2673 O O . ARG B 1 134 ? -20 22.875 -2.408 1 95.81 134 ARG B O 1
ATOM 2680 N N . HIS B 1 135 ? -20.938 24.156 -0.758 1 96.75 135 HIS B N 1
ATOM 2681 C CA . HIS B 1 135 ? -20.516 25.422 -1.377 1 96.75 135 HIS B CA 1
ATOM 2682 C C . HIS B 1 135 ? -19.188 25.891 -0.801 1 96.75 135 HIS B C 1
ATOM 2684 O O . HIS B 1 135 ? -18.469 26.656 -1.446 1 96.75 135 HIS B O 1
ATOM 2690 N N . ILE B 1 136 ? -18.844 25.484 0.356 1 97.56 136 ILE B N 1
ATOM 2691 C CA . ILE B 1 136 ? -17.703 26.109 1.021 1 97.56 136 ILE B CA 1
ATOM 2692 C C . ILE B 1 136 ? -16.672 25.047 1.371 1 97.56 136 ILE B C 1
ATOM 2694 O O . ILE B 1 136 ? -15.516 25.125 0.942 1 97.56 136 ILE B O 1
ATOM 2698 N N . ILE B 1 137 ? -17.141 24.016 2.01 1 97.62 137 ILE B N 1
ATOM 2699 C CA . ILE B 1 137 ? -16.203 23.078 2.629 1 97.62 137 ILE B CA 1
ATOM 2700 C C . ILE B 1 137 ? -15.703 22.078 1.587 1 97.62 137 ILE B C 1
ATOM 2702 O O . ILE B 1 137 ? -14.492 21.906 1.429 1 97.62 137 ILE B O 1
ATOM 2706 N N . ALA B 1 138 ? -16.562 21.5 0.792 1 96.69 138 ALA B N 1
ATOM 2707 C CA . ALA B 1 138 ? -16.219 20.422 -0.122 1 96.69 138 ALA B CA 1
ATOM 2708 C C . ALA B 1 138 ? -15.219 20.875 -1.168 1 96.69 138 ALA B C 1
ATOM 2710 O O . ALA B 1 138 ? -14.227 20.188 -1.431 1 96.69 138 ALA B O 1
ATOM 2711 N N . PRO B 1 139 ? -15.461 22.062 -1.746 1 96.06 139 PRO B N 1
ATOM 2712 C CA . PRO B 1 139 ? -14.492 22.516 -2.74 1 96.06 139 PRO B CA 1
ATOM 2713 C C . PRO B 1 139 ? -13.094 22.719 -2.152 1 96.06 139 PRO B C 1
ATOM 2715 O O . PRO B 1 139 ? -12.094 22.344 -2.785 1 96.06 139 PRO B O 1
ATOM 2718 N N . GLN B 1 140 ? -13 23.219 -0.938 1 96.31 140 GLN B N 1
ATOM 2719 C CA . GLN B 1 140 ? -11.719 23.422 -0.275 1 96.31 140 GLN B CA 1
ATOM 2720 C C . GLN B 1 140 ? -11.094 22.078 0.121 1 96.31 140 GLN B C 1
ATOM 2722 O O . GLN B 1 140 ? -9.891 21.875 -0.063 1 96.31 140 GLN B O 1
ATOM 2727 N N . ALA B 1 141 ? -11.938 21.234 0.573 1 96.81 141 ALA B N 1
ATOM 2728 C CA . ALA B 1 141 ? -11.484 19.922 1.028 1 96.81 141 ALA B CA 1
ATOM 2729 C C . ALA B 1 141 ? -10.93 19.109 -0.131 1 96.81 141 ALA B C 1
ATOM 2731 O O . ALA B 1 141 ? -9.953 18.375 0.032 1 96.81 141 ALA B O 1
ATOM 2732 N N . LEU B 1 142 ? -11.578 19.172 -1.271 1 94.94 142 LEU B N 1
ATOM 2733 C CA . LEU B 1 142 ? -11.125 18.453 -2.451 1 94.94 142 LEU B CA 1
ATOM 2734 C C . LEU B 1 142 ? -9.734 18.906 -2.879 1 94.94 142 LEU B C 1
ATOM 2736 O O . LEU B 1 142 ? -8.898 18.094 -3.26 1 94.94 142 LEU B O 1
ATOM 2740 N N . ARG B 1 143 ? -9.531 20.172 -2.803 1 94.19 143 ARG B N 1
ATOM 2741 C CA . ARG B 1 143 ? -8.227 20.719 -3.15 1 94.19 143 ARG B CA 1
ATOM 2742 C C . ARG B 1 143 ? -7.152 20.25 -2.178 1 94.19 143 ARG B C 1
ATOM 2744 O O . ARG B 1 143 ? -6.051 19.891 -2.588 1 94.19 143 ARG B O 1
ATOM 2751 N N . LEU B 1 144 ? -7.559 20.234 -0.906 1 95 144 LEU B N 1
ATOM 2752 C CA . LEU B 1 144 ? -6.629 19.797 0.132 1 95 144 LEU B CA 1
ATOM 2753 C C . LEU B 1 144 ? -6.324 18.312 0.001 1 95 144 LEU B C 1
ATOM 2755 O O . LEU B 1 144 ? -5.277 17.844 0.454 1 95 144 LEU B O 1
ATOM 2759 N N . SER B 1 145 ? -7.195 17.531 -0.67 1 96.81 145 SER B N 1
ATOM 2760 C CA . SER B 1 145 ? -7.082 16.078 -0.746 1 96.81 145 SER B CA 1
ATOM 2761 C C . SER B 1 145 ? -6.359 15.656 -2.018 1 96.81 145 SER B C 1
ATOM 2763 O O . SER B 1 145 ? -6.039 14.477 -2.186 1 96.81 145 SER B O 1
ATOM 2765 N N . VAL B 1 146 ? -6.004 16.562 -2.896 1 95.56 146 VAL B N 1
ATOM 2766 C CA . VAL B 1 146 ? -5.465 16.25 -4.219 1 95.56 146 VAL B CA 1
ATOM 2767 C C . VAL B 1 146 ? -4.191 15.422 -4.078 1 95.56 146 VAL B C 1
ATOM 2769 O O . VAL B 1 146 ? -4.039 14.391 -4.738 1 95.56 146 VAL B O 1
ATOM 2772 N N . PRO B 1 147 ? -3.246 15.805 -3.172 1 94.69 147 PRO B N 1
ATOM 2773 C CA . PRO B 1 147 ? -2.031 15 -3.051 1 94.69 147 PRO B CA 1
ATOM 2774 C C . PRO B 1 147 ? -2.322 13.555 -2.633 1 94.69 147 PRO B C 1
ATOM 2776 O O . PRO B 1 147 ? -1.779 12.617 -3.223 1 94.69 147 PRO B O 1
ATOM 2779 N N . SER B 1 148 ? -3.23 13.406 -1.687 1 96.19 148 SER B N 1
ATOM 2780 C CA . SER B 1 148 ? -3.564 12.078 -1.186 1 96.19 148 SER B CA 1
ATOM 2781 C C . SER B 1 148 ? -4.336 11.273 -2.225 1 96.19 148 SER B C 1
ATOM 2783 O O . SER B 1 148 ? -4.125 10.062 -2.363 1 96.19 148 SER B O 1
ATOM 2785 N N . LEU B 1 149 ? -5.242 11.906 -2.957 1 96.56 149 LEU B N 1
ATOM 2786 C CA . LEU B 1 149 ? -6.004 11.234 -4 1 96.56 149 LEU B CA 1
ATOM 2787 C C . LEU B 1 149 ? -5.09 10.781 -5.133 1 96.56 149 LEU B C 1
ATOM 2789 O O . LEU B 1 149 ? -5.25 9.672 -5.656 1 96.56 149 LEU B O 1
ATOM 2793 N N . SER B 1 150 ? -4.125 11.609 -5.48 1 95.81 150 SER B N 1
ATOM 2794 C CA . SER B 1 150 ? -3.156 11.273 -6.52 1 95.81 150 SER B CA 1
ATOM 2795 C C . SER B 1 150 ? -2.295 10.086 -6.105 1 95.81 150 SER B C 1
ATOM 2797 O O . SER B 1 150 ? -2.012 9.203 -6.918 1 95.81 150 SER B O 1
ATOM 2799 N N . ASN B 1 151 ? -1.946 10.07 -4.859 1 96.31 151 ASN B N 1
ATOM 2800 C CA . ASN B 1 151 ? -1.171 8.945 -4.344 1 96.31 151 ASN B CA 1
ATOM 2801 C C . ASN B 1 151 ? -1.956 7.645 -4.418 1 96.31 151 ASN B C 1
ATOM 2803 O O . ASN B 1 151 ? -1.382 6.582 -4.664 1 96.31 151 ASN B O 1
ATOM 2807 N N . SER B 1 152 ? -3.238 7.699 -4.207 1 98 152 SER B N 1
ATOM 2808 C CA . SER B 1 152 ? -4.086 6.516 -4.289 1 98 152 SER B CA 1
ATOM 2809 C C . SER B 1 152 ? -4.145 5.98 -5.715 1 98 152 SER B C 1
ATOM 2811 O O . SER B 1 152 ? -4.234 4.766 -5.926 1 98 152 SER B O 1
ATOM 2813 N N . LEU B 1 153 ? -4.102 6.898 -6.668 1 97.62 153 LEU B N 1
ATOM 2814 C CA . LEU B 1 153 ? -4.094 6.461 -8.055 1 97.62 153 LEU B CA 1
ATOM 2815 C C . LEU B 1 153 ? -2.795 5.73 -8.391 1 97.62 153 LEU B C 1
ATOM 2817 O O . LEU B 1 153 ? -2.814 4.691 -9.055 1 97.62 153 LEU B O 1
ATOM 2821 N N . ILE B 1 154 ? -1.679 6.262 -7.961 1 98.06 154 ILE B N 1
ATOM 2822 C CA . ILE B 1 154 ? -0.384 5.629 -8.188 1 98.06 154 ILE B CA 1
ATOM 2823 C C . ILE B 1 154 ? -0.359 4.254 -7.523 1 98.06 154 ILE B C 1
ATOM 2825 O O . ILE B 1 154 ? 0.109 3.279 -8.117 1 98.06 154 ILE B O 1
ATOM 2829 N N . SER B 1 155 ? -0.926 4.152 -6.309 1 98.31 155 SER B N 1
ATOM 2830 C CA . SER B 1 155 ? -1.011 2.879 -5.605 1 98.31 155 SER B CA 1
ATOM 2831 C C . SER B 1 155 ? -1.897 1.891 -6.355 1 98.31 155 SER B C 1
ATOM 2833 O O . SER B 1 155 ? -1.596 0.696 -6.41 1 98.31 155 SER B O 1
ATOM 2835 N N . LEU B 1 156 ? -2.965 2.387 -6.941 1 98.56 156 LEU B N 1
ATOM 2836 C CA . LEU B 1 156 ? -3.896 1.54 -7.676 1 98.56 156 LEU B CA 1
ATOM 2837 C C . LEU B 1 156 ? -3.221 0.925 -8.898 1 98.56 156 LEU B C 1
ATOM 2839 O O . LEU B 1 156 ? -3.482 -0.231 -9.242 1 98.56 156 LEU B O 1
ATOM 2843 N N . ILE B 1 157 ? -2.416 1.695 -9.539 1 98.62 157 ILE B N 1
ATOM 2844 C CA . ILE B 1 157 ? -1.683 1.186 -10.695 1 98.62 157 ILE B CA 1
ATOM 2845 C C . ILE B 1 157 ? -0.867 -0.04 -10.289 1 98.62 157 ILE B C 1
ATOM 2847 O O . ILE B 1 157 ? -0.879 -1.061 -10.984 1 98.62 157 ILE B O 1
ATOM 2851 N N . LYS B 1 158 ? -0.253 0.021 -9.172 1 98.62 158 LYS B N 1
ATOM 2852 C CA . LYS B 1 158 ? 0.542 -1.093 -8.664 1 98.62 158 LYS B CA 1
ATOM 2853 C C . LYS B 1 158 ? -0.352 -2.221 -8.156 1 98.62 158 LYS B C 1
ATOM 2855 O O . LYS B 1 158 ? -0.066 -3.398 -8.391 1 98.62 158 LYS B O 1
ATOM 2860 N N . ASP B 1 159 ? -1.517 -1.875 -7.551 1 98.69 159 ASP B N 1
ATOM 2861 C CA . ASP B 1 159 ? -2.422 -2.846 -6.941 1 98.69 159 ASP B CA 1
ATOM 2862 C C . ASP B 1 159 ? -3.119 -3.689 -8.008 1 98.69 159 ASP B C 1
ATOM 2864 O O . ASP B 1 159 ? -3.572 -4.801 -7.727 1 98.69 159 ASP B O 1
ATOM 2868 N N . THR B 1 160 ? -3.18 -3.166 -9.219 1 98.75 160 THR B N 1
ATOM 2869 C CA . THR B 1 160 ? -3.82 -3.92 -10.289 1 98.75 160 THR B CA 1
ATOM 2870 C C . THR B 1 160 ? -3.076 -5.223 -10.555 1 98.75 160 THR B C 1
ATOM 2872 O O . THR B 1 160 ? -3.658 -6.188 -11.055 1 98.75 160 THR B O 1
ATOM 2875 N N . SER B 1 161 ? -1.788 -5.254 -10.227 1 98.88 161 SER B N 1
ATOM 2876 C CA . SER B 1 161 ? -1.025 -6.484 -10.43 1 98.88 161 SER B CA 1
ATOM 2877 C C . SER B 1 161 ? -1.651 -7.656 -9.688 1 98.88 161 SER B C 1
ATOM 2879 O O . SER B 1 161 ? -1.528 -8.805 -10.109 1 98.88 161 SER B O 1
ATOM 2881 N N . LEU B 1 162 ? -2.445 -7.398 -8.648 1 98.81 162 LEU B N 1
ATOM 2882 C CA . LEU B 1 162 ? -2.973 -8.43 -7.766 1 98.81 162 LEU B CA 1
ATOM 2883 C C . LEU B 1 162 ? -4.148 -9.156 -8.414 1 98.81 162 LEU B C 1
ATOM 2885 O O . LEU B 1 162 ? -4.445 -10.297 -8.078 1 98.81 162 LEU B O 1
ATOM 2889 N N . VAL B 1 163 ? -4.801 -8.516 -9.359 1 98.75 163 VAL B N 1
ATOM 2890 C CA . VAL B 1 163 ? -5.941 -9.18 -9.984 1 98.75 163 VAL B CA 1
ATOM 2891 C C . VAL B 1 163 ? -5.445 -10.227 -10.977 1 98.75 163 VAL B C 1
ATOM 2893 O O . VAL B 1 163 ? -6.223 -11.062 -11.445 1 98.75 163 VAL B O 1
ATOM 2896 N N . SER B 1 164 ? -4.129 -10.25 -11.273 1 98.56 164 SER B N 1
ATOM 2897 C CA . SER B 1 164 ? -3.549 -11.281 -12.117 1 98.56 164 SER B CA 1
ATOM 2898 C C . SER B 1 164 ? -3.744 -12.672 -11.516 1 98.56 164 SER B C 1
ATOM 2900 O O . SER B 1 164 ? -3.76 -13.672 -12.234 1 98.56 164 SER B O 1
ATOM 2902 N N . VAL B 1 165 ? -3.955 -12.75 -10.227 1 97.44 165 VAL B N 1
ATOM 2903 C CA . VAL B 1 165 ? -4.02 -14.039 -9.539 1 97.44 165 VAL B CA 1
ATOM 2904 C C . VAL B 1 165 ? -5.383 -14.68 -9.773 1 97.44 165 VAL B C 1
ATOM 2906 O O . VAL B 1 165 ? -5.57 -15.867 -9.484 1 97.44 165 VAL B O 1
ATOM 2909 N N . ILE B 1 166 ? -6.32 -13.836 -10.227 1 97.94 166 ILE B N 1
ATOM 2910 C CA . ILE B 1 166 ? -7.621 -14.406 -10.562 1 97.94 166 ILE B CA 1
ATOM 2911 C C . ILE B 1 166 ? -7.848 -14.297 -12.07 1 97.94 166 ILE B C 1
ATOM 2913 O O . ILE B 1 166 ? -8.969 -14.055 -12.523 1 97.94 166 ILE B O 1
ATOM 2917 N N . THR B 1 167 ? -6.801 -14.266 -12.906 1 97.06 167 THR B N 1
ATOM 2918 C CA . THR B 1 167 ? -6.754 -14.453 -14.352 1 97.06 167 THR B CA 1
ATOM 2919 C C . THR B 1 167 ? -7.285 -13.227 -15.078 1 97.06 167 THR B C 1
ATOM 2921 O O . THR B 1 167 ? -7.852 -13.336 -16.172 1 97.06 167 THR B O 1
ATOM 2924 N N . VAL B 1 168 ? -7.23 -12.086 -14.43 1 98 168 VAL B N 1
ATOM 2925 C CA . VAL B 1 168 ? -7.48 -10.828 -15.133 1 98 168 VAL B CA 1
ATOM 2926 C C . VAL B 1 168 ? -6.223 -10.391 -15.875 1 98 168 VAL B C 1
ATOM 2928 O O . VAL B 1 168 ? -5.172 -10.18 -15.258 1 98 168 VAL B O 1
ATOM 2931 N N . THR B 1 169 ? -6.352 -10.25 -17.156 1 97.81 169 THR B N 1
ATOM 2932 C CA . THR B 1 169 ? -5.172 -9.914 -17.953 1 97.81 169 THR B CA 1
ATOM 2933 C C . THR B 1 169 ? -4.883 -8.422 -17.891 1 97.81 169 THR B C 1
ATOM 2935 O O . THR B 1 169 ? -5.648 -7.613 -18.422 1 97.81 169 THR B O 1
ATOM 2938 N N . GLU B 1 170 ? -3.918 -8.125 -17.203 1 98.62 170 GLU B N 1
ATOM 2939 C CA . GLU B 1 170 ? -3.225 -6.84 -17.156 1 98.62 170 GLU B CA 1
ATOM 2940 C C . GLU B 1 170 ? -1.715 -7.023 -17.281 1 98.62 170 GLU B C 1
ATOM 2942 O O . GLU B 1 170 ? -1.253 -7.988 -17.906 1 98.62 170 GLU B O 1
ATOM 2947 N N . LEU B 1 171 ? -0.882 -6.082 -16.938 1 98.88 171 LEU B N 1
ATOM 2948 C CA . LEU B 1 171 ? 0.54 -6.121 -17.266 1 98.88 171 LEU B CA 1
ATOM 2949 C C . LEU B 1 171 ? 1.205 -7.348 -16.641 1 98.88 171 LEU B C 1
ATOM 2951 O O . LEU B 1 171 ? 1.962 -8.055 -17.312 1 98.88 171 LEU B O 1
ATOM 2955 N N . MET B 1 172 ? 0.938 -7.66 -15.391 1 98.81 172 MET B N 1
ATOM 2956 C CA . MET B 1 172 ? 1.563 -8.789 -14.703 1 98.81 172 MET B CA 1
ATOM 2957 C C . MET B 1 172 ? 1.177 -10.109 -15.359 1 98.81 172 MET B C 1
ATOM 2959 O O . MET B 1 172 ? 2.041 -10.938 -15.648 1 98.81 172 MET B O 1
ATOM 2963 N N . LEU B 1 173 ? -0.125 -10.336 -15.625 1 98.69 173 LEU B N 1
ATOM 2964 C CA . LEU B 1 173 ? -0.539 -11.594 -16.234 1 98.69 173 LEU B CA 1
ATOM 2965 C C . LEU B 1 173 ? -0.039 -11.695 -17.672 1 98.69 173 LEU B C 1
ATOM 2967 O O . LEU B 1 173 ? 0.372 -12.766 -18.125 1 98.69 173 LEU B O 1
ATOM 2971 N N . ALA B 1 174 ? -0.112 -10.594 -18.406 1 98.75 174 ALA B N 1
ATOM 2972 C CA . ALA B 1 174 ? 0.438 -10.594 -19.75 1 98.75 174 ALA B CA 1
ATOM 2973 C C . ALA B 1 174 ? 1.898 -11.039 -19.75 1 98.75 174 ALA B C 1
ATOM 2975 O O . ALA B 1 174 ? 2.322 -11.797 -20.625 1 98.75 174 ALA B O 1
ATOM 2976 N N . THR B 1 175 ? 2.646 -10.547 -18.781 1 98.81 175 THR B N 1
ATOM 2977 C CA . THR B 1 175 ? 4.051 -10.914 -18.641 1 98.81 175 THR B CA 1
ATOM 2978 C C . THR B 1 175 ? 4.199 -12.406 -18.359 1 98.81 175 THR B C 1
ATOM 2980 O O . THR B 1 175 ? 5.031 -13.078 -18.984 1 98.81 175 THR B O 1
ATOM 2983 N N . LYS B 1 176 ? 3.377 -12.914 -17.484 1 98.56 176 LYS B N 1
ATOM 2984 C CA . LYS B 1 176 ? 3.412 -14.336 -17.156 1 98.56 176 LYS B CA 1
ATOM 2985 C C . LYS B 1 176 ? 3.098 -15.188 -18.375 1 98.56 176 LYS B C 1
ATOM 2987 O O . LYS B 1 176 ? 3.668 -16.266 -18.547 1 98.56 176 LYS B O 1
ATOM 2992 N N . GLU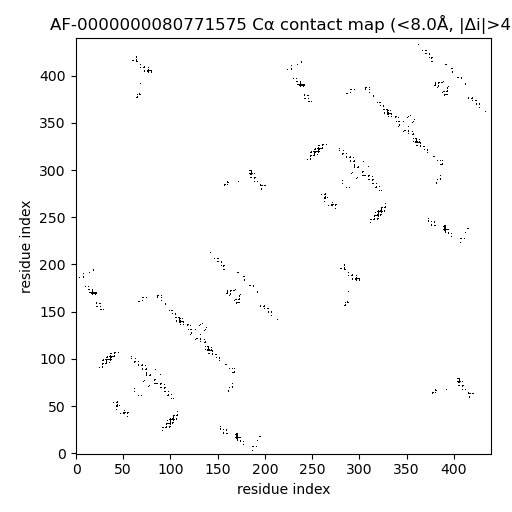 B 1 177 ? 2.195 -14.719 -19.172 1 98.31 177 GLU B N 1
ATOM 2993 C CA . GLU B 1 177 ? 1.814 -15.453 -20.375 1 98.31 177 GLU B CA 1
ATOM 2994 C C . GLU B 1 177 ? 2.967 -15.508 -21.375 1 98.31 177 GLU B C 1
ATOM 2996 O O . GLU B 1 177 ? 3.201 -16.547 -22 1 98.31 177 GLU B O 1
ATOM 3001 N N . VAL B 1 178 ? 3.656 -14.391 -21.562 1 98.25 178 VAL B N 1
ATOM 3002 C CA . VAL B 1 178 ? 4.809 -14.375 -22.453 1 98.25 178 VAL B CA 1
ATOM 3003 C C . VAL B 1 178 ? 5.902 -15.281 -21.906 1 98.25 178 VAL B C 1
ATOM 3005 O O . VAL B 1 178 ? 6.57 -16 -22.656 1 98.25 178 VAL B O 1
ATOM 3008 N N . ILE B 1 179 ? 6.086 -15.281 -20.594 1 98.25 179 ILE B N 1
ATOM 3009 C CA . ILE B 1 179 ? 7.086 -16.125 -19.938 1 98.25 179 ILE B CA 1
ATOM 3010 C C . ILE B 1 179 ? 6.754 -17.594 -20.188 1 98.25 179 ILE B C 1
ATOM 3012 O O . ILE B 1 179 ? 7.648 -18.406 -20.406 1 98.25 179 ILE B O 1
ATOM 3016 N N . ALA B 1 180 ? 5.504 -17.938 -20.172 1 97.25 180 ALA B N 1
ATOM 3017 C CA . ALA B 1 180 ? 5.066 -19.312 -20.391 1 97.25 180 ALA B CA 1
ATOM 3018 C C . ALA B 1 180 ? 5.441 -19.781 -21.781 1 97.25 180 ALA B C 1
ATOM 3020 O O . ALA B 1 180 ? 5.609 -20.984 -22.016 1 97.25 180 ALA B O 1
ATOM 3021 N N . GLN B 1 181 ? 5.66 -18.875 -22.672 1 96.56 181 GLN B N 1
ATOM 3022 C CA . GLN B 1 181 ? 5.973 -19.219 -24.047 1 96.56 181 GLN B CA 1
ATOM 3023 C C . GLN B 1 181 ? 7.477 -19.156 -24.312 1 96.56 181 GLN B C 1
ATOM 3025 O O . GLN B 1 181 ? 7.988 -19.859 -25.172 1 96.56 181 GLN B O 1
ATOM 3030 N N . THR B 1 182 ? 8.148 -18.312 -23.531 1 95.81 182 THR B N 1
ATOM 3031 C CA . THR B 1 182 ? 9.539 -18.031 -23.875 1 95.81 182 THR B CA 1
ATOM 3032 C C . THR B 1 182 ? 10.477 -18.625 -22.828 1 95.81 182 THR B C 1
ATOM 3034 O O . THR B 1 182 ? 11.688 -18.75 -23.062 1 95.81 182 THR B O 1
ATOM 3037 N N . PHE B 1 183 ? 9.977 -18.844 -21.625 1 95.56 183 PHE B N 1
ATOM 3038 C CA . PHE B 1 183 ? 10.711 -19.438 -20.5 1 95.56 183 PHE B CA 1
ATOM 3039 C C . PHE B 1 183 ? 11.859 -18.547 -20.078 1 95.56 183 PHE B C 1
ATOM 3041 O O . PHE B 1 183 ? 12.945 -19.016 -19.75 1 95.56 183 PHE B O 1
ATOM 3048 N N . GLN B 1 184 ? 11.633 -17.281 -20.188 1 96.69 184 GLN B N 1
ATOM 3049 C CA . GLN B 1 184 ? 12.617 -16.297 -19.766 1 96.69 184 GLN B CA 1
ATOM 3050 C C . GLN B 1 184 ? 12.031 -15.352 -18.719 1 96.69 184 GLN B C 1
ATOM 3052 O O . GLN B 1 184 ? 11.727 -14.195 -19.016 1 96.69 184 GLN B O 1
ATOM 3057 N N . PRO B 1 185 ? 12.062 -15.812 -17.469 1 97.62 185 PRO B N 1
ATOM 3058 C CA . PRO B 1 185 ? 11.375 -15.039 -16.422 1 97.62 185 PRO B CA 1
ATOM 3059 C C . PRO B 1 185 ? 12.109 -13.742 -16.062 1 97.62 185 PRO B C 1
ATOM 3061 O O . PRO B 1 185 ? 11.492 -12.68 -16.016 1 97.62 185 PRO B O 1
ATOM 3064 N N . LEU B 1 186 ? 13.414 -13.734 -15.984 1 97.75 186 LEU B N 1
ATOM 3065 C CA . LEU B 1 186 ? 14.141 -12.602 -15.414 1 97.75 186 LEU B CA 1
ATOM 3066 C C . LEU B 1 186 ? 14.008 -11.367 -16.297 1 97.75 186 LEU B C 1
ATOM 3068 O O . LEU B 1 186 ? 13.531 -10.32 -15.859 1 97.75 186 LEU B O 1
ATOM 3072 N N . PRO B 1 187 ? 14.328 -11.469 -17.609 1 97.69 187 PRO B N 1
ATOM 3073 C CA . PRO B 1 187 ? 14.219 -10.258 -18.438 1 97.69 187 PRO B CA 1
ATOM 3074 C C . PRO B 1 187 ? 12.789 -9.742 -18.531 1 97.69 187 PRO B C 1
ATOM 3076 O O . PRO B 1 187 ? 12.57 -8.523 -18.594 1 97.69 187 PRO B O 1
ATOM 3079 N N . LEU B 1 188 ? 11.82 -10.625 -18.516 1 98.44 188 LEU B N 1
ATOM 3080 C CA . LEU B 1 188 ? 10.438 -10.203 -18.734 1 98.44 188 LEU B CA 1
ATOM 3081 C C . LEU B 1 188 ? 9.844 -9.602 -17.453 1 98.44 188 LEU B C 1
ATOM 3083 O O . LEU B 1 188 ? 9.094 -8.625 -17.516 1 98.44 188 LEU B O 1
ATOM 3087 N N . TYR B 1 189 ? 10.164 -10.188 -16.281 1 98.56 189 TYR B N 1
ATOM 3088 C CA . TYR B 1 189 ? 9.719 -9.555 -15.047 1 98.56 189 TYR B CA 1
ATOM 3089 C C . TYR B 1 189 ? 10.398 -8.211 -14.844 1 98.56 189 TYR B C 1
ATOM 3091 O O . TYR B 1 189 ? 9.797 -7.273 -14.312 1 98.56 189 TYR B O 1
ATOM 3099 N N . LEU B 1 190 ? 11.656 -8.078 -15.227 1 98.31 190 LEU B N 1
ATOM 3100 C CA . LEU B 1 190 ? 12.336 -6.793 -15.156 1 98.31 190 LEU B CA 1
ATOM 3101 C C . LEU B 1 190 ? 11.688 -5.785 -16.094 1 98.31 190 LEU B C 1
ATOM 3103 O O . LEU B 1 190 ? 11.57 -4.602 -15.773 1 98.31 190 LEU B O 1
ATOM 3107 N N . ALA B 1 191 ? 11.281 -6.266 -17.266 1 98.44 191 ALA B N 1
ATOM 3108 C CA . ALA B 1 191 ? 10.578 -5.395 -18.203 1 98.44 191 ALA B CA 1
ATOM 3109 C C . ALA B 1 191 ? 9.258 -4.91 -17.625 1 98.44 191 ALA B C 1
ATOM 3111 O O . ALA B 1 191 ? 8.93 -3.725 -17.719 1 98.44 191 ALA B O 1
ATOM 3112 N N . ALA B 1 192 ? 8.477 -5.852 -17.047 1 98.75 192 ALA B N 1
ATOM 3113 C CA . ALA B 1 192 ? 7.223 -5.473 -16.406 1 98.75 192 ALA B CA 1
ATOM 3114 C C . ALA B 1 192 ? 7.465 -4.473 -15.281 1 98.75 192 ALA B C 1
ATOM 3116 O O . ALA B 1 192 ? 6.742 -3.48 -15.156 1 98.75 192 ALA B O 1
ATOM 3117 N N . ALA B 1 193 ? 8.508 -4.746 -14.461 1 98.81 193 ALA B N 1
ATOM 3118 C CA . ALA B 1 193 ? 8.875 -3.844 -13.375 1 98.81 193 ALA B CA 1
ATOM 3119 C C . ALA B 1 193 ? 9.188 -2.449 -13.906 1 98.81 193 ALA B C 1
ATOM 3121 O O . ALA B 1 193 ? 8.75 -1.447 -13.336 1 98.81 193 ALA B O 1
ATOM 3122 N N . ALA B 1 194 ? 9.922 -2.389 -14.977 1 98.62 194 ALA B N 1
ATOM 3123 C CA . ALA B 1 194 ? 10.297 -1.114 -15.586 1 98.62 194 ALA B CA 1
ATOM 3124 C C . ALA B 1 194 ? 9.062 -0.361 -16.078 1 98.62 194 ALA B C 1
ATOM 3126 O O . ALA B 1 194 ? 8.969 0.858 -15.922 1 98.62 194 ALA B O 1
ATOM 3127 N N . ILE B 1 195 ? 8.172 -1.06 -16.656 1 98.81 195 ILE B N 1
ATOM 3128 C CA . ILE B 1 195 ? 6.965 -0.425 -17.188 1 98.81 195 ILE B CA 1
ATOM 3129 C C . ILE B 1 195 ? 6.117 0.107 -16.031 1 98.81 195 ILE B C 1
ATOM 3131 O O . ILE B 1 195 ? 5.648 1.247 -16.062 1 98.81 195 ILE B O 1
ATOM 3135 N N . TYR B 1 196 ? 5.914 -0.726 -14.992 1 98.81 196 TYR B N 1
ATOM 3136 C CA . TYR B 1 196 ? 5.195 -0.245 -13.82 1 98.81 196 TYR B CA 1
ATOM 3137 C C . TYR B 1 196 ? 5.863 0.997 -13.242 1 98.81 196 TYR B C 1
ATOM 3139 O O . TYR B 1 196 ? 5.184 1.963 -12.883 1 98.81 196 TYR B O 1
ATOM 3147 N N . TRP B 1 197 ? 7.172 0.909 -13.109 1 98.75 197 TRP B N 1
ATOM 3148 C CA . TRP B 1 197 ? 7.945 2.01 -12.547 1 98.75 197 TRP B CA 1
ATOM 3149 C C . TRP B 1 197 ? 7.781 3.275 -13.383 1 98.75 197 TRP B C 1
ATOM 3151 O O . TRP B 1 197 ? 7.605 4.367 -12.844 1 98.75 197 TRP B O 1
ATOM 3161 N N . LEU B 1 198 ? 7.812 3.172 -14.664 1 98.44 198 LEU B N 1
ATOM 3162 C CA . LEU B 1 198 ? 7.645 4.305 -15.562 1 98.44 198 LEU B CA 1
ATOM 3163 C C . LEU B 1 198 ? 6.242 4.891 -15.445 1 98.44 198 LEU B C 1
ATOM 3165 O O . LEU B 1 198 ? 6.074 6.113 -15.438 1 98.44 198 LEU B O 1
ATOM 3169 N N . LEU B 1 199 ? 5.242 4.055 -15.406 1 98.38 199 LEU B N 1
ATOM 3170 C CA . LEU B 1 199 ? 3.875 4.527 -15.219 1 98.38 199 LEU B CA 1
ATOM 3171 C C . LEU B 1 199 ? 3.738 5.297 -13.914 1 98.38 199 LEU B C 1
ATOM 3173 O O . LEU B 1 199 ? 3.176 6.391 -13.891 1 98.38 199 LEU B O 1
ATOM 3177 N N . SER B 1 200 ? 4.289 4.68 -12.852 1 98 200 SER B N 1
ATOM 3178 C CA . SER B 1 200 ? 4.227 5.332 -11.555 1 98 200 SER B CA 1
ATOM 3179 C C . SER B 1 200 ? 4.957 6.672 -11.57 1 98 200 SER B C 1
ATOM 3181 O O . SER B 1 200 ? 4.457 7.664 -11.039 1 98 200 SER B O 1
ATOM 3183 N N . ALA B 1 201 ? 6.113 6.715 -12.227 1 97.38 201 ALA B N 1
ATOM 3184 C CA . ALA B 1 201 ? 6.914 7.934 -12.305 1 97.38 201 ALA B CA 1
ATOM 3185 C C . ALA B 1 201 ? 6.191 9.016 -13.109 1 97.38 201 ALA B C 1
ATOM 3187 O O . ALA B 1 201 ? 6.246 10.195 -12.766 1 97.38 201 ALA B O 1
ATOM 3188 N N . LEU B 1 202 ? 5.59 8.609 -14.148 1 97.38 202 LEU B N 1
ATOM 3189 C CA . LEU B 1 202 ? 4.832 9.539 -14.984 1 97.38 202 LEU B CA 1
ATOM 3190 C C . LEU B 1 202 ? 3.691 10.172 -14.195 1 97.38 202 LEU B C 1
ATOM 3192 O O . LEU B 1 202 ? 3.502 11.391 -14.234 1 97.38 202 LEU B O 1
ATOM 3196 N N . PHE B 1 203 ? 2.992 9.398 -13.438 1 96.62 203 PHE B N 1
ATOM 3197 C CA . PHE B 1 203 ? 1.851 9.898 -12.688 1 96.62 203 PHE B CA 1
ATOM 3198 C C . PHE B 1 203 ? 2.312 10.703 -11.477 1 96.62 203 PHE B C 1
ATOM 3200 O O . PHE B 1 203 ? 1.628 11.625 -11.039 1 96.62 203 PHE B O 1
ATOM 3207 N N . GLU B 1 204 ? 3.459 10.344 -10.953 1 95.62 204 GLU B N 1
ATOM 3208 C CA . GLU B 1 204 ? 4.051 11.164 -9.898 1 95.62 204 GLU B CA 1
ATOM 3209 C C . GLU B 1 204 ? 4.398 12.555 -10.414 1 95.62 204 GLU B C 1
ATOM 3211 O O . GLU B 1 204 ? 4.211 13.547 -9.711 1 95.62 204 GLU B O 1
ATOM 3216 N N . ARG B 1 205 ? 4.93 12.641 -11.594 1 95.56 205 ARG B N 1
ATOM 3217 C CA . ARG B 1 205 ? 5.258 13.93 -12.203 1 95.56 205 ARG B CA 1
ATOM 3218 C C . ARG B 1 205 ? 4 14.75 -12.453 1 95.56 205 ARG B C 1
ATOM 3220 O O . ARG B 1 205 ? 3.986 15.961 -12.219 1 95.56 205 ARG B O 1
ATOM 3227 N N . LEU B 1 206 ? 3.02 14.078 -12.891 1 94.25 206 LEU B N 1
ATOM 3228 C CA . LEU B 1 206 ? 1.742 14.75 -13.102 1 94.25 206 LEU B CA 1
ATOM 3229 C C . LEU B 1 206 ? 1.172 15.258 -11.781 1 94.25 206 LEU B C 1
ATOM 3231 O O . LEU B 1 206 ? 0.631 16.359 -11.727 1 94.25 206 LEU B O 1
ATOM 3235 N N . GLN B 1 207 ? 1.274 14.375 -10.758 1 93 207 GLN B N 1
ATOM 3236 C CA . GLN B 1 207 ? 0.828 14.773 -9.43 1 93 207 GLN B CA 1
ATOM 3237 C C . GLN B 1 207 ? 1.539 16.031 -8.961 1 93 207 GLN B C 1
ATOM 3239 O O . GLN B 1 207 ? 0.901 16.969 -8.453 1 93 207 GLN B O 1
ATOM 3244 N N . ARG B 1 208 ? 2.816 16.125 -9.125 1 92.94 208 ARG B N 1
ATOM 3245 C CA . ARG B 1 208 ? 3.6 17.266 -8.703 1 92.94 208 ARG B CA 1
ATOM 3246 C C . ARG B 1 208 ? 3.17 18.531 -9.453 1 92.94 208 ARG B C 1
ATOM 3248 O O . ARG B 1 208 ? 3.08 19.609 -8.859 1 92.94 208 ARG B O 1
ATOM 3255 N N . HIS B 1 209 ? 2.924 18.422 -10.695 1 92.88 209 HIS B N 1
ATOM 3256 C CA . HIS B 1 209 ? 2.48 19.547 -11.508 1 92.88 209 HIS B CA 1
ATOM 3257 C C . HIS B 1 209 ? 1.142 20.078 -11.016 1 92.88 209 HIS B C 1
ATOM 3259 O O . HIS B 1 209 ? 0.969 21.297 -10.883 1 92.88 209 HIS B O 1
ATOM 3265 N N . VAL B 1 210 ? 0.274 19.156 -10.719 1 90.62 210 VAL B N 1
ATOM 3266 C CA . VAL B 1 210 ? -1.053 19.547 -10.25 1 90.62 210 VAL B CA 1
ATOM 3267 C C . VAL B 1 210 ? -0.946 20.203 -8.875 1 90.62 210 VAL B C 1
ATOM 3269 O O . VAL B 1 210 ? -1.596 21.219 -8.617 1 90.62 210 VAL B O 1
ATOM 3272 N N . GLU B 1 211 ? -0.111 19.609 -8.031 1 89.12 211 GLU B N 1
ATOM 3273 C CA . GLU B 1 211 ? 0.087 20.141 -6.688 1 89.12 211 GLU B CA 1
ATOM 3274 C C . GLU B 1 211 ? 0.688 21.547 -6.73 1 89.12 211 GLU B C 1
ATOM 3276 O O . GLU B 1 211 ? 0.285 22.422 -5.969 1 89.12 211 GLU B O 1
ATOM 3281 N N . ASN B 1 212 ? 1.59 21.828 -7.594 1 88.94 212 ASN B N 1
ATOM 3282 C CA . ASN B 1 212 ? 2.221 23.141 -7.73 1 88.94 212 ASN B CA 1
ATOM 3283 C C . ASN B 1 212 ? 1.232 24.188 -8.227 1 88.94 212 ASN B C 1
ATOM 3285 O O . ASN B 1 212 ? 1.256 25.328 -7.77 1 88.94 212 ASN B O 1
ATOM 3289 N N . ARG B 1 213 ? 0.397 23.812 -9.047 1 87.75 213 ARG B N 1
ATOM 3290 C CA . ARG B 1 213 ? -0.608 24.734 -9.562 1 87.75 213 ARG B CA 1
ATOM 3291 C C . ARG B 1 213 ? -1.611 25.125 -8.477 1 87.75 213 ARG B C 1
ATOM 3293 O O . ARG B 1 213 ? -2.045 26.266 -8.398 1 87.75 213 ARG B O 1
ATOM 3300 N N . LEU B 1 214 ? -1.939 24.172 -7.691 1 85.31 214 LEU B N 1
ATOM 3301 C CA . LEU B 1 214 ? -2.904 24.406 -6.625 1 85.31 214 LEU B CA 1
ATOM 3302 C C . LEU B 1 214 ? -2.287 25.25 -5.516 1 85.31 214 LEU B C 1
ATOM 3304 O O . LEU B 1 214 ? -2.971 26.078 -4.91 1 85.31 214 LEU B O 1
ATOM 3308 N N . ASN B 1 215 ? -1.047 25.016 -5.254 1 81.19 215 ASN B N 1
ATOM 3309 C CA . ASN B 1 215 ? -0.351 25.812 -4.246 1 81.19 215 ASN B CA 1
ATOM 3310 C C . ASN B 1 215 ? -0.183 27.266 -4.691 1 81.19 215 ASN B C 1
ATOM 3312 O O . ASN B 1 215 ? -0.267 28.172 -3.873 1 81.19 215 ASN B O 1
ATOM 3316 N N . LEU B 1 216 ? 0.023 27.5 -5.93 1 73.31 216 LEU B N 1
ATOM 3317 C CA . LEU B 1 216 ? 0.132 28.844 -6.465 1 73.31 216 LEU B CA 1
ATOM 3318 C C . LEU B 1 216 ? -1.203 29.578 -6.371 1 73.31 216 LEU B C 1
ATOM 3320 O O . LEU B 1 216 ? -1.24 30.781 -6.09 1 73.31 216 LEU B O 1
ATOM 3324 N N . ALA B 1 217 ? -2.199 28.891 -6.445 1 68 217 ALA B N 1
ATOM 3325 C CA . ALA B 1 217 ? -3.531 29.484 -6.383 1 68 217 ALA B CA 1
ATOM 3326 C C . ALA B 1 217 ? -3.877 29.906 -4.961 1 68 217 ALA B C 1
ATOM 3328 O O . ALA B 1 217 ? -4.594 30.891 -4.754 1 68 217 ALA B O 1
ATOM 3329 N N . HIS B 1 218 ? -3.338 29.266 -4.055 1 65.12 218 HIS B N 1
ATOM 3330 C CA . HIS B 1 218 ? -3.596 29.594 -2.658 1 65.12 218 HIS B CA 1
ATOM 3331 C C . HIS B 1 218 ? -2.75 30.781 -2.209 1 65.12 218 HIS B C 1
ATOM 3333 O O . HIS B 1 218 ? -3.115 31.5 -1.269 1 65.12 218 HIS B O 1
ATOM 3339 N N . GLN B 1 219 ? -1.571 30.969 -2.76 1 54.84 219 GLN B N 1
ATOM 3340 C CA . GLN B 1 219 ? -0.728 32.094 -2.406 1 54.84 219 GLN B CA 1
ATOM 3341 C C . GLN B 1 219 ? -1.284 33.406 -2.984 1 54.84 219 GLN B C 1
ATOM 33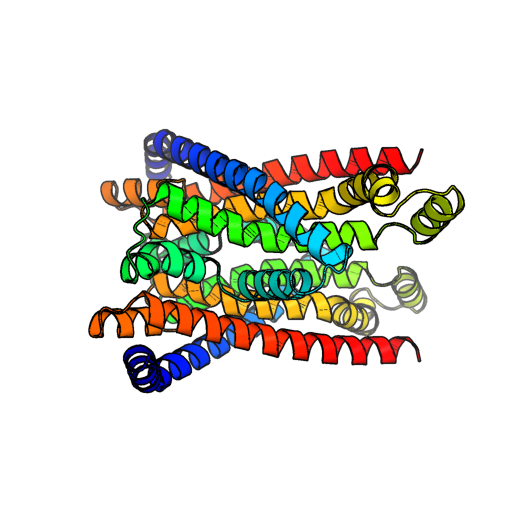43 O O . GLN B 1 219 ? -0.974 34.5 -2.492 1 54.84 219 GLN B O 1
ATOM 3348 N N . ARG B 1 220 ? -2.252 33.344 -3.902 1 47.12 220 ARG B N 1
ATOM 3349 C CA . ARG B 1 220 ? -2.855 34.562 -4.402 1 47.12 220 ARG B CA 1
ATOM 3350 C C . ARG B 1 220 ? -4.145 34.906 -3.654 1 47.12 220 ARG B C 1
ATOM 3352 O O . ARG B 1 220 ? -4.871 33.969 -3.244 1 47.12 220 ARG B O 1
#

InterPro domains:
  IPR000515 ABC transporter type 1, transmembrane domain MetI-like [PF00528] (33-214)
  IPR000515 ABC transporter type 1, transmembrane domain MetI-like [PS50928] (19-207)
  IPR000515 ABC transporter type 1, transmembrane domain MetI-like [cd06261] (19-203)
  IPR010065 Amino acid ABC transporter, permease protein, 3-TM domain [TIGR01726] (12-109)
  IPR035906 MetI-like superfamily [G3DSA:1.10.3720.10] (3-217)
  IPR035906 MetI-like superfamily [SSF161098] (13-206)
  IPR043429 ABC transporter membrane protein permease protein ArtM/GltK/GlnP/TcyL/YhdX-like [PTHR30614] (12-217)

pLDDT: mean 96.11, std 6.53, range [47.12, 98.94]

Sequence (440 aa):
MGEWMALFEAALPVLLQGAAHTLLFALVAMVLGLALGFAVAMVRVAKLPVLSQLAAFYVSAMRGTPLLVQIFVIYYGLPGVGLELDPVPAGVLALTLNVAAYLSESLRGGIAGVAKGQWDAAFSLGFTWWQTMRHIIAPQALRLSVPSLSNSLISLIKDTSLVSVITVTELMLATKEVIAQTFQPLPLYLAAAAIYWLLSALFERLQRHVENRLNLAHQRMGEWMALFEAALPVLLQGAAHTLLFALVAMVLGLALGFAVAMVRVAKLPVLSQLAAFYVSAMRGTPLLVQIFVIYYGLPGVGLELDPVPAGVLALTLNVAAYLSESLRGGIAGVAKGQWDAAFSLGFTWWQTMRHIIAPQALRLSVPSLSNSLISLIKDTSLVSVITVTELMLATKEVIAQTFQPLPLYLAAAAIYWLLSALFERLQRHVENRLNLAHQR

Solvent-accessible surface area (backbone atoms only — not comparable to full-atom values): 21802 Å² total; per-residue (Å²): 108,68,66,58,50,53,50,48,62,70,42,43,64,56,38,52,52,11,42,50,39,27,50,50,53,28,51,51,21,46,55,54,6,46,56,51,6,48,53,46,26,49,38,45,74,67,56,40,80,70,53,21,58,51,42,49,48,51,32,51,48,41,75,25,26,36,67,67,53,50,39,44,32,48,53,60,9,32,43,78,78,72,47,76,57,58,47,60,64,32,41,45,48,37,48,15,59,39,47,9,34,54,45,14,52,38,44,44,50,12,47,68,68,48,61,65,63,61,58,52,54,35,46,73,73,65,43,50,72,66,52,34,37,66,72,55,45,44,62,53,10,51,62,63,19,44,68,56,54,46,50,50,50,49,49,32,46,37,54,48,48,60,36,30,81,59,72,28,76,17,33,55,35,38,41,52,54,52,26,74,74,66,73,44,44,33,68,45,41,50,50,51,38,49,50,41,23,49,53,33,51,51,52,48,52,52,44,51,53,53,51,51,53,53,53,55,56,66,76,98,109,69,65,58,50,55,50,47,62,71,43,42,65,56,38,52,53,11,44,50,39,27,51,50,53,28,49,52,22,45,56,53,6,47,55,52,5,49,54,44,27,48,37,46,74,69,58,40,80,70,53,21,58,52,42,50,48,51,31,49,47,42,74,26,22,35,66,68,52,49,38,44,32,49,52,59,9,33,43,78,78,71,46,76,58,58,46,59,63,31,41,45,49,37,49,15,57,41,48,10,33,54,43,14,51,37,45,44,50,12,47,68,67,49,60,65,63,60,56,51,53,35,46,73,74,66,43,49,71,66,52,33,37,67,72,53,44,44,62,51,11,52,62,63,19,44,68,56,55,48,50,51,51,48,50,33,48,37,54,48,49,61,36,30,80,58,72,30,75,18,34,56,32,37,41,53,53,52,25,74,74,66,75,44,44,34,68,45,42,51,48,50,39,49,52,42,23,49,54,34,50,52,50,49,52,51,43,50,55,54,52,53,54,54,53,56,56,64,77,97

Secondary structure (DSSP, 8-state):
-HHHHHHHHHHHHHHHHHHHHHHHHHHHHHHHHHHHHHHHHHHHHTT-TTHHHHHHHHHHHHHHS-HHHHHHIIIIIGGGGT----HHHHHHHHHHHHHHHHHHHHHHHHHHTS-HHHHHHHHHTT--HHHHIIIIIHHHHHHHHHHHHHHHHHHHHHHGGGGGGGT--SHHHHHHHHHHHH--HHHHHHHHHHHHHHHHHHHHHHHHHHHHHHHHHHH-/-HHHHHHHHHHHHHHHHHHHHHHHHHHHHHHHHHHHHHHHHHHHHTT-TTHHHHHHHHHHHHHHS-HHHHHHIIIIIGGGGT----HHHHHHHHHHHHHHHHHHHHHHHHHHTS-HHHHHHHHHTT--HHHHIIIIIHHHHHHHHHHHHHHHHHHHHHHGGGGGGGT--SHHHHHHHHHHHH--HHHHHHHHHHHHHHHHHHHHHHHHHHHHHHHHHHH-

Organism: Chromobacterium violaceum (strain ATCC 12472 / DSM 30191 / JCM 1249 / CCUG 213 / NBRC 12614 / NCIMB 9131 / NCTC 9757 / MK) (NCBI:txid243365)

Radius of gyration: 23.34 Å; Cα contacts (8 Å, |Δi|>4): 572; chains: 2; bounding box: 59×65×58 Å

Foldseek 3Di:
DVVLVVLCVVLVVLLVVLLVVLLVLLVLLLVLLLVLLQVLLVCCVVVPPPSNVVSVVLLCVLQVDDLLVLLCCQAVNCVVVPDHDDLSVSLSVSSNSNLSSQNNVLLNVLLVPDDPVLVVVCVVVPDDPVRSCVPPRNVRSCLSSLLVSLVSSLVSSVVSLSSVVVVDRHNNVSLVVSCVVVVDNPSSVVVSVVSSVVVSVVSVVVSVVSNVVSVVVVVD/DVVLVVLCVVLVVLLVVLLVVLLVLLVLLLVLLLVLLQVLLVCCVVVPPPSNVVSVVLLCVLQVDDLLVLLCCQAVNCVVVPDHDDLSVSLSVSSNSNLSSQNNVLLNVLLVPDDPVLVVVCVVVPDDPVRSCVPPRNVRSCLSSLLVSLVSSLVSSVVSLSSVVVVDRHNNVSLVVSCVVVVDNPSSVVVSVVSSVVVSVVSVVVSVVSNVVSVVVVVD